Protein AF-0000000080838127 (afdb_homodimer)

Sequence (554 aa):
MKRKTLKNIVEYDGIGLHKGEMIKMKLIPAKSGGIVFRMLNMPEGKNEILLDYRNTFDLTRGTNLKNEYGAMVFTIEHFLSALYVSGITDLIVELNGNELPICDGSSIKFLDLFQESGIAELDGDVEEIIVKEPVFLSKGDKHIIALPYPDGYKLTYAIRFEHTFLKSQLAEFEITEENYRKEIAPARTFGFDYEVEYLKQNNLALGGTLENAIVIKKDGVLNPDGLRFDDEFVRHKMLDIIGDLKILNRPIRAHIIAIKAGHLIDIEFAKILDNIKMKRKTLKNIVEYDGIGLHKGEMIKMKLIPAKSGGIVFRMLNMPEGKNEILLDYRNTFDLTRGTNLKNEYGAMVFTIEHFLSALYVSGITDLIVELNGNELPICDGSSIKFLDLFQESGIAELDGDVEEIIVKEPVFLSKGDKHIIALPYPDGYKLTYAIRFEHTFLKSQLAEFEITEENYRKEIAPARTFGFDYEVEYLKQNNLALGGTLENAIVIKKDGVLNPDGLRFDDEFVRHKMLDIIGDLKILNRPIRAHIIAIKAGHLIDIEFAKILDNIK

Secondary structure (DSSP, 8-state):
-EEEEESS-EEEEEEBTTT--EEEEEEE----SSEEEEETTS-TTSSEEE--GGGEE-TTSS-EEE-TTS-EEB--HHHHHHHHHHT---EEEEESSSB-B-TTSSSHHHHHHHHHH-EEEEEEE---EE--S-EEEEETTEEEEEE--TTSEEEEEEEE-S-SS--EEEEEEE--HHHIIIIITTPPPEEEHHHHHHHHHTT-STT--TTTSEEE-SSSBS-TT--SSTTHHHHHHHHHHHHHHGGG-S-EEEEEEEES--HHHHHHHHHHHHT--/-EEEEESS-EEEEEEBTTT--EEEEEEE----SSEEEEETTS-TTSSEEE--GGGEE-TTSS-EEE-TTS-EEB--HHHHHHHHHHT---EEEEESSSB-B-TTSSSHHHHHHHHHH-EEEEEEE---EE--S-EEEEETTEEEEEE--TTSEEEEEEEE-S-SS--EEEEEEE--HHHHHHHTTTPPPEEEHHHHHHHHHTT-STT--TTTSEEE-SSSBS-TT--SSTTHHHHHHHHHHHHHHGGG-S-EEEEEEEES--HHHHHHHHHHHHT--

pLDDT: mean 97.08, std 2.68, range [72.25, 98.94]

Radius of gyration: 27.34 Å; Cα contacts (8 Å, |Δi|>4): 1375; chains: 2; bounding box: 50×79×64 Å

Structure (mmCIF, N/CA/C/O backbone):
data_AF-0000000080838127-model_v1
#
loop_
_entity.id
_entity.type
_entity.pdbx_description
1 polymer 'UDP-3-O-acyl-N-acetylglucosamine deacetylase'
#
loop_
_atom_site.group_PDB
_atom_site.id
_atom_site.type_symbol
_atom_site.label_atom_id
_atom_site.label_alt_id
_atom_site.label_comp_id
_atom_site.label_asym_id
_atom_site.label_entity_id
_atom_site.label_seq_id
_atom_site.pdbx_PDB_ins_code
_atom_site.Cartn_x
_atom_site.Cartn_y
_atom_site.Cartn_z
_atom_site.occupancy
_atom_site.B_iso_or_equiv
_atom_site.auth_seq_id
_atom_site.auth_comp_id
_atom_site.auth_asym_id
_atom_site.auth_atom_id
_atom_site.pdbx_PDB_model_num
ATOM 1 N N . MET A 1 1 ? 15.672 26.594 -1.703 1 90.81 1 MET A N 1
ATOM 2 C CA . MET A 1 1 ? 14.461 27.406 -1.688 1 90.81 1 MET A CA 1
ATOM 3 C C . MET A 1 1 ? 14.547 28.484 -0.622 1 90.81 1 MET A C 1
ATOM 5 O O . MET A 1 1 ? 15.195 28.297 0.408 1 90.81 1 MET A O 1
ATOM 9 N N . LYS A 1 2 ? 13.812 29.578 -0.768 1 96 2 LYS A N 1
ATOM 10 C CA . LYS A 1 2 ? 13.875 30.656 0.208 1 96 2 LYS A CA 1
ATOM 11 C C . LYS A 1 2 ? 13.039 30.328 1.444 1 96 2 LYS A C 1
ATOM 13 O O . LYS A 1 2 ? 11.992 29.688 1.343 1 96 2 LYS A O 1
ATOM 18 N N . ARG A 1 3 ? 13.562 30.766 2.541 1 98 3 ARG A N 1
ATOM 19 C CA . ARG A 1 3 ? 12.727 30.734 3.738 1 98 3 ARG A CA 1
ATOM 20 C C . ARG A 1 3 ? 11.508 31.641 3.568 1 98 3 ARG A C 1
ATOM 22 O O . ARG A 1 3 ? 11.555 32.625 2.826 1 98 3 ARG A O 1
ATOM 29 N N . LYS A 1 4 ? 10.422 31.25 4.215 1 98.56 4 LYS A N 1
ATOM 30 C CA . LYS A 1 4 ? 9.195 32.031 4.062 1 98.56 4 LYS A CA 1
ATOM 31 C C . LYS A 1 4 ? 8.492 32.219 5.402 1 98.56 4 LYS A C 1
ATOM 33 O O . LYS A 1 4 ? 8.664 31.406 6.316 1 98.56 4 LYS A O 1
ATOM 38 N N . THR A 1 5 ? 7.746 33.25 5.508 1 98.69 5 THR A N 1
ATOM 39 C CA . THR A 1 5 ? 6.871 33.562 6.629 1 98.69 5 THR A CA 1
ATOM 40 C C . THR A 1 5 ? 5.57 34.219 6.137 1 98.69 5 THR A C 1
ATOM 42 O O . THR A 1 5 ? 5.328 34.281 4.93 1 98.69 5 THR A O 1
ATOM 45 N N . LEU A 1 6 ? 4.668 34.469 7.074 1 98.75 6 LEU A N 1
ATOM 46 C CA . LEU A 1 6 ? 3.459 35.219 6.703 1 98.75 6 LEU A CA 1
ATOM 47 C C . LEU A 1 6 ? 3.764 36.688 6.453 1 98.75 6 LEU A C 1
ATOM 49 O O . LEU A 1 6 ? 4.75 37.219 6.969 1 98.75 6 LEU A O 1
ATOM 53 N N . LYS A 1 7 ? 2.959 37.281 5.648 1 98.5 7 LYS A N 1
ATOM 54 C CA . LYS A 1 7 ? 3.117 38.719 5.371 1 98.5 7 LYS A CA 1
ATOM 55 C C . LYS A 1 7 ? 2.512 39.562 6.488 1 98.5 7 LYS A C 1
ATOM 57 O O . LYS A 1 7 ? 3.074 40.594 6.867 1 98.5 7 LYS A O 1
ATOM 62 N N . ASN A 1 8 ? 1.35 39.156 6.938 1 98.5 8 ASN A N 1
ATOM 63 C CA . ASN A 1 8 ? 0.617 39.875 7.961 1 98.5 8 ASN A CA 1
ATOM 64 C C . ASN A 1 8 ? 0.294 39 9.164 1 98.5 8 ASN A C 1
ATOM 66 O O . ASN A 1 8 ? 0.254 37.781 9.055 1 98.5 8 ASN A O 1
ATOM 70 N N . ILE A 1 9 ? 0.057 39.688 10.312 1 98.56 9 ILE A N 1
ATOM 71 C CA . ILE A 1 9 ? -0.403 38.969 11.508 1 98.56 9 ILE A CA 1
ATOM 72 C C . ILE A 1 9 ? -1.802 38.406 11.266 1 98.56 9 ILE A C 1
ATOM 74 O O . ILE A 1 9 ? -2.65 39.062 10.664 1 98.56 9 ILE A O 1
ATOM 78 N N . VAL A 1 10 ? -2.016 37.188 11.703 1 98.44 10 VAL A N 1
ATOM 79 C CA . VAL A 1 10 ? -3.32 36.531 11.594 1 98.44 10 VAL A CA 1
ATOM 80 C C . VAL A 1 10 ? -3.826 36.156 12.984 1 98.44 10 VAL A C 1
ATOM 82 O O . VAL A 1 10 ? -3.082 35.594 13.789 1 98.44 10 VAL A O 1
ATOM 85 N N . GLU A 1 11 ? -5.035 36.5 13.273 1 98.25 11 GLU A N 1
ATOM 86 C CA . GLU A 1 11 ? -5.684 36.062 14.508 1 98.25 11 GLU A CA 1
ATOM 87 C C . GLU A 1 11 ? -6.895 35.188 14.227 1 98.25 11 GLU A C 1
ATOM 89 O O . GLU A 1 11 ? -7.637 35.406 13.273 1 98.25 11 GLU A O 1
ATOM 94 N N . TYR A 1 12 ? -7.043 34.125 15 1 98.25 12 TYR A N 1
ATOM 95 C CA . TYR A 1 12 ? -8.164 33.188 14.844 1 98.25 12 TYR A CA 1
ATOM 96 C C . TYR A 1 12 ? -8.531 32.562 16.172 1 98.25 12 TYR A C 1
ATOM 98 O O . TYR A 1 12 ? -7.668 32 16.875 1 98.25 12 TYR A O 1
ATOM 106 N N . ASP A 1 13 ? -9.742 32.656 16.531 1 98 13 ASP A N 1
ATOM 107 C CA . ASP A 1 13 ? -10.281 32 17.719 1 98 13 ASP A CA 1
ATOM 108 C C . ASP A 1 13 ? -11.086 30.766 17.344 1 98 13 ASP A C 1
ATOM 110 O O . ASP A 1 13 ? -11.945 30.812 16.469 1 98 13 ASP A O 1
ATOM 114 N N . GLY A 1 14 ? -10.789 29.688 17.953 1 97.31 14 GLY A N 1
ATOM 115 C CA . GLY A 1 14 ? -11.508 28.438 17.734 1 97.31 14 GLY A CA 1
ATOM 116 C C . GLY A 1 14 ? -11.422 27.484 18.891 1 97.31 14 GLY A C 1
ATOM 117 O O . GLY A 1 14 ? -10.766 27.766 19.906 1 97.31 14 GLY A O 1
ATOM 118 N N . ILE A 1 15 ? -12.055 26.375 18.797 1 97.12 15 ILE A N 1
ATOM 119 C CA . ILE A 1 15 ? -12.141 25.406 19.891 1 97.12 15 ILE A CA 1
ATOM 120 C C . ILE A 1 15 ? -11.047 24.359 19.719 1 97.12 15 ILE A C 1
ATOM 122 O O . ILE A 1 15 ? -10.766 23.906 18.594 1 97.12 15 ILE A O 1
ATOM 126 N N . GLY A 1 16 ? -10.43 23.953 20.828 1 96.19 16 GLY A N 1
ATOM 127 C CA . GLY A 1 16 ? -9.547 22.797 20.812 1 96.19 16 GLY A CA 1
ATOM 128 C C . GLY A 1 16 ? -10.289 21.484 20.781 1 96.19 16 GLY A C 1
ATOM 129 O O . GLY A 1 16 ? -11.32 21.328 21.453 1 96.19 16 GLY A O 1
ATOM 130 N N . LEU A 1 17 ? -9.805 20.469 20.172 1 95.31 17 LEU A N 1
ATOM 131 C CA . LEU A 1 17 ? -10.477 19.203 19.953 1 95.31 17 LEU A CA 1
ATOM 132 C C . LEU A 1 17 ? -10.656 18.438 21.266 1 95.31 17 LEU A C 1
ATOM 134 O O . LEU A 1 17 ? -11.742 17.922 21.547 1 95.31 17 LEU A O 1
ATOM 138 N N . HIS A 1 18 ? -9.594 18.359 22.078 1 93.88 18 HIS A N 1
ATOM 139 C CA . HIS A 1 18 ? -9.594 17.422 23.203 1 93.88 18 HIS A CA 1
ATOM 140 C C . HIS A 1 18 ? -10.188 18.062 24.453 1 93.88 18 HIS A C 1
ATOM 142 O O . HIS A 1 18 ? -11.117 17.516 25.047 1 93.88 18 HIS A O 1
ATOM 148 N N . LYS A 1 19 ? -9.781 19.312 24.703 1 92.62 19 LYS A N 1
ATOM 149 C CA . LYS A 1 19 ? -10.219 19.922 25.953 1 92.62 19 LYS A CA 1
ATOM 150 C C . LYS A 1 19 ? -11.477 20.766 25.719 1 92.62 19 LYS A C 1
ATOM 152 O O . LYS A 1 19 ? -12.156 21.156 26.688 1 92.62 19 LYS A O 1
ATOM 157 N N . GLY A 1 20 ? -11.727 21.078 24.5 1 94.38 20 GLY A N 1
ATOM 158 C CA . GLY A 1 20 ? -12.938 21.828 24.188 1 94.38 20 GLY A CA 1
ATOM 159 C C . GLY A 1 20 ? -12.875 23.281 24.609 1 94.38 20 GLY A C 1
ATOM 160 O O . GLY A 1 20 ? -13.906 23.953 24.688 1 94.38 20 GLY A O 1
ATOM 161 N N . GLU A 1 21 ? -11.734 23.719 24.859 1 94.56 21 GLU A N 1
ATOM 162 C CA . GLU A 1 21 ? -11.555 25.109 25.297 1 94.56 21 GLU A CA 1
ATOM 163 C C . GLU A 1 21 ? -11.383 26.047 24.109 1 94.56 21 GLU A C 1
ATOM 165 O O . GLU A 1 21 ? -10.906 25.625 23.047 1 94.56 21 GLU A O 1
ATOM 170 N N . MET A 1 22 ? -11.781 27.281 24.359 1 96.69 22 MET A N 1
ATOM 171 C CA . MET A 1 22 ? -11.539 28.297 23.344 1 96.69 22 MET A CA 1
ATOM 172 C C . MET A 1 22 ? -10.062 28.656 23.281 1 96.69 22 MET A C 1
ATOM 174 O O . MET A 1 22 ? -9.453 29 24.297 1 96.69 22 MET A O 1
ATOM 178 N N . ILE A 1 23 ? -9.547 28.562 22.141 1 97.5 23 ILE A N 1
ATOM 179 C CA . ILE A 1 23 ? -8.133 28.859 21.906 1 97.5 23 ILE A CA 1
ATOM 180 C C . ILE A 1 23 ? -8.016 30.141 21.078 1 97.5 23 ILE A C 1
ATOM 182 O O . ILE A 1 23 ? -8.617 30.25 20 1 97.5 23 ILE A O 1
ATOM 186 N N . LYS A 1 24 ? -7.297 31.047 21.547 1 97.94 24 LYS A N 1
ATOM 187 C CA . LYS A 1 24 ? -6.887 32.219 20.781 1 97.94 24 LYS A CA 1
ATOM 188 C C . LYS A 1 24 ? -5.52 31.984 20.141 1 97.94 24 LYS A C 1
ATOM 190 O O . LYS A 1 24 ? -4.523 31.781 20.844 1 97.94 24 LYS A O 1
ATOM 195 N N . MET A 1 25 ? -5.508 32.031 18.859 1 98.56 25 MET A N 1
ATOM 196 C CA . MET A 1 25 ? -4.273 31.797 18.109 1 98.56 25 MET A CA 1
ATOM 197 C C . MET A 1 25 ? -3.859 33.062 17.359 1 98.56 25 MET A C 1
ATOM 199 O O . MET A 1 25 ? -4.684 33.688 16.688 1 98.56 25 MET A O 1
ATOM 203 N N . LYS A 1 26 ? -2.697 33.469 17.562 1 98.69 26 LYS A N 1
ATOM 204 C CA . LYS A 1 26 ? -2.098 34.562 16.828 1 98.69 26 LYS A CA 1
ATOM 205 C C . LYS A 1 26 ? -0.846 34.094 16.078 1 98.69 26 LYS A C 1
ATOM 207 O O . LYS A 1 26 ? 0.083 33.562 16.688 1 98.69 26 LYS A O 1
ATOM 212 N N . LEU A 1 27 ? -0.868 34.25 14.766 1 98.81 27 LEU A N 1
ATOM 213 C CA . LEU A 1 27 ? 0.273 33.938 13.914 1 98.81 27 LEU A CA 1
ATOM 214 C C . LEU A 1 27 ? 1.078 35.188 13.594 1 98.81 27 LEU A C 1
ATOM 216 O O . LEU A 1 27 ? 0.558 36.125 12.984 1 98.81 27 LEU A O 1
ATOM 220 N N . ILE A 1 28 ? 2.326 35.188 13.977 1 98.75 28 ILE A N 1
ATOM 221 C CA . ILE A 1 28 ? 3.15 36.406 13.867 1 98.75 28 ILE A CA 1
ATOM 222 C C . ILE A 1 28 ? 4.309 36.156 12.906 1 98.75 28 ILE A C 1
ATOM 224 O O . ILE A 1 28 ? 5.172 35.312 13.172 1 98.75 28 ILE A O 1
ATOM 228 N N . PRO A 1 29 ? 4.254 36.906 11.805 1 98.56 29 PRO A N 1
ATOM 229 C CA . PRO A 1 29 ? 5.434 36.844 10.938 1 98.56 29 PRO A CA 1
ATOM 230 C C . PRO A 1 29 ? 6.738 37.031 11.695 1 98.56 29 PRO A C 1
ATOM 232 O O . PRO A 1 29 ? 6.82 37.906 12.57 1 98.56 29 PRO A O 1
ATOM 235 N N . ALA A 1 30 ? 7.77 36.188 11.32 1 96.62 30 ALA A N 1
ATOM 236 C CA . ALA A 1 30 ? 9.031 36.312 12.047 1 96.62 30 ALA A CA 1
ATOM 237 C C . ALA A 1 30 ? 10.188 35.75 11.227 1 96.62 30 ALA A C 1
ATOM 239 O O . ALA A 1 30 ? 9.969 34.969 10.289 1 96.62 30 ALA A O 1
ATOM 240 N N . LYS A 1 31 ? 11.359 36.281 11.539 1 96.06 31 LYS A N 1
ATOM 241 C CA . LYS A 1 31 ? 12.602 35.625 11.117 1 96.06 31 LYS A CA 1
ATOM 242 C C . LYS A 1 31 ? 13.211 34.812 12.242 1 96.06 31 LYS A C 1
ATOM 244 O O . LYS A 1 31 ? 14.328 35.094 12.695 1 96.06 31 LYS A O 1
ATOM 249 N N . SER A 1 32 ? 12.484 33.812 12.688 1 91.75 32 SER A N 1
ATOM 250 C CA . SER A 1 32 ? 12.789 33.062 13.898 1 91.75 32 SER A CA 1
ATOM 251 C C . SER A 1 32 ? 13.734 31.906 13.609 1 91.75 32 SER A C 1
ATOM 253 O O . SER A 1 32 ? 14.305 31.312 14.531 1 91.75 32 SER A O 1
ATOM 255 N N . GLY A 1 33 ? 13.922 31.547 12.289 1 94.5 33 GLY A N 1
ATOM 256 C CA . GLY A 1 33 ? 14.719 30.391 11.922 1 94.5 33 GLY A CA 1
ATOM 257 C C . GLY A 1 33 ? 13.953 29.094 12.039 1 94.5 33 GLY A C 1
ATOM 258 O O . GLY A 1 33 ? 14.516 28.016 11.805 1 94.5 33 GLY A O 1
ATOM 259 N N . GLY A 1 34 ? 12.68 29.156 12.344 1 98.12 34 GLY A N 1
ATOM 260 C CA . GLY A 1 34 ? 11.805 28.016 12.492 1 98.12 34 GLY A CA 1
ATOM 261 C C . GLY A 1 34 ? 10.414 28.375 12.969 1 98.12 34 GLY A C 1
ATOM 262 O O . GLY A 1 34 ? 10.062 29.562 13.016 1 98.12 34 GLY A O 1
ATOM 263 N N . ILE A 1 35 ? 9.625 27.359 13.234 1 98.81 35 ILE A N 1
ATOM 264 C CA . ILE A 1 35 ? 8.297 27.547 13.812 1 98.81 35 ILE A CA 1
ATOM 265 C C . ILE A 1 35 ? 8.383 27.484 15.336 1 98.81 35 ILE A C 1
ATOM 267 O O . ILE A 1 35 ? 8.938 26.547 15.898 1 98.81 35 ILE A O 1
ATOM 271 N N . VAL A 1 36 ? 7.895 28.5 15.977 1 98.75 36 VAL A N 1
ATOM 272 C CA . VAL A 1 36 ? 7.949 28.594 17.422 1 98.75 36 VAL A CA 1
ATOM 273 C C . VAL A 1 36 ? 6.539 28.734 17.984 1 98.75 36 VAL A C 1
ATOM 275 O O . VAL A 1 36 ? 5.801 29.641 17.594 1 98.75 36 VAL A O 1
ATOM 278 N N . PHE A 1 37 ? 6.168 27.812 18.859 1 98.88 37 PHE A N 1
ATOM 279 C CA . PHE A 1 37 ? 4.926 27.953 19.609 1 98.88 37 PHE A CA 1
ATOM 280 C C . PHE A 1 37 ? 5.16 28.672 20.922 1 98.88 37 PHE A C 1
ATOM 282 O O . PHE A 1 37 ? 6.027 28.281 21.719 1 98.88 37 PHE A O 1
ATOM 289 N N . ARG A 1 38 ? 4.469 29.703 21.109 1 98.5 38 ARG A N 1
ATOM 290 C CA . ARG A 1 38 ? 4.609 30.516 22.312 1 98.5 38 ARG A CA 1
ATOM 291 C C . ARG A 1 38 ? 3.35 30.453 23.172 1 98.5 38 ARG A C 1
ATOM 293 O O . ARG A 1 38 ? 2.295 30.953 22.766 1 98.5 38 ARG A O 1
ATOM 300 N N . MET A 1 39 ? 3.453 29.891 24.328 1 97.94 39 MET A N 1
ATOM 301 C CA . MET A 1 39 ? 2.334 29.703 25.25 1 97.94 39 MET A CA 1
ATOM 302 C C . MET A 1 39 ? 2.145 30.922 26.141 1 97.94 39 MET A C 1
ATOM 304 O O . MET A 1 39 ? 2.91 31.141 27.078 1 97.94 39 MET A O 1
ATOM 308 N N . LEU A 1 40 ? 1.066 31.578 25.984 1 96.88 40 LEU A N 1
ATOM 309 C CA . LEU A 1 40 ? 0.848 32.875 26.656 1 96.88 40 LEU A CA 1
ATOM 310 C C . LEU A 1 40 ? 0.6 32.656 28.156 1 96.88 40 LEU A C 1
ATOM 312 O O . LEU A 1 40 ? 0.76 33.594 28.953 1 96.88 40 LEU A O 1
ATOM 316 N N . ASN A 1 41 ? 0.241 31.484 28.547 1 94.38 41 ASN A N 1
ATOM 317 C CA . ASN A 1 41 ? -0.082 31.203 29.938 1 94.38 41 ASN A CA 1
ATOM 318 C C . ASN A 1 41 ? 1.16 30.828 30.734 1 94.38 41 ASN A C 1
ATOM 320 O O . ASN A 1 41 ? 1.055 30.359 31.875 1 94.38 41 ASN A O 1
ATOM 324 N N . MET A 1 42 ? 2.264 30.984 30.188 1 96.06 42 MET A N 1
ATOM 325 C CA . MET A 1 42 ? 3.52 30.641 30.859 1 96.06 42 MET A CA 1
ATOM 326 C C . MET A 1 42 ? 4.457 31.844 30.891 1 96.06 42 MET A C 1
ATOM 328 O O . MET A 1 42 ? 4.34 32.75 30.062 1 96.06 42 MET A O 1
ATOM 332 N N . PRO A 1 43 ? 5.406 31.828 31.812 1 96 43 PRO A N 1
ATOM 333 C CA . PRO A 1 43 ? 6.316 32.969 31.922 1 96 43 PRO A CA 1
ATOM 334 C C . PRO A 1 43 ? 7.246 33.094 30.719 1 96 43 PRO A C 1
ATOM 336 O O . PRO A 1 43 ? 7.672 32.094 30.156 1 96 43 PRO A O 1
ATOM 339 N N . GLU A 1 44 ? 7.504 34.375 30.469 1 94.62 44 GLU A N 1
ATOM 340 C CA . GLU A 1 44 ? 8.469 34.656 29.406 1 94.62 44 GLU A CA 1
ATOM 341 C C . GLU A 1 44 ? 9.781 33.938 29.641 1 94.62 44 GLU A C 1
ATOM 343 O O . GLU A 1 44 ? 10.266 33.875 30.781 1 94.62 44 GLU A O 1
ATOM 348 N N . GLY A 1 45 ? 10.336 33.438 28.562 1 95.25 45 GLY A N 1
ATOM 349 C CA . GLY A 1 45 ? 11.586 32.688 28.672 1 95.25 45 GLY A CA 1
ATOM 350 C C . GLY A 1 45 ? 11.383 31.203 28.859 1 95.25 45 GLY A C 1
ATOM 351 O O . GLY A 1 45 ? 12.312 30.422 28.656 1 95.25 45 GLY A O 1
ATOM 352 N N . LYS A 1 46 ? 10.195 30.844 29.219 1 97.56 46 LYS A N 1
ATOM 353 C CA . LYS A 1 46 ? 9.898 29.438 29.453 1 97.56 46 LYS A CA 1
ATOM 354 C C . LYS A 1 46 ? 8.711 28.984 28.609 1 97.56 46 LYS A C 1
ATOM 356 O O . LYS A 1 46 ? 8.289 27.828 28.688 1 97.56 46 LYS A O 1
ATOM 361 N N . ASN A 1 47 ? 8.164 29.859 27.828 1 98 47 ASN A N 1
ATOM 362 C CA . ASN A 1 47 ? 6.859 29.641 27.203 1 98 47 ASN A CA 1
ATOM 363 C C . ASN A 1 47 ? 6.992 29.281 25.719 1 98 47 ASN A C 1
ATOM 365 O O . ASN A 1 47 ? 5.996 29.25 25 1 98 47 ASN A O 1
ATOM 369 N N . GLU A 1 48 ? 8.172 29.078 25.234 1 98.38 48 GLU A N 1
ATOM 370 C CA . GLU A 1 48 ? 8.352 28.797 23.812 1 98.38 48 GLU A CA 1
ATOM 371 C C . GLU A 1 48 ? 8.734 27.344 23.562 1 98.38 48 GLU A C 1
ATOM 373 O O . GLU A 1 48 ? 9.523 26.781 24.328 1 98.38 48 GLU A O 1
ATOM 378 N N . ILE A 1 49 ? 8.148 26.734 22.578 1 98.69 49 ILE A N 1
ATOM 379 C CA . ILE A 1 49 ? 8.461 25.391 22.109 1 98.69 49 ILE A CA 1
ATOM 380 C C . ILE A 1 49 ? 8.898 25.438 20.656 1 98.69 49 ILE A C 1
ATOM 382 O O . ILE A 1 49 ? 8.148 25.891 19.781 1 98.69 49 ILE A O 1
ATOM 386 N N . LEU A 1 50 ? 10.039 24.969 20.375 1 98.38 50 LEU A N 1
ATOM 387 C CA . LEU A 1 50 ? 10.539 24.922 19 1 98.38 50 LEU A CA 1
ATOM 388 C C . LEU A 1 50 ? 10.008 23.688 18.281 1 98.38 50 LEU A C 1
ATOM 390 O O . LEU A 1 50 ? 9.969 22.594 18.844 1 98.38 50 LEU A O 1
ATOM 394 N N . LEU A 1 51 ? 9.586 23.891 17.016 1 98.75 51 LEU A N 1
ATOM 395 C CA . LEU A 1 51 ? 9.273 22.734 16.172 1 98.75 51 LEU A CA 1
ATOM 396 C C . LEU A 1 51 ? 10.516 21.891 15.914 1 98.75 51 LEU A C 1
ATOM 398 O O . LEU A 1 51 ? 11.359 22.25 15.094 1 98.75 51 LEU A O 1
ATOM 402 N N . ASP A 1 52 ? 10.602 20.828 16.609 1 98.38 52 ASP A N 1
ATOM 403 C CA . ASP A 1 52 ? 11.711 19.891 16.578 1 98.38 52 ASP A CA 1
ATOM 404 C C . ASP A 1 52 ? 11.273 18.5 17.016 1 98.38 52 ASP A C 1
ATOM 406 O O . ASP A 1 52 ? 10.516 18.359 17.969 1 98.38 52 ASP A O 1
ATOM 410 N N . TYR A 1 53 ? 11.656 17.516 16.203 1 98 53 TYR A N 1
ATOM 411 C CA . TYR A 1 53 ? 11.203 16.172 16.547 1 98 53 TYR A CA 1
ATOM 412 C C . TYR A 1 53 ? 11.719 15.766 17.922 1 98 53 TYR A C 1
ATOM 414 O O . TYR A 1 53 ? 11.117 14.93 18.594 1 98 53 TYR A O 1
ATOM 422 N N . ARG A 1 54 ? 12.891 16.359 18.516 1 97.88 54 ARG A N 1
ATOM 423 C CA . ARG A 1 54 ? 13.422 16.078 19.844 1 97.88 54 ARG A CA 1
ATOM 424 C C . ARG A 1 54 ? 12.477 16.578 20.922 1 97.88 54 ARG A C 1
ATOM 426 O O . ARG A 1 54 ? 12.578 16.172 22.078 1 97.88 54 ARG A O 1
ATOM 433 N N . ASN A 1 55 ? 11.523 17.344 20.562 1 98.69 55 ASN A N 1
ATOM 434 C CA . ASN A 1 55 ? 10.594 17.922 21.516 1 98.69 55 ASN A CA 1
ATOM 435 C C . ASN A 1 55 ? 9.234 17.219 21.469 1 98.69 55 ASN A C 1
ATOM 437 O O . ASN A 1 55 ? 8.289 17.656 22.125 1 98.69 55 ASN A O 1
ATOM 441 N N . THR A 1 56 ? 9.062 16.203 20.641 1 98.56 56 THR A N 1
ATOM 442 C CA . THR A 1 56 ? 7.797 15.492 20.516 1 98.56 56 THR A CA 1
ATOM 443 C C . THR A 1 56 ? 7.566 14.578 21.719 1 98.56 56 THR A C 1
ATOM 445 O O . THR A 1 56 ? 8.523 14.117 22.344 1 98.56 56 THR A O 1
ATOM 448 N N . PHE A 1 57 ? 6.367 14.406 22.094 1 97.62 57 PHE A N 1
ATOM 449 C CA . PHE A 1 57 ? 5.988 13.469 23.141 1 97.62 57 PHE A CA 1
ATOM 450 C C . PHE A 1 57 ? 4.574 12.945 22.906 1 97.62 57 PHE A C 1
ATOM 452 O O . PHE A 1 57 ? 3.781 13.57 22.203 1 97.62 57 PHE A O 1
ATOM 459 N N . ASP A 1 58 ? 4.246 11.773 23.5 1 94.81 58 ASP A N 1
ATOM 460 C CA . ASP A 1 58 ? 2.908 11.195 23.453 1 94.81 58 ASP A CA 1
ATOM 461 C C . ASP A 1 58 ? 2.312 11.273 22.047 1 94.81 58 ASP A C 1
ATOM 463 O O . ASP A 1 58 ? 1.325 11.977 21.828 1 94.81 58 ASP A O 1
ATOM 467 N N . LEU A 1 59 ? 2.756 10.469 21.141 1 94.62 59 LEU A N 1
ATOM 468 C CA . LEU A 1 59 ? 2.398 10.523 19.719 1 94.62 59 LEU A CA 1
ATOM 469 C C . LEU A 1 59 ? 1.279 9.539 19.406 1 94.62 59 LEU A C 1
ATOM 471 O O . LEU A 1 59 ? 1.114 9.125 18.266 1 94.62 59 LEU A O 1
ATOM 475 N N . THR A 1 60 ? 0.492 9.195 20.375 1 90.56 60 THR A N 1
ATOM 476 C CA . THR A 1 60 ? -0.527 8.164 20.234 1 90.56 60 THR A CA 1
ATOM 477 C C . THR A 1 60 ? -1.748 8.711 19.5 1 90.56 60 THR A C 1
ATOM 479 O O . THR A 1 60 ? -2.297 8.047 18.609 1 90.56 60 THR A O 1
ATOM 482 N N . ARG A 1 61 ? -2.146 9.875 19.844 1 88.81 61 ARG A N 1
ATOM 483 C CA . ARG A 1 61 ? -3.395 10.391 19.281 1 88.81 61 ARG A CA 1
ATOM 484 C C . ARG A 1 61 ? -3.152 11.656 18.469 1 88.81 61 ARG A C 1
ATOM 486 O O . ARG A 1 61 ? -4.102 12.312 18.031 1 88.81 61 ARG A O 1
ATOM 493 N N . GLY A 1 62 ? -1.942 11.984 18.328 1 95 62 GLY A N 1
ATOM 494 C CA . GLY A 1 62 ? -1.562 13.195 17.609 1 95 62 GLY A CA 1
ATOM 495 C C . GLY A 1 62 ? -0.096 13.547 17.781 1 95 62 GLY A C 1
ATOM 496 O O . GLY A 1 62 ? 0.641 12.859 18.484 1 95 62 GLY A O 1
ATOM 497 N N . THR A 1 63 ? 0.293 14.555 17.109 1 97.88 63 THR A N 1
ATOM 498 C CA . THR A 1 63 ? 1.647 15.078 17.234 1 97.88 63 THR A CA 1
ATOM 499 C C . THR A 1 63 ? 1.691 16.219 18.234 1 97.88 63 THR A C 1
ATOM 501 O O . THR A 1 63 ? 0.973 17.219 18.094 1 97.88 63 THR A O 1
ATOM 504 N N . ASN A 1 64 ? 2.494 16.016 19.219 1 98.38 64 ASN A N 1
ATOM 505 C CA . ASN A 1 64 ? 2.588 16.938 20.344 1 98.38 64 ASN A CA 1
ATOM 506 C C . ASN A 1 64 ? 4.031 17.359 20.594 1 98.38 64 ASN A C 1
ATOM 508 O O . ASN A 1 64 ? 4.961 16.609 20.328 1 98.38 64 ASN A O 1
ATOM 512 N N . LEU A 1 65 ? 4.184 18.578 21.109 1 98.75 65 LEU A N 1
ATOM 513 C CA . LEU A 1 65 ? 5.496 19.094 21.484 1 98.75 65 LEU A CA 1
ATOM 514 C C . LEU A 1 65 ? 5.516 19.562 22.938 1 98.75 65 LEU A C 1
ATOM 516 O O . LEU A 1 65 ? 4.484 19.984 23.469 1 98.75 65 LEU A O 1
ATOM 520 N N . LYS A 1 66 ? 6.656 19.531 23.5 1 98.62 66 LYS A N 1
ATOM 521 C CA . LYS A 1 66 ? 6.879 20.094 24.828 1 98.62 66 LYS A CA 1
ATOM 522 C C . LYS A 1 66 ? 8.273 20.703 24.938 1 98.62 66 LYS A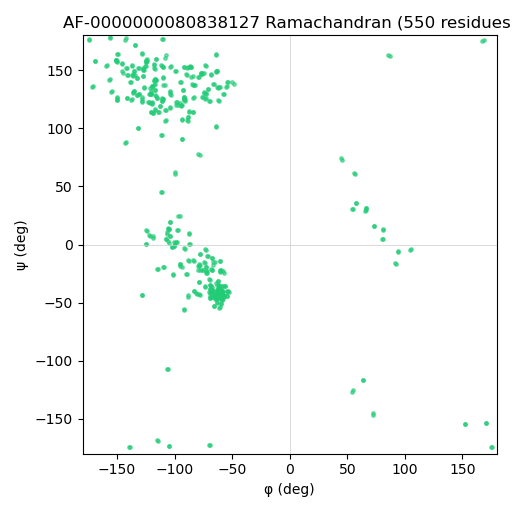 C 1
ATOM 524 O O . LYS A 1 66 ? 9.156 20.391 24.125 1 98.62 66 LYS A O 1
ATOM 529 N N . ASN A 1 67 ? 8.422 21.625 25.844 1 98.31 67 ASN A N 1
ATOM 530 C CA . ASN A 1 67 ? 9.758 22.094 26.188 1 98.31 67 ASN A CA 1
ATOM 531 C C . ASN A 1 67 ? 10.18 21.656 27.578 1 98.31 67 ASN A C 1
ATOM 533 O O . ASN A 1 67 ? 9.445 20.922 28.25 1 98.31 67 ASN A O 1
ATOM 537 N N . GLU A 1 68 ? 11.359 21.953 27.984 1 97.69 68 GLU A N 1
ATOM 538 C CA . GLU A 1 68 ? 11.938 21.484 29.25 1 97.69 68 GLU A CA 1
ATOM 539 C C . GLU A 1 68 ? 11.289 22.172 30.438 1 97.69 68 GLU A C 1
ATOM 541 O O . GLU A 1 68 ? 11.469 21.75 31.578 1 97.69 68 GLU A O 1
ATOM 546 N N . TYR A 1 69 ? 10.516 23.156 30.219 1 97.81 69 TYR A N 1
ATOM 547 C CA . TYR A 1 69 ? 9.938 23.953 31.297 1 97.81 69 TYR A CA 1
ATOM 548 C C . TYR A 1 69 ? 8.484 23.562 31.531 1 97.81 69 TYR A C 1
ATOM 550 O O . TYR A 1 69 ? 7.812 24.141 32.406 1 97.81 69 TYR A O 1
ATOM 558 N N . GLY A 1 70 ? 7.98 22.656 30.75 1 96.75 70 GLY A N 1
ATOM 559 C CA . GLY A 1 70 ? 6.641 22.141 30.984 1 96.75 70 GLY A CA 1
ATOM 560 C C . GLY A 1 70 ? 5.617 22.688 30 1 96.75 70 GLY A C 1
ATOM 561 O O . GLY A 1 70 ? 4.441 22.312 30.062 1 96.75 70 GLY A O 1
ATOM 562 N N . ALA A 1 71 ? 6.012 23.609 29.141 1 97.56 71 ALA A N 1
ATOM 563 C CA . ALA A 1 71 ? 5.121 24.031 28.062 1 97.56 71 ALA A CA 1
ATOM 564 C C . ALA A 1 71 ? 4.797 22.875 27.125 1 97.56 71 ALA A C 1
ATOM 566 O O . ALA A 1 71 ? 5.68 22.078 26.781 1 97.56 71 ALA A O 1
ATOM 567 N N . MET A 1 72 ? 3.5 22.75 26.781 1 97.75 72 MET A N 1
ATOM 568 C CA . MET A 1 72 ? 3.061 21.688 25.875 1 97.75 72 MET A CA 1
ATOM 569 C C . MET A 1 72 ? 2.072 22.219 24.844 1 97.75 72 MET A C 1
ATOM 571 O O . MET A 1 72 ? 1.289 23.125 25.141 1 97.75 72 MET A O 1
ATOM 575 N N . VAL A 1 73 ? 2.129 21.719 23.734 1 98.06 73 VAL A N 1
ATOM 576 C CA . VAL A 1 73 ? 1.13 21.984 22.703 1 98.06 73 VAL A CA 1
ATOM 577 C C . VAL A 1 73 ? 0.734 20.672 22.016 1 98.06 73 VAL A C 1
ATOM 579 O O . VAL A 1 73 ? 1.594 19.859 21.688 1 98.06 73 VAL A O 1
ATOM 582 N N . PHE A 1 74 ? -0.581 20.453 21.875 1 97 74 PHE A N 1
ATOM 583 C CA . PHE A 1 74 ? -1.115 19.188 21.406 1 97 74 PHE A CA 1
ATOM 584 C C . PHE A 1 74 ? -1.731 19.328 20.031 1 97 74 PHE A C 1
ATOM 586 O O . PHE A 1 74 ? -2.207 20.406 19.656 1 97 74 PHE A O 1
ATOM 593 N N . THR A 1 75 ? -1.777 18.266 19.266 1 96.56 75 THR A N 1
ATOM 594 C CA . THR A 1 75 ? -2.525 18.094 18.031 1 96.56 75 THR A CA 1
ATOM 595 C C . THR A 1 75 ? -2.148 19.172 17.016 1 96.56 75 THR A C 1
ATOM 597 O O . THR A 1 75 ? -3.018 19.875 16.5 1 96.56 75 THR A O 1
ATOM 600 N N . ILE A 1 76 ? -0.887 19.203 16.641 1 98.38 76 ILE A N 1
ATOM 601 C CA . ILE A 1 76 ? -0.41 20.312 15.812 1 98.38 76 ILE A CA 1
ATOM 602 C C . ILE A 1 76 ? -0.334 19.859 14.352 1 98.38 76 ILE A C 1
ATOM 604 O O . ILE A 1 76 ? -0.072 20.672 13.461 1 98.38 76 ILE A O 1
ATOM 608 N N . GLU A 1 77 ? -0.667 18.594 14.055 1 98.62 77 GLU A N 1
ATOM 609 C CA . GLU A 1 77 ? -0.354 18 12.758 1 98.62 77 GLU A CA 1
ATOM 610 C C . GLU A 1 77 ? -1.165 18.656 11.641 1 98.62 77 GLU A C 1
ATOM 612 O O . GLU A 1 77 ? -0.675 18.812 10.523 1 98.62 77 GLU A O 1
ATOM 617 N N . HIS A 1 78 ? -2.475 19 11.859 1 98.81 78 HIS A N 1
ATOM 618 C CA . HIS A 1 78 ? -3.262 19.625 10.805 1 98.81 78 HIS A CA 1
ATOM 619 C C . HIS A 1 78 ? -2.674 20.984 10.406 1 98.81 78 HIS A C 1
ATOM 621 O O . HIS A 1 78 ? -2.568 21.297 9.219 1 98.81 78 HIS A O 1
ATOM 627 N N . PHE A 1 79 ? -2.297 21.734 11.414 1 98.81 79 PHE A N 1
ATOM 628 C CA . PHE A 1 79 ? -1.677 23.031 11.227 1 98.81 79 PHE A CA 1
ATOM 629 C C . PHE A 1 79 ? -0.348 22.906 10.492 1 98.81 79 PHE A C 1
ATOM 631 O O . PHE A 1 79 ? -0.082 23.641 9.539 1 98.81 79 PHE A O 1
ATOM 638 N N . LEU A 1 80 ? 0.453 21.953 10.914 1 98.88 80 LEU A N 1
ATOM 639 C CA . LEU A 1 80 ? 1.751 21.703 10.297 1 98.88 80 LEU A CA 1
ATOM 640 C C . LEU A 1 80 ? 1.589 21.281 8.836 1 98.88 80 LEU A C 1
ATOM 642 O O . LEU A 1 80 ? 2.402 21.656 7.988 1 98.88 80 LEU A O 1
ATOM 646 N N . SER A 1 81 ? 0.587 20.484 8.578 1 98.94 81 SER A N 1
ATOM 647 C CA . SER A 1 81 ? 0.326 20.062 7.207 1 98.94 81 SER A CA 1
ATOM 648 C C . SER A 1 81 ? 0.098 21.266 6.289 1 98.94 81 SER A C 1
ATOM 650 O O . SER A 1 81 ? 0.661 21.328 5.191 1 98.94 81 SER A O 1
ATOM 652 N N . ALA A 1 82 ? -0.709 22.188 6.711 1 98.88 82 ALA A N 1
ATOM 653 C CA . ALA A 1 82 ? -0.965 23.406 5.949 1 98.88 82 ALA A CA 1
ATOM 654 C C . ALA A 1 82 ? 0.307 24.234 5.801 1 98.88 82 ALA A C 1
ATOM 656 O O . ALA A 1 82 ? 0.571 24.797 4.734 1 98.88 82 ALA A O 1
ATOM 657 N N . LEU A 1 83 ? 1.095 24.344 6.887 1 98.81 83 LEU A N 1
ATOM 658 C CA . LEU A 1 83 ? 2.355 25.078 6.824 1 98.81 83 LEU A CA 1
ATOM 659 C C . LEU A 1 83 ? 3.279 24.484 5.77 1 98.81 83 LEU A C 1
ATOM 661 O O . LEU A 1 83 ? 3.934 25.203 5.023 1 98.81 83 LEU A O 1
ATOM 665 N N . TYR A 1 84 ? 3.289 23.188 5.746 1 98.75 84 TYR A N 1
ATOM 666 C CA . TYR A 1 84 ? 4.184 22.5 4.812 1 98.75 84 TYR A CA 1
ATOM 667 C C . TYR A 1 84 ? 3.869 22.891 3.375 1 98.75 84 TYR A C 1
ATOM 669 O O . TYR A 1 84 ? 4.758 23.312 2.629 1 98.75 84 TYR A O 1
ATOM 677 N N . VAL A 1 85 ? 2.625 22.781 3.027 1 98.56 85 VAL A N 1
ATOM 678 C CA . VAL A 1 85 ? 2.244 22.953 1.628 1 98.56 85 VAL A CA 1
ATOM 679 C C . VAL A 1 85 ? 2.357 24.422 1.234 1 98.56 85 VAL A C 1
ATOM 681 O O . VAL A 1 85 ? 2.59 24.75 0.067 1 98.56 85 VAL A O 1
ATOM 684 N N . SER A 1 86 ? 2.273 25.297 2.189 1 98.19 86 SER A N 1
ATOM 685 C CA . SER A 1 86 ? 2.395 26.719 1.938 1 98.19 86 SER A CA 1
ATOM 686 C C . SER A 1 86 ? 3.857 27.156 1.892 1 98.19 86 SER A C 1
ATOM 688 O O . SER A 1 86 ? 4.164 28.297 1.523 1 98.19 86 SER A O 1
ATOM 690 N N . GLY A 1 87 ? 4.754 26.281 2.354 1 97.62 87 GLY A N 1
ATOM 691 C CA . GLY A 1 87 ? 6.184 26.547 2.299 1 97.62 87 GLY A CA 1
ATOM 692 C C . GLY A 1 87 ? 6.672 27.438 3.42 1 97.62 87 GLY A C 1
ATOM 693 O O . GLY A 1 87 ? 7.773 28 3.348 1 97.62 87 GLY A O 1
ATOM 694 N N . ILE A 1 88 ? 5.891 27.672 4.41 1 98.56 88 ILE A N 1
ATOM 695 C CA . ILE A 1 88 ? 6.254 28.562 5.5 1 98.56 88 ILE A CA 1
ATOM 696 C C . ILE A 1 88 ? 7.262 27.875 6.418 1 98.56 88 ILE A C 1
ATOM 698 O O . ILE A 1 88 ? 7.016 26.781 6.91 1 98.56 88 ILE A O 1
ATOM 702 N N . THR A 1 89 ? 8.391 28.562 6.664 1 98.62 89 THR A N 1
ATOM 703 C CA . THR A 1 89 ? 9.477 27.969 7.434 1 98.62 89 THR A CA 1
ATOM 704 C C . THR A 1 89 ? 9.688 28.719 8.742 1 98.62 89 THR A C 1
ATOM 706 O O . THR A 1 89 ? 10.328 28.203 9.664 1 98.62 89 THR A O 1
ATOM 709 N N . ASP A 1 90 ? 9.25 29.938 8.82 1 98.75 90 ASP A N 1
ATOM 710 C CA . ASP A 1 90 ? 9.438 30.828 9.977 1 98.75 90 ASP A CA 1
ATOM 711 C C . ASP A 1 90 ? 8.117 31.422 10.438 1 98.75 90 ASP A C 1
ATOM 713 O O . ASP A 1 90 ? 7.398 32.031 9.648 1 98.75 90 ASP A O 1
ATOM 717 N N . LEU A 1 91 ? 7.82 31.234 11.719 1 98.88 91 LEU A N 1
ATOM 718 C CA . LEU A 1 91 ? 6.547 31.719 12.234 1 98.88 91 LEU A CA 1
ATOM 719 C C . LEU A 1 91 ? 6.5 31.609 13.758 1 98.88 91 LEU A C 1
ATOM 721 O O . LEU A 1 91 ? 6.969 30.609 14.32 1 98.88 91 LEU A O 1
ATOM 725 N N . ILE A 1 92 ? 6.027 32.594 14.422 1 98.81 92 ILE A N 1
ATOM 726 C CA . ILE A 1 92 ? 5.691 32.5 15.836 1 98.81 92 ILE A CA 1
ATOM 727 C C . ILE A 1 92 ? 4.191 32.25 16 1 98.81 92 ILE A C 1
ATOM 729 O O . ILE A 1 92 ? 3.383 33.031 15.453 1 98.81 92 ILE A O 1
ATOM 733 N N . VAL A 1 93 ? 3.83 31.25 16.625 1 98.88 93 VAL A N 1
ATOM 734 C CA . VAL A 1 93 ? 2.443 30.875 16.875 1 98.88 93 VAL A CA 1
ATOM 735 C C . VAL A 1 93 ? 2.117 31.094 18.359 1 98.88 93 VAL A C 1
ATOM 737 O O . VAL A 1 93 ? 2.51 30.297 19.219 1 98.88 93 VAL A O 1
ATOM 740 N N . GLU A 1 94 ? 1.372 32.094 18.641 1 98.56 94 GLU A N 1
ATOM 741 C CA . GLU A 1 94 ? 0.978 32.375 20.016 1 98.56 94 GLU A CA 1
ATOM 742 C C . GLU A 1 94 ? -0.36 31.734 20.359 1 98.56 94 GLU A C 1
ATOM 744 O O . GLU A 1 94 ? -1.318 31.828 19.594 1 98.56 94 GLU A O 1
ATOM 749 N N . LEU A 1 95 ? -0.368 31.094 21.484 1 98.31 95 LEU A N 1
ATOM 750 C CA . LEU A 1 95 ? -1.566 30.391 21.922 1 98.31 95 LEU A CA 1
ATOM 751 C C . LEU A 1 95 ? -1.878 30.719 23.375 1 98.31 95 LEU A C 1
ATOM 753 O O . LEU A 1 95 ? -0.968 30.828 24.203 1 98.31 95 LEU A O 1
ATOM 757 N N . ASN A 1 96 ? -3.117 30.844 23.766 1 96.12 96 ASN A N 1
ATOM 758 C CA . ASN A 1 96 ? -3.537 31.016 25.156 1 96.12 96 ASN A CA 1
ATOM 759 C C . ASN A 1 96 ? -3.826 29.672 25.828 1 96.12 96 ASN A C 1
ATOM 761 O O . ASN A 1 96 ? -4.195 29.625 27 1 96.12 96 ASN A O 1
ATOM 765 N N . GLY A 1 97 ? -3.744 28.594 25.094 1 93.5 97 GLY A N 1
ATOM 766 C CA . GLY A 1 97 ? -3.973 27.219 25.547 1 93.5 97 GLY A CA 1
ATOM 767 C C . GLY A 1 97 ? -2.982 26.234 24.984 1 93.5 97 GLY A C 1
ATOM 768 O O . GLY A 1 97 ? -2.012 26.625 24.328 1 93.5 97 GLY A O 1
ATOM 769 N N . ASN A 1 98 ? -3.172 24.953 25.234 1 95.12 98 ASN A N 1
ATOM 770 C CA . ASN A 1 98 ? -2.148 23.969 24.891 1 95.12 98 ASN A CA 1
ATOM 771 C C . ASN A 1 98 ? -2.543 23.156 23.672 1 95.12 98 ASN A C 1
ATOM 773 O O . ASN A 1 98 ? -2.01 22.078 23.438 1 95.12 98 ASN A O 1
ATOM 777 N N . GLU A 1 99 ? -3.596 23.625 22.922 1 96.12 99 GLU A N 1
ATOM 778 C CA . GLU A 1 99 ? -3.99 23.031 21.641 1 96.12 99 GLU A CA 1
ATOM 779 C C . GLU A 1 99 ? -4.109 24.094 20.547 1 96.12 99 GLU A C 1
ATOM 781 O O . GLU A 1 99 ? -4.148 25.297 20.844 1 96.12 99 GLU A O 1
ATOM 786 N N . LEU A 1 100 ? -4.145 23.672 19.344 1 97.81 100 LEU A N 1
ATOM 787 C CA . LEU A 1 100 ? -4.574 24.531 18.25 1 97.81 100 LEU A CA 1
ATOM 788 C C . LEU A 1 100 ? -6.07 24.391 18 1 97.81 100 LEU A C 1
ATOM 790 O O . LEU A 1 100 ? -6.664 23.359 18.344 1 97.81 100 LEU A O 1
ATOM 794 N N . PRO A 1 101 ? -6.645 25.453 17.469 1 97.75 101 PRO A N 1
ATOM 795 C CA . PRO A 1 101 ? -8.031 25.25 17.047 1 97.75 101 PRO A CA 1
ATOM 796 C C . PRO A 1 101 ? -8.188 24.078 16.078 1 97.75 101 PRO A C 1
ATOM 798 O O . PRO A 1 101 ? -7.375 23.906 15.172 1 97.75 101 PRO A O 1
ATOM 801 N N . ILE A 1 102 ? -9.203 23.266 16.312 1 97.88 102 ILE A N 1
ATOM 802 C CA . ILE A 1 102 ? -9.445 22.094 15.469 1 97.88 102 ILE A CA 1
ATOM 803 C C . ILE A 1 102 ? -10.133 22.531 14.172 1 97.88 102 ILE A C 1
ATOM 805 O O . ILE A 1 102 ? -10.188 21.766 13.203 1 97.88 102 ILE A O 1
ATOM 809 N N . CYS A 1 103 ? -10.742 23.75 14.164 1 97.69 103 CYS A N 1
ATOM 810 C CA . CYS A 1 103 ? -11.492 24.266 13.016 1 97.69 103 CYS A CA 1
ATOM 811 C C . CYS A 1 103 ? -12.57 23.281 12.594 1 97.69 103 CYS A C 1
ATOM 813 O O . CYS A 1 103 ? -13.391 22.859 13.414 1 97.69 103 CYS A O 1
ATOM 815 N N . ASP A 1 104 ? -12.609 22.875 11.383 1 97.88 104 ASP A N 1
ATOM 816 C CA . ASP A 1 104 ? -13.625 21.922 10.945 1 97.88 104 ASP A CA 1
ATOM 817 C C . ASP A 1 104 ? -13.07 20.5 10.938 1 97.88 104 ASP A C 1
ATOM 819 O O . ASP A 1 104 ? -13.633 19.625 10.281 1 97.88 104 ASP A O 1
ATOM 823 N N . GLY A 1 105 ? -11.898 20.25 11.531 1 98.19 105 GLY A N 1
ATOM 824 C CA . GLY A 1 105 ? -11.305 18.922 11.609 1 98.19 105 GLY A CA 1
ATOM 825 C C . GLY A 1 105 ? -10.328 18.641 10.492 1 98.19 105 GLY A C 1
ATOM 826 O O . GLY A 1 105 ? -9.68 17.594 10.477 1 98.19 105 GLY A O 1
ATOM 827 N N . SER A 1 106 ? -10.219 19.547 9.516 1 98.69 106 SER A N 1
ATOM 828 C CA . SER A 1 106 ? -9.297 19.469 8.391 1 98.69 106 SER A CA 1
ATOM 829 C C . SER A 1 106 ? -8.258 20.578 8.438 1 98.69 106 SER A C 1
ATOM 831 O O . SER A 1 106 ? -8.039 21.188 9.492 1 98.69 106 SER A O 1
ATOM 833 N N . SER A 1 107 ? -7.492 20.781 7.379 1 98.75 107 SER A N 1
ATOM 834 C CA . SER A 1 107 ? -6.461 21.812 7.375 1 98.75 107 SER A CA 1
ATOM 835 C C . SER A 1 107 ? -6.859 22.984 6.492 1 98.75 107 SER A C 1
ATOM 837 O O . SER A 1 107 ? -6.105 23.953 6.355 1 98.75 107 SER A O 1
ATOM 839 N N . ILE A 1 108 ? -8.055 22.953 5.965 1 98.5 108 ILE A N 1
ATOM 840 C CA . ILE A 1 108 ? -8.445 23.922 4.941 1 98.5 108 ILE A CA 1
ATOM 841 C C . ILE A 1 108 ? -8.492 25.328 5.547 1 98.5 108 ILE A C 1
ATOM 843 O O . ILE A 1 108 ? -8.133 26.297 4.887 1 98.5 108 ILE A O 1
ATOM 847 N N . LYS A 1 109 ? -9.023 25.453 6.738 1 98.44 109 LYS A N 1
ATOM 848 C CA . LYS A 1 109 ? -9.117 26.766 7.375 1 98.44 109 LYS A CA 1
ATOM 849 C C . LYS A 1 109 ? -7.742 27.406 7.535 1 98.44 109 LYS A C 1
ATOM 851 O O . LYS A 1 109 ? -7.586 28.609 7.348 1 98.44 109 LYS A O 1
ATOM 856 N N . PHE A 1 110 ? -6.766 26.656 7.902 1 98.69 110 PHE A N 1
ATOM 857 C CA . PHE A 1 110 ? -5.41 27.172 8.039 1 98.69 110 PHE A CA 1
ATOM 858 C C . PHE A 1 110 ? -4.883 27.688 6.703 1 98.69 110 PHE A C 1
ATOM 860 O O . PHE A 1 110 ? -4.273 28.75 6.633 1 98.69 110 PHE A O 1
ATOM 867 N N . LEU A 1 111 ? -5.094 26.938 5.633 1 98.38 111 LEU A N 1
ATOM 868 C CA . LEU A 1 111 ? -4.68 27.391 4.305 1 98.38 111 LEU A CA 1
ATOM 869 C C . LEU A 1 111 ? -5.312 28.734 3.965 1 98.38 111 LEU A C 1
ATOM 871 O O . LEU A 1 111 ? -4.648 29.609 3.408 1 98.38 111 LEU A O 1
ATOM 875 N N . ASP A 1 112 ? -6.578 28.812 4.262 1 98.25 112 ASP A N 1
ATOM 876 C CA . ASP A 1 112 ? -7.289 30.062 4 1 98.25 112 ASP A CA 1
ATOM 877 C C . ASP A 1 112 ? -6.656 31.234 4.762 1 98.25 112 ASP A C 1
ATOM 879 O O . ASP A 1 112 ? -6.477 32.312 4.211 1 98.25 112 ASP A O 1
ATOM 883 N N . LEU A 1 113 ? -6.359 31 6.023 1 98.5 113 LEU A N 1
ATOM 884 C CA . LEU A 1 113 ? -5.746 32.031 6.855 1 98.5 113 LEU A CA 1
ATOM 885 C C . LEU A 1 113 ? -4.402 32.469 6.285 1 98.5 113 LEU A C 1
ATOM 887 O O . LEU A 1 113 ? -4.086 33.656 6.258 1 98.5 113 LEU A O 1
ATOM 891 N N . PHE A 1 114 ? -3.598 31.469 5.844 1 98.5 114 PHE A N 1
ATOM 892 C CA . PHE A 1 114 ? -2.295 31.781 5.266 1 98.5 114 PHE A CA 1
ATOM 893 C C . PHE A 1 114 ? -2.449 32.594 3.98 1 98.5 114 PHE A C 1
ATOM 895 O O . PHE A 1 114 ? -1.699 33.531 3.738 1 98.5 114 PHE A O 1
ATOM 902 N N . GLN A 1 115 ? -3.406 32.156 3.217 1 96.88 115 GLN A N 1
ATOM 903 C CA . GLN A 1 115 ? -3.66 32.844 1.958 1 96.88 115 GLN A CA 1
ATOM 904 C C . GLN A 1 115 ? -4.098 34.281 2.199 1 96.88 115 GLN A C 1
ATOM 906 O O . GLN A 1 115 ? -3.664 35.188 1.493 1 96.88 115 GLN A O 1
ATOM 911 N N . GLU A 1 116 ? -4.953 34.438 3.104 1 97.12 116 GLU A N 1
ATOM 912 C CA . GLU A 1 116 ? -5.434 35.781 3.445 1 97.12 116 GLU A CA 1
ATOM 913 C C . GLU A 1 116 ? -4.293 36.656 3.914 1 97.12 116 GLU A C 1
ATOM 915 O O . GLU A 1 116 ? -4.254 37.844 3.592 1 97.12 116 GLU A O 1
ATOM 920 N N . SER A 1 117 ? -3.463 36.188 4.707 1 97.75 117 SER A N 1
ATOM 921 C CA . SER A 1 117 ? -2.303 36.906 5.199 1 97.75 117 SER A CA 1
ATOM 922 C C . SER A 1 117 ? -1.358 37.281 4.062 1 97.75 117 SER A C 1
ATOM 924 O O . SER A 1 117 ? -0.791 38.375 4.051 1 97.75 117 SER A O 1
ATOM 926 N N . GLY A 1 118 ? -1.175 36.375 3.164 1 98.19 118 GLY A N 1
ATOM 927 C CA . GLY A 1 118 ? -0.073 36.438 2.217 1 98.19 118 GLY A CA 1
ATOM 928 C C . GLY A 1 118 ? 1.207 35.812 2.756 1 98.19 118 GLY A C 1
ATOM 929 O O . GLY A 1 118 ? 1.347 35.625 3.967 1 98.19 118 GLY A O 1
ATOM 930 N N . ILE A 1 119 ? 2.117 35.5 1.839 1 97.81 119 ILE A N 1
ATOM 931 C CA . ILE A 1 119 ? 3.381 34.844 2.191 1 97.81 119 ILE A CA 1
ATOM 932 C C . ILE A 1 119 ? 4.543 35.75 1.767 1 97.81 119 ILE A C 1
ATOM 934 O O . ILE A 1 119 ? 4.52 36.344 0.684 1 97.81 119 ILE A O 1
ATOM 938 N N . ALA A 1 120 ? 5.527 35.906 2.643 1 98.06 120 ALA A N 1
ATOM 939 C CA . ALA A 1 120 ? 6.719 36.688 2.367 1 98.06 120 ALA A CA 1
ATOM 940 C C . ALA A 1 120 ? 7.973 35.844 2.359 1 98.06 120 ALA A C 1
ATOM 942 O O . ALA A 1 120 ? 8.125 34.938 3.201 1 98.06 120 ALA A O 1
ATOM 943 N N . GLU A 1 121 ? 8.859 36.125 1.48 1 97.94 121 GLU A N 1
ATOM 944 C CA . GLU A 1 121 ? 10.156 35.469 1.449 1 97.94 121 GLU A CA 1
ATOM 945 C C . GLU A 1 121 ? 11.148 36.125 2.389 1 97.94 121 GLU A C 1
ATOM 947 O O . GLU A 1 121 ? 11.125 37.344 2.551 1 97.94 121 GLU A O 1
ATOM 952 N N . LEU A 1 122 ? 11.922 35.344 2.926 1 97.5 122 LEU A N 1
ATOM 953 C CA . LEU A 1 122 ? 13.008 35.812 3.777 1 97.5 122 LEU A CA 1
ATOM 954 C C . LEU A 1 122 ? 14.352 35.625 3.092 1 97.5 122 LEU A C 1
ATOM 956 O O . LEU A 1 122 ? 14.453 34.938 2.084 1 97.5 122 LEU A O 1
ATOM 960 N N . ASP A 1 123 ? 15.461 36.312 3.471 1 93.38 123 ASP A N 1
ATOM 961 C CA . ASP A 1 123 ? 16.781 36.281 2.848 1 93.38 123 ASP A CA 1
ATOM 962 C C . ASP A 1 123 ? 17.438 34.938 3.014 1 93.38 123 ASP A C 1
ATOM 964 O O . ASP A 1 123 ? 18.188 34.469 2.145 1 93.38 123 ASP A O 1
ATOM 968 N N . GLY A 1 124 ? 17.062 34.062 3.891 1 94.44 124 GLY A N 1
ATOM 969 C CA . GLY A 1 124 ? 17.672 32.781 4.125 1 94.44 124 GLY A CA 1
ATOM 970 C C . GLY A 1 124 ? 17.094 31.672 3.273 1 94.44 124 GLY A C 1
ATOM 971 O O . GLY A 1 124 ? 15.992 31.812 2.734 1 94.44 124 GLY A O 1
ATOM 972 N N . ASP A 1 125 ? 18 30.688 3.031 1 95.88 125 ASP A N 1
ATOM 973 C CA . ASP A 1 125 ? 17.547 29.547 2.234 1 95.88 125 ASP A CA 1
ATOM 974 C C . ASP A 1 125 ? 17.266 28.328 3.117 1 95.88 125 ASP A C 1
ATOM 976 O O . ASP A 1 125 ? 17.75 28.25 4.25 1 95.88 125 ASP A O 1
ATOM 980 N N . VAL A 1 126 ? 16.422 27.531 2.643 1 95.62 126 VAL A N 1
ATOM 981 C CA . VAL A 1 126 ? 16.172 26.234 3.258 1 95.62 126 VAL A CA 1
ATOM 982 C C . VAL A 1 126 ? 16.547 25.109 2.287 1 95.62 126 VAL A C 1
ATOM 984 O O . VAL A 1 126 ? 16.203 25.172 1.104 1 95.62 126 VAL A O 1
ATOM 987 N N . GLU A 1 127 ? 17.266 24.156 2.824 1 95 127 GLU A N 1
ATOM 988 C CA . GLU A 1 127 ? 17.734 23.047 1.986 1 95 127 GLU A CA 1
ATOM 989 C C . GLU A 1 127 ? 16.656 21.969 1.862 1 95 127 GLU A C 1
ATOM 991 O O . GLU A 1 127 ? 16.031 21.594 2.854 1 95 127 GLU A O 1
ATOM 996 N N . GLU A 1 128 ? 16.5 21.484 0.688 1 95.62 128 GLU A N 1
ATOM 997 C CA . GLU A 1 128 ? 15.562 20.391 0.44 1 95.62 128 GLU A CA 1
ATOM 998 C C . GLU A 1 128 ? 16.125 19.062 0.907 1 95.62 128 GLU A C 1
ATOM 1000 O O . GLU A 1 128 ? 17.344 18.844 0.871 1 95.62 128 GLU A O 1
ATOM 1005 N N . ILE A 1 129 ? 15.273 18.234 1.354 1 97.44 129 ILE A N 1
ATOM 1006 C CA . ILE A 1 129 ? 15.609 16.828 1.576 1 97.44 129 ILE A CA 1
ATOM 1007 C C . ILE A 1 129 ? 15.359 16.031 0.299 1 97.44 129 ILE A C 1
ATOM 1009 O O . ILE A 1 129 ? 14.211 15.852 -0.115 1 97.44 129 ILE A O 1
ATOM 1013 N N . ILE A 1 130 ? 16.391 15.57 -0.356 1 97.62 130 ILE A N 1
ATOM 1014 C CA . ILE A 1 130 ? 16.297 14.828 -1.611 1 97.62 130 ILE A CA 1
ATOM 1015 C C . ILE A 1 130 ? 16.609 13.359 -1.374 1 97.62 130 ILE A C 1
ATOM 1017 O O . ILE A 1 130 ? 17.734 13.016 -0.997 1 97.62 130 ILE A O 1
ATOM 1021 N N . VAL A 1 131 ? 15.656 12.484 -1.589 1 98.06 131 VAL A N 1
ATOM 1022 C CA . VAL A 1 131 ? 15.883 11.047 -1.461 1 98.06 131 VAL A CA 1
ATOM 1023 C C . VAL A 1 131 ? 16.469 10.5 -2.758 1 98.06 131 VAL A C 1
ATOM 1025 O O . VAL A 1 131 ? 15.789 10.453 -3.787 1 98.06 131 VAL A O 1
ATOM 1028 N N . LYS A 1 132 ? 17.688 10.047 -2.666 1 97.19 132 LYS A N 1
ATOM 1029 C CA . LYS A 1 132 ? 18.391 9.578 -3.852 1 97.19 132 LYS A CA 1
ATOM 1030 C C . LYS A 1 132 ? 18.375 8.047 -3.926 1 97.19 132 LYS A C 1
ATOM 1032 O O . LYS A 1 132 ? 18.594 7.477 -4.992 1 97.19 132 LYS A O 1
ATOM 1037 N N . GLU A 1 133 ? 18.25 7.371 -2.785 1 96.5 133 GLU A N 1
ATOM 1038 C CA . GLU A 1 133 ? 18.109 5.926 -2.646 1 96.5 133 GLU A CA 1
ATOM 1039 C C . GLU A 1 133 ? 16.953 5.574 -1.705 1 96.5 133 GLU A C 1
ATOM 1041 O O . GLU A 1 133 ? 16.641 6.344 -0.794 1 96.5 133 GLU A O 1
ATOM 1046 N N . PRO A 1 134 ? 16.391 4.41 -1.962 1 97.75 134 PRO A N 1
ATOM 1047 C CA . PRO A 1 134 ? 15.258 4.055 -1.093 1 97.75 134 PRO A CA 1
ATOM 1048 C C . PRO A 1 134 ? 15.664 3.947 0.377 1 97.75 134 PRO A C 1
ATOM 1050 O O . PRO A 1 134 ? 16.719 3.402 0.693 1 97.75 134 PRO A O 1
ATOM 1053 N N . VAL A 1 135 ? 14.844 4.531 1.279 1 97.81 135 VAL A N 1
ATOM 1054 C CA . VAL A 1 135 ? 14.953 4.348 2.723 1 97.81 135 VAL A CA 1
ATOM 1055 C C . VAL A 1 135 ? 13.602 3.922 3.295 1 97.81 135 VAL A C 1
ATOM 1057 O O . VAL A 1 135 ? 12.555 4.199 2.703 1 97.81 135 VAL A O 1
ATOM 1060 N N . PHE A 1 136 ? 13.688 3.17 4.406 1 98.5 136 PHE A N 1
ATOM 1061 C CA . PHE A 1 136 ? 12.422 2.652 4.906 1 98.5 136 PHE A CA 1
ATOM 1062 C C . PHE A 1 136 ? 12.469 2.467 6.418 1 98.5 136 PHE A C 1
ATOM 1064 O O . PHE A 1 136 ? 13.547 2.488 7.02 1 98.5 136 PHE A O 1
ATOM 1071 N N . LEU A 1 137 ? 11.336 2.439 7 1 98.62 137 LEU A N 1
ATOM 1072 C CA . LEU A 1 137 ? 11.125 2.07 8.391 1 98.62 137 LEU A CA 1
ATOM 1073 C C . LEU A 1 137 ? 9.906 1.161 8.531 1 98.62 137 LEU A C 1
ATOM 1075 O O . LEU A 1 137 ? 8.82 1.485 8.039 1 98.62 137 LEU A O 1
ATOM 1079 N N . SER A 1 138 ? 10.094 -0.022 9.148 1 97.81 138 SER A N 1
ATOM 1080 C CA . SER A 1 138 ? 9.016 -0.97 9.406 1 97.81 138 SER A CA 1
ATOM 1081 C C . SER A 1 138 ? 8.898 -1.275 10.898 1 97.81 138 SER A C 1
ATOM 1083 O O . SER A 1 138 ? 9.906 -1.525 11.57 1 97.81 138 SER A O 1
ATOM 1085 N N . LYS A 1 139 ? 7.723 -1.162 11.359 1 97 139 LYS A N 1
ATOM 1086 C CA . LYS A 1 139 ? 7.371 -1.557 12.719 1 97 139 LYS A CA 1
ATOM 1087 C C . LYS A 1 139 ? 6.113 -2.42 12.734 1 97 139 LYS A C 1
ATOM 1089 O O . LYS A 1 139 ? 4.996 -1.899 12.75 1 97 139 LYS A O 1
ATOM 1094 N N . GLY A 1 140 ? 6.316 -3.768 12.844 1 95.5 140 GLY A N 1
ATOM 1095 C CA . GLY A 1 140 ? 5.176 -4.66 12.727 1 95.5 140 GLY A CA 1
ATOM 1096 C C . GLY A 1 140 ? 4.52 -4.617 11.359 1 95.5 140 GLY A C 1
ATOM 1097 O O . GLY A 1 140 ? 5.164 -4.906 10.344 1 95.5 140 GLY A O 1
ATOM 1098 N N . ASP A 1 141 ? 3.273 -4.176 11.367 1 97.06 141 ASP A N 1
ATOM 1099 C CA . ASP A 1 141 ? 2.525 -4.121 10.109 1 97.06 141 ASP A CA 1
ATOM 1100 C C . ASP A 1 141 ? 2.408 -2.684 9.609 1 97.06 141 ASP A C 1
ATOM 1102 O O . ASP A 1 141 ? 1.559 -2.383 8.766 1 97.06 141 ASP A O 1
ATOM 1106 N N . LYS A 1 142 ? 3.203 -1.796 10.203 1 98.56 142 LYS A N 1
ATOM 1107 C CA . LYS A 1 142 ? 3.281 -0.406 9.766 1 98.56 142 LYS A CA 1
ATOM 1108 C C . LYS A 1 142 ? 4.562 -0.151 8.969 1 98.56 142 LYS A C 1
ATOM 1110 O O . LYS A 1 142 ? 5.648 -0.553 9.391 1 98.56 142 LYS A O 1
ATOM 1115 N N . HIS A 1 143 ? 4.438 0.481 7.828 1 98.75 143 HIS A N 1
ATOM 1116 C CA . HIS A 1 143 ? 5.598 0.691 6.973 1 98.75 143 HIS A CA 1
ATOM 1117 C C . HIS A 1 143 ? 5.598 2.096 6.379 1 98.75 143 HIS A C 1
ATOM 1119 O O . HIS A 1 143 ? 4.547 2.613 5.996 1 98.75 143 HIS A O 1
ATOM 1125 N N . ILE A 1 144 ? 6.723 2.674 6.316 1 98.88 144 ILE A N 1
ATOM 1126 C CA . ILE A 1 144 ? 6.949 3.891 5.543 1 98.88 144 ILE A CA 1
ATOM 1127 C C . ILE A 1 144 ? 8.188 3.725 4.672 1 98.88 144 ILE A C 1
ATOM 1129 O O . ILE A 1 144 ? 9.234 3.277 5.148 1 98.88 144 ILE A O 1
ATOM 1133 N N . ILE A 1 145 ? 8.086 4.008 3.422 1 98.88 145 ILE A N 1
ATOM 1134 C CA . ILE A 1 145 ? 9.18 3.938 2.453 1 98.88 145 ILE A CA 1
ATOM 1135 C C . ILE A 1 145 ? 9.305 5.27 1.717 1 98.88 145 ILE A C 1
ATOM 1137 O O . ILE A 1 145 ? 8.297 5.875 1.34 1 98.88 145 ILE A O 1
ATOM 1141 N N . ALA A 1 146 ? 10.438 5.727 1.563 1 98.75 146 ALA A N 1
ATOM 1142 C CA . ALA A 1 146 ? 10.727 6.855 0.684 1 98.75 146 ALA A CA 1
ATOM 1143 C C . ALA A 1 146 ? 11.531 6.414 -0.537 1 98.75 146 ALA A C 1
ATOM 1145 O O . ALA A 1 146 ? 12.578 5.785 -0.402 1 98.75 146 ALA A O 1
ATOM 1146 N N . LEU A 1 147 ? 11.047 6.668 -1.684 1 98.69 147 LEU A N 1
ATOM 1147 C CA . LEU A 1 147 ? 11.703 6.348 -2.949 1 98.69 147 LEU A CA 1
ATOM 1148 C C . LEU A 1 147 ? 12.18 7.613 -3.648 1 98.69 147 LEU A C 1
ATOM 1150 O O . LEU A 1 147 ? 11.602 8.688 -3.467 1 98.69 147 LEU A O 1
ATOM 1154 N N . PRO A 1 148 ? 13.234 7.484 -4.461 1 98.19 148 PRO A N 1
ATOM 1155 C CA . PRO A 1 148 ? 13.609 8.625 -5.297 1 98.19 148 PRO A CA 1
ATOM 1156 C C . PRO A 1 148 ? 12.477 9.094 -6.207 1 98.19 148 PRO A C 1
ATOM 1158 O O . PRO A 1 148 ? 11.812 8.273 -6.84 1 98.19 148 PRO A O 1
ATOM 1161 N N . TYR A 1 149 ? 12.227 10.273 -6.191 1 97.81 149 TYR A N 1
ATOM 1162 C CA . TYR A 1 149 ? 11.25 10.938 -7.039 1 97.81 149 TYR A CA 1
ATOM 1163 C C . TYR A 1 149 ? 11.734 12.32 -7.461 1 97.81 149 TYR A C 1
ATOM 1165 O O . TYR A 1 149 ? 11.422 13.32 -6.816 1 97.81 149 TYR A O 1
ATOM 1173 N N . PRO A 1 150 ? 12.469 12.43 -8.523 1 93.88 150 PRO A N 1
ATOM 1174 C CA . PRO A 1 150 ? 13.211 13.648 -8.852 1 93.88 150 PRO A CA 1
ATOM 1175 C C . PRO A 1 150 ? 12.305 14.836 -9.148 1 93.88 150 PRO A C 1
ATOM 1177 O O . PRO A 1 150 ? 12.727 15.992 -9.008 1 93.88 150 PRO A O 1
ATOM 1180 N N . ASP A 1 151 ? 11.07 14.625 -9.375 1 91.69 151 ASP A N 1
ATOM 1181 C CA . ASP A 1 151 ? 10.25 15.703 -9.922 1 91.69 151 ASP A CA 1
ATOM 1182 C C . ASP A 1 151 ? 9.32 16.281 -8.859 1 91.69 151 ASP A C 1
ATOM 1184 O O . ASP A 1 151 ? 8.414 17.047 -9.172 1 91.69 151 ASP A O 1
ATOM 1188 N N . GLY A 1 152 ? 9.516 15.883 -7.633 1 96.94 152 GLY A N 1
ATOM 1189 C CA . GLY A 1 152 ? 8.617 16.5 -6.664 1 96.94 152 GLY A CA 1
ATOM 1190 C C . GLY A 1 152 ? 8.359 15.617 -5.453 1 96.94 152 GLY A C 1
ATOM 1191 O O . GLY A 1 152 ? 9.258 14.898 -5.004 1 96.94 152 GLY A O 1
ATOM 1192 N N . TYR A 1 153 ? 7.211 15.82 -4.82 1 98.5 153 TYR A N 1
ATOM 1193 C CA . TYR A 1 153 ? 6.766 15.125 -3.623 1 98.5 153 TYR A CA 1
ATOM 1194 C C . TYR A 1 153 ? 5.469 14.367 -3.889 1 98.5 153 TYR A C 1
ATOM 1196 O O . TYR A 1 153 ? 4.449 14.969 -4.23 1 98.5 153 TYR A O 1
ATOM 1204 N N . LYS A 1 154 ? 5.555 13.086 -3.846 1 98.75 154 LYS A N 1
ATOM 1205 C CA . LYS A 1 154 ? 4.41 12.203 -4.059 1 98.75 154 LYS A CA 1
ATOM 1206 C C . LYS A 1 154 ? 4.117 11.375 -2.812 1 98.75 154 LYS A C 1
ATOM 1208 O O . LYS A 1 154 ? 5.035 10.977 -2.096 1 98.75 154 LYS A O 1
ATOM 1213 N N . LEU A 1 155 ? 2.875 11.18 -2.561 1 98.88 155 LEU A N 1
ATOM 1214 C CA . LEU A 1 155 ? 2.469 10.406 -1.396 1 98.88 155 LEU A CA 1
ATOM 1215 C C . LEU A 1 155 ? 1.486 9.305 -1.791 1 98.88 155 LEU A C 1
ATOM 1217 O O . LEU A 1 155 ? 0.503 9.57 -2.486 1 98.88 155 LEU A O 1
ATOM 1221 N N . THR A 1 156 ? 1.787 8.094 -1.503 1 98.94 156 THR A N 1
ATOM 1222 C CA . THR A 1 156 ? 0.884 6.949 -1.546 1 98.94 156 THR A CA 1
ATOM 1223 C C . THR A 1 156 ? 0.581 6.445 -0.138 1 98.94 156 THR A C 1
ATOM 1225 O O . THR A 1 156 ? 1.496 6.219 0.657 1 98.94 156 THR A O 1
ATOM 1228 N N . TYR A 1 157 ? -0.678 6.355 0.197 1 98.94 157 TYR A N 1
ATOM 1229 C CA . TYR A 1 157 ? -1.05 5.969 1.554 1 98.94 157 TYR A CA 1
ATOM 1230 C C . TYR A 1 157 ? -2.133 4.898 1.541 1 98.94 157 TYR A C 1
ATOM 1232 O O . TYR A 1 157 ? -3.123 5.016 0.816 1 98.94 157 TYR A O 1
ATOM 1240 N N . ALA A 1 158 ? -1.911 3.791 2.279 1 98.94 158 ALA A N 1
ATOM 1241 C CA . ALA A 1 158 ? -2.9 2.729 2.445 1 98.94 158 ALA A CA 1
ATOM 1242 C C . ALA A 1 158 ? -3.271 2.549 3.914 1 98.94 158 ALA A C 1
ATOM 1244 O O . ALA A 1 158 ? -2.4 2.568 4.785 1 98.94 158 ALA A O 1
ATOM 1245 N N . ILE A 1 159 ? -4.547 2.395 4.145 1 98.75 159 ILE A N 1
ATOM 1246 C CA . ILE A 1 159 ? -5.023 2.15 5.5 1 98.75 159 ILE A CA 1
ATOM 1247 C C . ILE A 1 159 ? -5.855 0.87 5.531 1 98.75 159 ILE A C 1
ATOM 1249 O O . ILE A 1 159 ? -6.371 0.431 4.5 1 98.75 159 ILE A O 1
ATOM 1253 N N . ARG A 1 160 ? -5.965 0.275 6.648 1 98.25 160 ARG A N 1
ATOM 1254 C CA . ARG A 1 160 ? -6.848 -0.854 6.922 1 98.25 160 ARG A CA 1
ATOM 1255 C C . ARG A 1 160 ? -7.297 -0.86 8.383 1 98.25 160 ARG A C 1
ATOM 1257 O O . ARG A 1 160 ? -6.469 -0.817 9.289 1 98.25 160 ARG A O 1
ATOM 1264 N N . PHE A 1 161 ? -8.539 -0.859 8.555 1 96.44 161 PHE A N 1
ATOM 1265 C CA . PHE A 1 161 ? -9.125 -0.996 9.883 1 96.44 161 PHE A CA 1
ATOM 1266 C C . PHE A 1 161 ? -9.977 -2.258 9.977 1 96.44 161 PHE A C 1
ATOM 1268 O O . PHE A 1 161 ? -10.602 -2.66 8.992 1 96.44 161 PHE A O 1
ATOM 1275 N N . GLU A 1 162 ? -9.914 -2.904 11.07 1 94.06 162 GLU A N 1
ATOM 1276 C CA . GLU A 1 162 ? -10.82 -4.02 11.328 1 94.06 162 GLU A CA 1
ATOM 1277 C C . GLU A 1 162 ? -12.195 -3.521 11.766 1 94.06 162 GLU A C 1
ATOM 1279 O O . GLU A 1 162 ? -12.531 -3.547 12.953 1 94.06 162 GLU A O 1
ATOM 1284 N N . HIS A 1 163 ? -12.961 -3.084 10.859 1 94.81 163 HIS A N 1
ATOM 1285 C CA . HIS A 1 163 ? -14.266 -2.455 11.078 1 94.81 163 HIS A CA 1
ATOM 1286 C C . HIS A 1 163 ? -15.234 -2.803 9.961 1 94.81 163 HIS A C 1
ATOM 1288 O O . HIS A 1 163 ? -14.82 -3.041 8.82 1 94.81 163 HIS A O 1
ATOM 1294 N N . THR A 1 164 ? -16.469 -2.877 10.242 1 94.06 164 THR A N 1
ATOM 1295 C CA . THR A 1 164 ? -17.484 -3.318 9.281 1 94.06 164 THR A CA 1
ATOM 1296 C C . THR A 1 164 ? -17.672 -2.283 8.18 1 94.06 164 THR A C 1
ATOM 1298 O O . THR A 1 164 ? -17.859 -2.639 7.012 1 94.06 164 THR A O 1
ATOM 1301 N N . PHE A 1 165 ? -17.625 -1 8.547 1 94.56 165 PHE A N 1
ATOM 1302 C CA . PHE A 1 165 ? -17.844 0.063 7.574 1 94.56 165 PHE A CA 1
ATOM 1303 C C . PHE A 1 165 ? -16.531 0.524 6.969 1 94.56 165 PHE A C 1
ATOM 1305 O O . PHE A 1 165 ? -16.359 0.518 5.746 1 94.56 165 PHE A O 1
ATOM 1312 N N . LEU A 1 166 ? -15.562 0.945 7.824 1 95.5 166 LEU A N 1
ATOM 1313 C CA . LEU A 1 166 ? -14.258 1.396 7.344 1 95.5 166 LEU A CA 1
ATOM 1314 C C . LEU A 1 166 ? -13.281 0.23 7.246 1 95.5 166 LEU A C 1
ATOM 1316 O O . LEU A 1 166 ? -12.766 -0.241 8.258 1 95.5 166 LEU A O 1
ATOM 1320 N N . LYS A 1 167 ? -13.008 -0.162 6.082 1 95.5 167 LYS A N 1
ATOM 1321 C CA . LYS A 1 167 ? -12.07 -1.252 5.84 1 95.5 167 LYS A CA 1
ATOM 1322 C C . LYS A 1 167 ? -10.75 -0.725 5.285 1 95.5 167 LYS A C 1
ATOM 1324 O O . LYS A 1 167 ? -10.047 0.03 5.957 1 95.5 167 LYS A O 1
ATOM 1329 N N . SER A 1 168 ? -10.531 -0.97 4.016 1 98.19 168 SER A N 1
ATOM 1330 C CA . SER A 1 168 ? -9.281 -0.509 3.43 1 98.19 168 SER A CA 1
ATOM 1331 C C . SER A 1 168 ? -9.508 0.644 2.459 1 98.19 168 SER A C 1
ATOM 1333 O O . SER A 1 168 ? -10.562 0.716 1.813 1 98.19 168 SER A O 1
ATOM 1335 N N . GLN A 1 169 ? -8.609 1.555 2.451 1 98.62 169 GLN A N 1
ATOM 1336 C CA . GLN A 1 169 ? -8.562 2.607 1.443 1 98.62 169 GLN A CA 1
ATOM 1337 C C . GLN A 1 169 ? -7.137 2.814 0.936 1 98.62 169 GLN A C 1
ATOM 1339 O O . GLN A 1 169 ? -6.172 2.539 1.651 1 98.62 169 GLN A O 1
ATOM 1344 N N . LEU A 1 170 ? -6.945 3.205 -0.251 1 98.81 170 LEU A N 1
ATOM 1345 C CA . LEU A 1 170 ? -5.684 3.525 -0.907 1 98.81 170 LEU A CA 1
ATOM 1346 C C . LEU A 1 170 ? -5.805 4.805 -1.726 1 98.81 170 LEU A C 1
ATOM 1348 O O . LEU A 1 170 ? -6.773 4.984 -2.469 1 98.81 170 LEU A O 1
ATOM 1352 N N . ALA A 1 171 ? -4.887 5.742 -1.559 1 98.69 171 ALA A N 1
ATOM 1353 C CA . ALA A 1 171 ? -4.863 6.965 -2.361 1 98.69 171 ALA A CA 1
ATOM 1354 C C . ALA A 1 171 ? -3.434 7.371 -2.703 1 98.69 171 ALA A C 1
ATOM 1356 O O . ALA A 1 171 ? -2.494 7.012 -1.989 1 98.69 171 ALA A O 1
ATOM 1357 N N . GLU A 1 172 ? -3.252 8.023 -3.77 1 98.75 172 GLU A N 1
ATOM 1358 C CA . GLU A 1 172 ? -1.969 8.531 -4.246 1 98.75 172 GLU A CA 1
ATOM 1359 C C . GLU A 1 172 ? -2.121 9.914 -4.879 1 98.75 172 GLU A C 1
ATOM 1361 O O . GLU A 1 172 ? -2.98 10.117 -5.742 1 98.75 172 GLU A O 1
ATOM 1366 N N . PHE A 1 173 ? -1.34 10.875 -4.41 1 98.69 173 PHE A N 1
ATOM 1367 C CA . PHE A 1 173 ? -1.393 12.227 -4.961 1 98.69 173 PHE A CA 1
ATOM 1368 C C . PHE A 1 173 ? 0.005 12.828 -5.055 1 98.69 173 PHE A C 1
ATOM 1370 O O . PHE A 1 173 ? 0.852 12.578 -4.191 1 98.69 173 PHE A O 1
ATOM 1377 N N . GLU A 1 174 ? 0.237 13.641 -6.09 1 98.38 174 GLU A N 1
ATOM 1378 C CA . GLU A 1 174 ? 1.335 14.602 -6.051 1 98.38 174 GLU A CA 1
ATOM 1379 C C . GLU A 1 174 ? 1.042 15.734 -5.074 1 98.38 174 GLU A C 1
ATOM 1381 O O . GLU A 1 174 ? -0.053 16.297 -5.082 1 98.38 174 GLU A O 1
ATOM 1386 N N . ILE A 1 175 ? 2.014 16.047 -4.27 1 98.56 175 ILE A N 1
ATOM 1387 C CA . ILE A 1 175 ? 1.771 17.047 -3.242 1 98.56 175 ILE A CA 1
ATOM 1388 C C . ILE A 1 175 ? 2.191 18.422 -3.762 1 98.56 175 ILE A C 1
ATOM 1390 O O . ILE A 1 175 ? 3.363 18.797 -3.674 1 98.56 175 ILE A O 1
ATOM 1394 N N . THR A 1 176 ? 1.303 19.094 -4.34 1 97.81 176 THR A N 1
ATOM 1395 C CA . THR A 1 176 ? 1.359 20.5 -4.707 1 97.81 176 THR A CA 1
ATOM 1396 C C . THR A 1 176 ? 0.297 21.297 -3.957 1 97.81 176 THR A C 1
ATOM 1398 O O . THR A 1 176 ? -0.642 20.734 -3.402 1 97.81 176 THR A O 1
ATOM 1401 N N . GLU A 1 177 ? 0.497 22.562 -3.867 1 96.62 177 GLU A N 1
ATOM 1402 C CA . GLU A 1 177 ? -0.501 23.375 -3.18 1 96.62 177 GLU A CA 1
ATOM 1403 C C . GLU A 1 177 ? -1.889 23.172 -3.781 1 96.62 177 GLU A C 1
ATOM 1405 O O . GLU A 1 177 ? -2.879 23.078 -3.053 1 96.62 177 GLU A O 1
ATOM 1410 N N . GLU A 1 178 ? -1.988 23.078 -5.082 1 97.56 178 GLU A N 1
ATOM 1411 C CA . GLU A 1 178 ? -3.262 22.922 -5.777 1 97.56 178 GLU A CA 1
ATOM 1412 C C . GLU A 1 178 ? -3.898 21.578 -5.445 1 97.56 178 GLU A C 1
ATOM 1414 O O . GLU A 1 178 ? -5.062 21.516 -5.039 1 97.56 178 GLU A O 1
ATOM 1419 N N . ASN A 1 179 ? -3.145 20.453 -5.621 1 98.5 179 ASN A N 1
ATOM 1420 C CA . ASN A 1 179 ? -3.66 19.125 -5.316 1 98.5 179 ASN A CA 1
ATOM 1421 C C . ASN A 1 179 ? -4.039 18.984 -3.846 1 98.5 179 ASN A C 1
ATOM 1423 O O . ASN A 1 179 ? -5.07 18.406 -3.516 1 98.5 179 ASN A O 1
ATOM 1427 N N . TYR A 1 180 ? -3.168 19.578 -3.076 1 98.81 180 TYR A N 1
ATOM 1428 C CA . TYR A 1 180 ? -3.408 19.484 -1.641 1 98.81 180 TYR A CA 1
ATOM 1429 C C . TYR A 1 180 ? -4.711 20.172 -1.261 1 98.81 180 TYR A C 1
ATOM 1431 O O . TYR A 1 180 ? -5.527 19.609 -0.526 1 98.81 180 TYR A O 1
ATOM 1439 N N . ARG A 1 181 ? -4.918 21.359 -1.688 1 98.62 181 ARG A N 1
ATOM 1440 C CA . ARG A 1 181 ? -6.109 22.141 -1.358 1 98.62 181 ARG A CA 1
ATOM 1441 C C . ARG A 1 181 ? -7.375 21.422 -1.826 1 98.62 181 ARG A C 1
ATOM 1443 O O . ARG A 1 181 ? -8.391 21.438 -1.128 1 98.62 181 ARG A O 1
ATOM 1450 N N . LYS A 1 182 ? -7.281 20.828 -2.961 1 98.62 182 LYS A N 1
ATOM 1451 C CA . LYS A 1 182 ? -8.453 20.219 -3.588 1 98.62 182 LYS A CA 1
ATOM 1452 C C . LYS A 1 182 ? -8.711 18.828 -3.039 1 98.62 182 LYS A C 1
ATOM 1454 O O . LYS A 1 182 ? -9.852 18.453 -2.775 1 98.62 182 LYS A O 1
ATOM 1459 N N . GLU A 1 183 ? -7.617 18.031 -2.805 1 98.81 183 GLU A N 1
ATOM 1460 C CA . GLU A 1 183 ? -7.781 16.578 -2.656 1 98.81 183 GLU A CA 1
ATOM 1461 C C . GLU A 1 183 ? -7.547 16.141 -1.212 1 98.81 183 GLU A C 1
ATOM 1463 O O . GLU A 1 183 ? -7.961 15.055 -0.811 1 98.81 183 GLU A O 1
ATOM 1468 N N . ILE A 1 184 ? -6.859 16.984 -0.401 1 98.88 184 ILE A N 1
ATOM 1469 C CA . ILE A 1 184 ? -6.387 16.484 0.883 1 98.88 184 ILE A CA 1
ATOM 1470 C C . ILE A 1 184 ? -6.832 17.422 2.002 1 98.88 184 ILE A C 1
ATOM 1472 O O . ILE A 1 184 ? -7.414 16.969 2.996 1 98.88 184 ILE A O 1
ATOM 1476 N N . ALA A 1 185 ? -6.734 18.672 1.847 1 98.88 185 ALA A N 1
ATOM 1477 C CA . ALA A 1 185 ? -6.93 19.672 2.885 1 98.88 185 ALA A CA 1
ATOM 1478 C C . ALA A 1 185 ? -8.328 19.562 3.496 1 98.88 185 ALA A C 1
ATOM 1480 O O . ALA A 1 185 ? -8.5 19.75 4.703 1 98.88 185 ALA A O 1
ATOM 1481 N N . PRO A 1 186 ? -9.359 19.234 2.715 1 98.81 186 PRO A N 1
ATOM 1482 C CA . PRO A 1 186 ? -10.711 19.219 3.275 1 98.81 186 PRO A CA 1
ATOM 1483 C C . PRO A 1 186 ? -11 17.969 4.102 1 98.81 186 PRO A C 1
ATOM 1485 O O . PRO A 1 186 ? -12.055 17.875 4.742 1 98.81 186 PRO A O 1
ATOM 1488 N N . ALA A 1 187 ? -10.133 17 4.105 1 98.88 187 ALA A N 1
ATOM 1489 C CA . ALA A 1 187 ? -10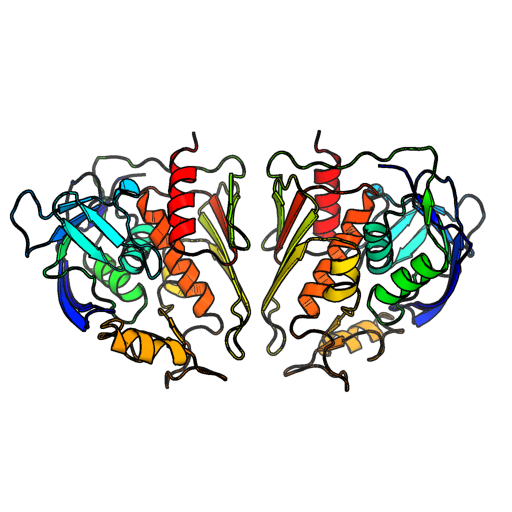.406 15.734 4.773 1 98.88 187 ALA A CA 1
ATOM 1490 C C . ALA A 1 187 ? -10.414 15.898 6.293 1 98.88 187 ALA A C 1
ATOM 1492 O O . ALA A 1 187 ? -9.414 16.312 6.883 1 98.88 187 ALA A O 1
ATOM 1493 N N . ARG A 1 188 ? -11.508 15.523 6.934 1 98.69 188 ARG A N 1
ATOM 1494 C CA . ARG A 1 188 ? -11.695 15.742 8.359 1 98.69 188 ARG A CA 1
ATOM 1495 C C . ARG A 1 188 ? -11.078 14.609 9.172 1 98.69 188 ARG A C 1
ATOM 1497 O O . ARG A 1 188 ? -10.938 13.492 8.68 1 98.69 188 ARG A O 1
ATOM 1504 N N . THR A 1 189 ? -10.688 14.969 10.422 1 98.38 189 THR A N 1
ATOM 1505 C CA . THR A 1 189 ? -10.312 13.93 11.375 1 98.38 189 THR A CA 1
ATOM 1506 C C . THR A 1 189 ? -11.5 13.039 11.695 1 98.38 189 THR A C 1
ATOM 1508 O O . THR A 1 189 ? -12.641 13.344 11.336 1 98.38 189 THR A O 1
ATOM 1511 N N . PHE A 1 190 ? -11.203 11.82 12.297 1 97.75 190 PHE A N 1
ATOM 1512 C CA . PHE A 1 190 ? -12.289 10.875 12.5 1 97.75 190 PHE A CA 1
ATOM 1513 C C . PHE A 1 190 ? -12.039 10.016 13.727 1 97.75 190 PHE A C 1
ATOM 1515 O O . PHE A 1 190 ? -10.914 9.953 14.234 1 97.75 190 PHE A O 1
ATOM 1522 N N . GLY A 1 191 ? -13.031 9.516 14.25 1 96 191 GLY A N 1
ATOM 1523 C CA . GLY A 1 191 ? -13.023 8.539 15.328 1 96 191 GLY A CA 1
ATOM 1524 C C . GLY A 1 191 ? -14.203 7.586 15.273 1 96 191 GLY A C 1
ATOM 1525 O O . GLY A 1 191 ? -15.164 7.82 14.547 1 96 191 GLY A O 1
ATOM 1526 N N . PHE A 1 192 ? -14.078 6.52 16 1 96.44 192 PHE A N 1
ATOM 1527 C CA . PHE A 1 192 ? -15.125 5.512 16.047 1 96.44 192 PHE A CA 1
ATOM 1528 C C . PHE A 1 192 ? -16.125 5.82 17.156 1 96.44 192 PHE A C 1
ATOM 1530 O O . PHE A 1 192 ? -15.75 6.266 18.234 1 96.44 192 PHE A O 1
ATOM 1537 N N . ASP A 1 193 ? -17.328 5.496 16.922 1 94.88 193 ASP A N 1
ATOM 1538 C CA . ASP A 1 193 ? -18.406 5.82 17.859 1 94.88 193 ASP A CA 1
ATOM 1539 C C . ASP A 1 193 ? -18.188 5.156 19.219 1 94.88 193 ASP A C 1
ATOM 1541 O O . ASP A 1 193 ? -18.375 5.781 20.266 1 94.88 193 ASP A O 1
ATOM 1545 N N . TYR A 1 194 ? -17.656 3.984 19.203 1 91.94 194 TYR A N 1
ATOM 1546 C CA . TYR A 1 194 ? -17.484 3.227 20.438 1 91.94 194 TYR A CA 1
ATOM 1547 C C . TYR A 1 194 ? -16.328 3.787 21.266 1 91.94 194 TYR A C 1
ATOM 1549 O O . TYR A 1 194 ? -16.188 3.457 22.453 1 91.94 194 TYR A O 1
ATOM 1557 N N . GLU A 1 195 ? -15.492 4.602 20.688 1 90.69 195 GLU A N 1
ATOM 1558 C CA . GLU A 1 195 ? -14.375 5.18 21.422 1 90.69 195 GLU A CA 1
ATOM 1559 C C . GLU A 1 195 ? -14.734 6.562 21.969 1 90.69 195 GLU A C 1
ATOM 1561 O O . GLU A 1 195 ? -14.086 7.059 22.891 1 90.69 195 GLU A O 1
ATOM 1566 N N . VAL A 1 196 ? -15.773 7.172 21.422 1 89.06 196 VAL A N 1
ATOM 1567 C CA . VAL A 1 196 ? -16.078 8.57 21.719 1 89.06 196 VAL A CA 1
ATOM 1568 C C . VAL A 1 196 ? -16.453 8.719 23.188 1 89.06 196 VAL A C 1
ATOM 1570 O O . VAL A 1 196 ? -15.969 9.625 23.875 1 89.06 196 VAL A O 1
ATOM 1573 N N . GLU A 1 197 ? -17.281 7.82 23.641 1 87.25 197 GLU A N 1
ATOM 1574 C CA . GLU A 1 197 ? -17.688 7.887 25.031 1 87.25 197 GLU A CA 1
ATOM 1575 C C . GLU A 1 197 ? -16.484 7.699 25.969 1 87.25 197 GLU A C 1
ATOM 1577 O O . GLU A 1 197 ? -16.344 8.43 26.953 1 87.25 197 GLU A O 1
ATOM 1582 N N . TYR A 1 198 ? -15.75 6.742 25.625 1 90.62 198 TYR A N 1
ATOM 1583 C CA . TYR A 1 198 ? -14.555 6.484 26.422 1 90.62 198 TYR A CA 1
ATOM 1584 C C . TYR A 1 198 ? -13.648 7.711 26.453 1 90.62 198 TYR A C 1
ATOM 1586 O O . TYR A 1 198 ? -13.141 8.078 27.516 1 90.62 198 TYR A O 1
ATOM 1594 N N . LEU A 1 199 ? -13.461 8.344 25.344 1 90.88 199 LEU A N 1
ATOM 1595 C CA . LEU A 1 199 ? -12.625 9.531 25.266 1 90.88 199 LEU A CA 1
ATOM 1596 C C . LEU A 1 199 ? -13.195 10.664 26.125 1 90.88 199 LEU A C 1
ATOM 1598 O O . LEU A 1 199 ? -12.477 11.289 26.906 1 90.88 199 LEU A O 1
ATOM 1602 N N . LYS A 1 200 ? -14.406 10.805 26.062 1 90.5 200 LYS A N 1
ATOM 1603 C CA . LYS A 1 200 ? -15.062 11.867 26.828 1 90.5 200 LYS A CA 1
ATOM 1604 C C . LYS A 1 200 ? -14.977 11.602 28.328 1 90.5 200 LYS A C 1
ATOM 1606 O O . LYS A 1 200 ? -14.719 12.523 29.109 1 90.5 200 LYS A O 1
ATOM 1611 N N . GLN A 1 201 ? -15.078 10.367 28.703 1 92.12 201 GLN A N 1
ATOM 1612 C CA . GLN A 1 201 ? -14.977 9.992 30.109 1 92.12 201 GLN A CA 1
ATOM 1613 C C . GLN A 1 201 ? -13.57 10.234 30.641 1 92.12 201 GLN A C 1
ATOM 1615 O O . GLN A 1 201 ? -13.383 10.406 31.844 1 92.12 201 GLN A O 1
ATOM 1620 N N . ASN A 1 202 ? -12.68 10.273 29.75 1 92.19 202 ASN A N 1
ATOM 1621 C CA . ASN A 1 202 ? -11.297 10.516 30.141 1 92.19 202 ASN A CA 1
ATOM 1622 C C . ASN A 1 202 ? -10.867 11.953 29.828 1 92.19 202 ASN A C 1
ATOM 1624 O O . ASN A 1 202 ? -9.68 12.227 29.672 1 92.19 202 ASN A O 1
ATOM 1628 N N . ASN A 1 203 ? -11.844 12.805 29.656 1 91.44 203 ASN A N 1
ATOM 1629 C CA . ASN A 1 203 ? -11.656 14.234 29.469 1 91.44 203 ASN A CA 1
ATOM 1630 C C . ASN A 1 203 ? -10.938 14.547 28.156 1 91.44 203 ASN A C 1
ATOM 1632 O O . ASN A 1 203 ? -10.086 15.445 28.109 1 91.44 203 ASN A O 1
ATOM 1636 N N . LEU A 1 204 ? -11.195 13.68 27.203 1 91.19 204 LEU A N 1
ATOM 1637 C CA . LEU A 1 204 ? -10.703 13.883 25.844 1 91.19 204 LEU A CA 1
ATOM 1638 C C . LEU A 1 204 ? -11.859 14.016 24.859 1 91.19 204 LEU A C 1
ATOM 1640 O O . LEU A 1 204 ? -12.977 13.594 25.156 1 91.19 204 LEU A O 1
ATOM 1644 N N . ALA A 1 205 ? -11.594 14.703 23.75 1 93.31 205 ALA A N 1
ATOM 1645 C CA . ALA A 1 205 ? -12.555 14.891 22.672 1 93.31 205 ALA A CA 1
ATOM 1646 C C . ALA A 1 205 ? -13.734 15.742 23.125 1 93.31 205 ALA A C 1
ATOM 1648 O O . ALA A 1 205 ? -14.859 15.562 22.656 1 93.31 205 ALA A O 1
ATOM 1649 N N . LEU A 1 206 ? -13.492 16.625 24.062 1 93.88 206 LEU A N 1
ATOM 1650 C CA . LEU A 1 206 ? -14.547 17.469 24.609 1 93.88 206 LEU A CA 1
ATOM 1651 C C . LEU A 1 206 ? -14.969 18.531 23.609 1 93.88 206 LEU A C 1
ATOM 1653 O O . LEU A 1 206 ? -16.078 19.047 23.672 1 93.88 206 LEU A O 1
ATOM 1657 N N . GLY A 1 207 ? -14.109 18.812 22.734 1 95.12 207 GLY A N 1
ATOM 1658 C CA . GLY A 1 207 ? -14.406 19.812 21.719 1 95.12 207 GLY A CA 1
ATOM 1659 C C . GLY A 1 207 ? -14.852 19.188 20.406 1 95.12 207 GLY A C 1
ATOM 1660 O O . GLY A 1 207 ? -15.125 19.891 19.438 1 95.12 207 GLY A O 1
ATOM 1661 N N . GLY A 1 208 ? -14.961 17.875 20.359 1 95.25 208 GLY A N 1
ATOM 1662 C CA . GLY A 1 208 ? -15.375 17.172 19.156 1 95.25 208 GLY A CA 1
ATOM 1663 C C . GLY A 1 208 ? -16.859 17.297 18.875 1 95.25 208 GLY A C 1
ATOM 1664 O O . GLY A 1 208 ? -17.688 17.203 19.781 1 95.25 208 GLY A O 1
ATOM 1665 N N . THR A 1 209 ? -17.188 17.641 17.688 1 95 209 THR A N 1
ATOM 1666 C CA . THR A 1 209 ? -18.547 17.672 17.188 1 95 209 THR A CA 1
ATOM 1667 C C . THR A 1 209 ? -18.656 17.031 15.812 1 95 209 THR A C 1
ATOM 1669 O O . THR A 1 209 ? -17.625 16.719 15.188 1 95 209 THR A O 1
ATOM 1672 N N . LEU A 1 210 ? -19.844 16.828 15.297 1 96 210 LEU A N 1
ATOM 1673 C CA . LEU A 1 210 ? -20.062 16.234 13.984 1 96 210 LEU A CA 1
ATOM 1674 C C . LEU A 1 210 ? -19.688 17.234 12.883 1 96 210 LEU A C 1
ATOM 1676 O O . LEU A 1 210 ? -19.594 16.859 11.711 1 96 210 LEU A O 1
ATOM 1680 N N . GLU A 1 211 ? -19.344 18.453 13.258 1 95.25 211 GLU A N 1
ATOM 1681 C CA . GLU A 1 211 ? -18.891 19.453 12.297 1 95.25 211 GLU A CA 1
ATOM 1682 C C . GLU A 1 211 ? -17.391 19.406 12.094 1 95.25 211 GLU A C 1
ATOM 1684 O O . GLU A 1 211 ? -16.875 19.797 11.047 1 95.25 211 GLU A O 1
ATOM 1689 N N . ASN A 1 212 ? -16.734 18.906 13.156 1 97.44 212 ASN A N 1
ATOM 1690 C CA . ASN A 1 212 ? -15.281 18.984 13.062 1 97.44 212 ASN A CA 1
ATOM 1691 C C . ASN A 1 212 ? -14.625 17.609 13.156 1 97.44 212 ASN A C 1
ATOM 1693 O O . ASN A 1 212 ? -13.398 17.5 13.258 1 97.44 212 ASN A O 1
ATOM 1697 N N . ALA A 1 213 ? -15.414 16.562 13.148 1 97.88 213 ALA A N 1
ATOM 1698 C CA . ALA A 1 213 ? -14.906 15.195 13.141 1 97.88 213 ALA A CA 1
ATOM 1699 C C . ALA A 1 213 ? -15.938 14.234 12.562 1 97.88 213 ALA A C 1
ATOM 1701 O O . ALA A 1 213 ? -17.141 14.406 12.773 1 97.88 213 ALA A O 1
ATOM 1702 N N . ILE A 1 214 ? -15.477 13.273 11.82 1 98.25 214 ILE A N 1
ATOM 1703 C CA . ILE A 1 214 ? -16.344 12.195 11.359 1 98.25 214 ILE A CA 1
ATOM 1704 C C . ILE A 1 214 ? -16.453 11.125 12.445 1 98.25 214 ILE A C 1
ATOM 1706 O O . ILE A 1 214 ? -15.438 10.664 12.977 1 98.25 214 ILE A O 1
ATOM 1710 N N . VAL A 1 215 ? -17.625 10.805 12.797 1 98.06 215 VAL A N 1
ATOM 1711 C CA . VAL A 1 215 ? -17.844 9.719 13.75 1 98.06 215 VAL A CA 1
ATOM 1712 C C . VAL A 1 215 ? -18.328 8.477 13.008 1 98.06 215 VAL A C 1
ATOM 1714 O O . VAL A 1 215 ? -19.406 8.484 12.406 1 98.06 215 VAL A O 1
ATOM 1717 N N . ILE A 1 216 ? -17.562 7.43 13.078 1 98 216 ILE A N 1
ATOM 1718 C CA . ILE A 1 216 ? -17.812 6.211 12.312 1 98 216 ILE A CA 1
ATOM 1719 C C . ILE A 1 216 ? -18.656 5.246 13.148 1 98 216 ILE A C 1
ATOM 1721 O O . ILE A 1 216 ? -18.281 4.891 14.266 1 98 216 ILE A O 1
ATOM 1725 N N . LYS A 1 217 ? -19.688 4.828 12.609 1 97 217 LYS A N 1
ATOM 1726 C CA . LYS A 1 217 ? -20.547 3.811 13.211 1 97 217 LYS A CA 1
ATOM 1727 C C . LYS A 1 217 ? -20.359 2.461 12.523 1 97 217 LYS A C 1
ATOM 1729 O O . LYS A 1 217 ? -19.484 2.307 11.672 1 97 217 LYS A O 1
ATOM 1734 N N . LYS A 1 218 ? -21.156 1.532 12.875 1 95.19 218 LYS A N 1
ATOM 1735 C CA . LYS A 1 218 ? -21.031 0.16 12.391 1 95.19 218 LYS A CA 1
ATOM 1736 C C . LYS A 1 218 ? -21.219 0.086 10.883 1 95.19 218 LYS A C 1
ATOM 1738 O O . LYS A 1 218 ? -20.516 -0.653 10.195 1 95.19 218 LYS A O 1
ATOM 1743 N N . ASP A 1 219 ? -22.203 0.875 10.359 1 95.31 219 ASP A N 1
ATOM 1744 C CA . ASP A 1 219 ? -22.578 0.693 8.961 1 95.31 219 ASP A CA 1
ATOM 1745 C C . ASP A 1 219 ? -22.453 2.002 8.188 1 95.31 219 ASP A C 1
ATOM 1747 O O . ASP A 1 219 ? -23.016 2.135 7.094 1 95.31 219 ASP A O 1
ATOM 1751 N N . GLY A 1 220 ? -21.828 2.971 8.797 1 96.75 220 GLY A N 1
ATOM 1752 C CA . GLY A 1 220 ? -21.688 4.27 8.164 1 96.75 220 GLY A CA 1
ATOM 1753 C C . GLY A 1 220 ? -21.141 5.336 9.094 1 96.75 220 GLY A C 1
ATOM 1754 O O . GLY A 1 220 ? -20.375 5.031 10 1 96.75 220 GLY A O 1
ATOM 1755 N N . VAL A 1 221 ? -21.484 6.574 8.797 1 97.94 221 VAL A N 1
ATOM 1756 C CA . VAL A 1 221 ? -21.016 7.676 9.633 1 97.94 221 VAL A CA 1
ATOM 1757 C C . VAL A 1 221 ? -22.219 8.383 10.266 1 97.94 221 VAL A C 1
ATOM 1759 O O . VAL A 1 221 ? -23.312 8.398 9.695 1 97.94 221 VAL A O 1
ATOM 1762 N N . LEU A 1 222 ? -21.984 8.953 11.414 1 97.44 222 LEU A N 1
ATOM 1763 C CA . LEU A 1 222 ? -23.031 9.68 12.133 1 97.44 222 LEU A CA 1
ATOM 1764 C C . LEU A 1 222 ? -23.281 11.039 11.5 1 97.44 222 LEU A C 1
ATOM 1766 O O . LEU A 1 222 ? -24.312 11.672 11.75 1 97.44 222 LEU A O 1
ATOM 1770 N N . ASN A 1 223 ? -22.344 11.539 10.789 1 97.94 223 ASN A N 1
ATOM 1771 C CA . ASN A 1 223 ? -22.406 12.867 10.188 1 97.94 223 ASN A CA 1
ATOM 1772 C C . ASN A 1 223 ? -23.562 12.984 9.203 1 97.94 223 ASN A C 1
ATOM 1774 O O . ASN A 1 223 ? -23.625 12.242 8.219 1 97.94 223 ASN A O 1
ATOM 1778 N N . PRO A 1 224 ? -24.453 13.945 9.398 1 96.75 224 PRO A N 1
ATOM 1779 C CA . PRO A 1 224 ? -25.641 14.031 8.539 1 96.75 224 PRO A CA 1
ATOM 1780 C C . PRO A 1 224 ? -25.297 14.312 7.082 1 96.75 224 PRO A C 1
ATOM 1782 O O . PRO A 1 224 ? -26 13.836 6.18 1 96.75 224 PRO A O 1
ATOM 1785 N N . ASP A 1 225 ? -24.234 15.078 6.848 1 95.88 225 ASP A N 1
ATOM 1786 C CA . ASP A 1 225 ? -23.859 15.43 5.484 1 95.88 225 ASP A CA 1
ATOM 1787 C C . ASP A 1 225 ? -22.953 14.367 4.867 1 95.88 225 ASP A C 1
ATOM 1789 O O . ASP A 1 225 ? -22.516 14.508 3.725 1 95.88 225 ASP A O 1
ATOM 1793 N N . GLY A 1 226 ? -22.656 13.344 5.594 1 97.5 226 GLY A N 1
ATOM 1794 C CA . GLY A 1 226 ? -21.812 12.266 5.09 1 97.5 226 GLY A CA 1
ATOM 1795 C C . GLY A 1 226 ? -20.359 12.656 4.969 1 97.5 226 GLY A C 1
ATOM 1796 O O . GLY A 1 226 ? -19.812 13.367 5.824 1 97.5 226 GLY A O 1
ATOM 1797 N N . LEU A 1 227 ? -19.719 12.102 3.98 1 98.25 227 LEU A N 1
ATOM 1798 C CA . LEU A 1 227 ? -18.297 12.305 3.756 1 98.25 227 LEU A CA 1
ATOM 1799 C C . LEU A 1 227 ? -18.062 13.367 2.682 1 98.25 227 LEU A C 1
ATOM 1801 O O . LEU A 1 227 ? -18.906 13.555 1.796 1 98.25 227 LEU A O 1
ATOM 1805 N N . ARG A 1 228 ? -16.984 14.039 2.844 1 98.31 228 ARG A N 1
ATOM 1806 C CA . ARG A 1 228 ? -16.594 15 1.817 1 98.31 228 ARG A CA 1
ATOM 1807 C C . ARG A 1 228 ? -15.953 14.297 0.624 1 98.31 228 ARG A C 1
ATOM 1809 O O . ARG A 1 228 ? -15.992 14.812 -0.497 1 98.31 228 ARG A O 1
ATOM 1816 N N . PHE A 1 229 ? -15.234 13.18 0.82 1 98.19 229 PHE A N 1
ATOM 1817 C CA . PHE A 1 229 ? -14.656 12.258 -0.153 1 98.19 229 PHE A CA 1
ATOM 1818 C C . PHE A 1 229 ? -15.078 10.82 0.149 1 98.19 229 PHE A C 1
ATOM 1820 O O . PHE A 1 229 ? -15.195 10.438 1.313 1 98.19 229 PHE A O 1
ATOM 1827 N N . ASP A 1 230 ? -15.281 10.023 -0.869 1 96.19 230 ASP A N 1
ATOM 1828 C CA . ASP A 1 230 ? -15.578 8.609 -0.633 1 96.19 230 ASP A CA 1
ATOM 1829 C C . ASP A 1 230 ? -14.477 7.953 0.193 1 96.19 230 ASP A C 1
ATOM 1831 O O . ASP A 1 230 ? -14.75 7.078 1.016 1 96.19 230 ASP A O 1
ATOM 1835 N N . ASP A 1 231 ? -13.25 8.391 -0.06 1 98.12 231 ASP A N 1
ATOM 1836 C CA . ASP A 1 231 ? -12.102 7.855 0.663 1 98.12 231 ASP A CA 1
ATOM 1837 C C . ASP A 1 231 ? -11.5 8.906 1.591 1 98.12 231 ASP A C 1
ATOM 1839 O O . ASP A 1 231 ? -10.281 9.062 1.647 1 98.12 231 ASP A O 1
ATOM 1843 N N . GLU A 1 232 ? -12.266 9.617 2.311 1 98.69 232 GLU A N 1
ATOM 1844 C CA . GLU A 1 232 ? -11.867 10.758 3.129 1 98.69 232 GLU A CA 1
ATOM 1845 C C . GLU A 1 232 ? -10.891 10.344 4.223 1 98.69 232 GLU A C 1
ATOM 1847 O O . GLU A 1 232 ? -10.016 11.117 4.613 1 98.69 232 GLU A O 1
ATOM 1852 N N . PHE A 1 233 ? -11 9.109 4.723 1 98.75 233 PHE A N 1
ATOM 1853 C CA . PHE A 1 233 ? -10.219 8.664 5.871 1 98.75 233 PHE A CA 1
ATOM 1854 C C . PHE A 1 233 ? -8.742 8.547 5.508 1 98.75 233 PHE A C 1
ATOM 1856 O O . PHE A 1 233 ? -7.875 8.992 6.258 1 98.75 233 PHE A O 1
ATOM 1863 N N . VAL A 1 234 ? -8.453 7.953 4.348 1 98.88 234 VAL A N 1
ATOM 1864 C CA . VAL A 1 234 ? -7.062 7.832 3.928 1 98.88 234 VAL A CA 1
ATOM 1865 C C . VAL A 1 234 ? -6.508 9.211 3.572 1 98.88 234 VAL A C 1
ATOM 1867 O O . VAL A 1 234 ? -5.328 9.492 3.805 1 98.88 234 VAL A O 1
ATOM 1870 N N . ARG A 1 235 ? -7.328 10.086 3.006 1 98.94 235 ARG A N 1
ATOM 1871 C CA . ARG A 1 235 ? -6.895 11.453 2.701 1 98.94 235 ARG A CA 1
ATOM 1872 C C . ARG A 1 235 ? -6.512 12.203 3.973 1 98.94 235 ARG A C 1
ATOM 1874 O O . ARG A 1 235 ? -5.555 12.977 3.979 1 98.94 235 ARG A O 1
ATOM 1881 N N . HIS A 1 236 ? -7.246 11.945 5.016 1 98.88 236 HIS A N 1
ATOM 1882 C CA . HIS A 1 236 ? -6.891 12.586 6.273 1 98.88 236 HIS A CA 1
ATOM 1883 C C . HIS A 1 236 ? -5.57 12.047 6.816 1 98.88 236 HIS A C 1
ATOM 1885 O O . HIS A 1 236 ? -4.785 12.797 7.402 1 98.88 236 HIS A O 1
ATOM 1891 N N . LYS A 1 237 ? -5.375 10.75 6.707 1 98.88 237 LYS A N 1
ATOM 1892 C CA . LYS A 1 237 ? -4.094 10.195 7.133 1 98.88 237 LYS A CA 1
ATOM 1893 C C . LYS A 1 237 ? -2.945 10.773 6.309 1 98.88 237 LYS A C 1
ATOM 1895 O O . LYS A 1 237 ? -1.839 10.961 6.816 1 98.88 237 LYS A O 1
ATOM 1900 N N . MET A 1 238 ? -3.201 11.039 5.027 1 98.94 238 MET A N 1
ATOM 1901 C CA . MET A 1 238 ? -2.217 11.734 4.207 1 98.94 238 MET A CA 1
ATOM 1902 C C . MET A 1 238 ? -1.949 13.133 4.754 1 98.94 238 MET A C 1
ATOM 1904 O O . MET A 1 238 ? -0.797 13.562 4.832 1 98.94 238 MET A O 1
ATOM 1908 N N . LEU A 1 239 ? -3.051 13.773 5.094 1 98.94 239 LEU A N 1
ATOM 1909 C CA . LEU A 1 239 ? -2.936 15.086 5.727 1 98.94 239 LEU A CA 1
ATOM 1910 C C . LEU A 1 239 ? -2.047 15.008 6.965 1 98.94 239 LEU A C 1
ATOM 1912 O O . LEU A 1 239 ? -1.142 15.828 7.133 1 98.94 239 LEU A O 1
ATOM 1916 N N . ASP A 1 240 ? -2.23 14.016 7.785 1 98.88 240 ASP A N 1
ATOM 1917 C CA . ASP A 1 240 ? -1.488 13.82 9.023 1 98.88 240 ASP A CA 1
ATOM 1918 C C . ASP A 1 240 ? 0.001 13.625 8.75 1 98.88 240 ASP A C 1
ATOM 1920 O O . ASP A 1 240 ? 0.845 14.25 9.398 1 98.88 240 ASP A O 1
ATOM 1924 N N . ILE A 1 241 ? 0.346 12.805 7.801 1 98.94 241 ILE A N 1
ATOM 1925 C CA . ILE A 1 241 ? 1.757 12.484 7.617 1 98.94 241 ILE A CA 1
ATOM 1926 C C . ILE A 1 241 ? 2.48 13.68 6.992 1 98.94 241 ILE A C 1
ATOM 1928 O O . ILE A 1 241 ? 3.646 13.938 7.305 1 98.94 241 ILE A O 1
ATOM 1932 N N . ILE A 1 242 ? 1.812 14.383 6.117 1 98.94 242 ILE A N 1
ATOM 1933 C CA . ILE A 1 242 ? 2.408 15.609 5.602 1 98.94 242 ILE A CA 1
ATOM 1934 C C . ILE A 1 242 ? 2.738 16.547 6.758 1 98.94 242 ILE A C 1
ATOM 1936 O O . ILE A 1 242 ? 3.826 17.125 6.809 1 98.94 242 ILE A O 1
ATOM 1940 N N . GLY A 1 243 ? 1.812 16.656 7.664 1 98.88 243 GLY A N 1
ATOM 1941 C CA . GLY A 1 243 ? 2.029 17.469 8.852 1 98.88 243 GLY A CA 1
ATOM 1942 C C . GLY A 1 243 ? 3.133 16.922 9.75 1 98.88 243 GLY A C 1
ATOM 1943 O O . GLY A 1 243 ? 3.969 17.688 10.234 1 98.88 243 GLY A O 1
ATOM 1944 N N . ASP A 1 244 ? 3.098 15.633 10.008 1 98.88 244 ASP A N 1
ATOM 1945 C CA . ASP A 1 244 ? 4.105 15.023 10.867 1 98.88 244 ASP A CA 1
ATOM 1946 C C . ASP A 1 244 ? 5.512 15.242 10.305 1 98.88 244 ASP A C 1
ATOM 1948 O O . ASP A 1 244 ? 6.434 15.57 11.047 1 98.88 244 ASP A O 1
ATOM 1952 N N . LEU A 1 245 ? 5.691 15.141 9.023 1 98.81 245 LEU A N 1
ATOM 1953 C CA . LEU A 1 245 ? 7.012 15.266 8.422 1 98.81 245 LEU A CA 1
ATOM 1954 C C . LEU A 1 245 ? 7.426 16.734 8.328 1 98.81 245 LEU A C 1
ATOM 1956 O O . LEU A 1 245 ? 8.609 17.031 8.172 1 98.81 245 LEU A O 1
ATOM 1960 N N . LYS A 1 246 ? 6.465 17.641 8.438 1 98.81 246 LYS A N 1
ATOM 1961 C CA . LYS A 1 246 ? 6.777 19.062 8.523 1 98.81 246 LYS A CA 1
ATOM 1962 C C . LYS A 1 246 ? 7.637 19.359 9.742 1 98.81 246 LYS A C 1
ATOM 1964 O O . LYS A 1 246 ? 8.281 20.406 9.812 1 98.81 246 LYS A O 1
ATOM 1969 N N . ILE A 1 247 ? 7.719 18.406 10.641 1 98.62 247 ILE A N 1
ATOM 1970 C CA . ILE A 1 247 ? 8.539 18.562 11.836 1 98.62 247 ILE A CA 1
ATOM 1971 C C . ILE A 1 247 ? 9.984 18.844 11.438 1 98.62 247 ILE A C 1
ATOM 1973 O O . ILE A 1 247 ? 10.742 19.438 12.211 1 98.62 247 ILE A O 1
ATOM 1977 N N . LEU A 1 248 ? 10.406 18.469 10.25 1 98.19 248 LEU A N 1
ATOM 1978 C CA . LEU A 1 248 ? 11.758 18.703 9.742 1 98.19 248 LEU A CA 1
ATOM 1979 C C . LEU A 1 248 ? 11.906 20.125 9.242 1 98.19 248 LEU A C 1
ATOM 1981 O O . LEU A 1 248 ? 13.023 20.625 9.07 1 98.19 248 LEU A O 1
ATOM 1985 N N . ASN A 1 249 ? 10.773 20.766 8.906 1 98.25 249 ASN A N 1
ATOM 1986 C CA . ASN A 1 249 ? 10.703 22.141 8.438 1 98.25 249 ASN A CA 1
ATOM 1987 C C . ASN A 1 249 ? 11.547 22.359 7.188 1 98.25 249 ASN A C 1
ATOM 1989 O O . ASN A 1 249 ? 12.211 23.391 7.055 1 98.25 249 ASN A O 1
ATOM 1993 N N . ARG A 1 250 ? 11.625 21.422 6.332 1 97.5 250 ARG A N 1
ATOM 1994 C CA . ARG A 1 250 ? 12.312 21.438 5.047 1 97.5 250 ARG A CA 1
ATOM 1995 C C . ARG A 1 250 ? 11.445 20.812 3.955 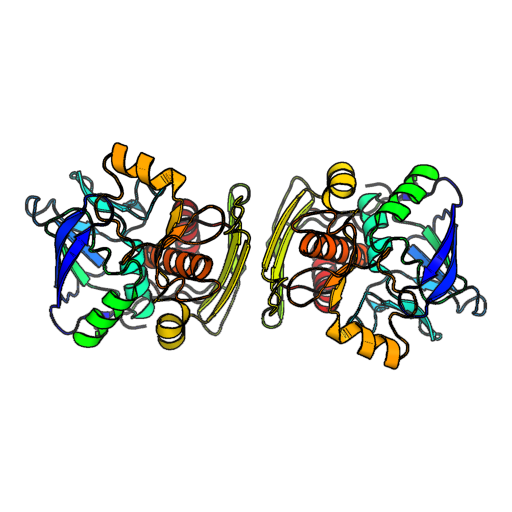1 97.5 250 ARG A C 1
ATOM 1997 O O . ARG A 1 250 ? 10.68 19.875 4.219 1 97.5 250 ARG A O 1
ATOM 2004 N N . PRO A 1 251 ? 11.57 21.328 2.717 1 97.25 251 PRO A N 1
ATOM 2005 C CA . PRO A 1 251 ? 10.867 20.656 1.624 1 97.25 251 PRO A CA 1
ATOM 2006 C C . PRO A 1 251 ? 11.383 19.234 1.378 1 97.25 251 PRO A C 1
ATOM 2008 O O . PRO A 1 251 ? 12.57 18.969 1.591 1 97.25 251 PRO A O 1
ATOM 2011 N N . ILE A 1 252 ? 10.516 18.375 0.936 1 98.12 252 ILE A N 1
ATOM 2012 C CA . ILE A 1 252 ? 10.859 16.984 0.681 1 98.12 252 ILE A CA 1
ATOM 2013 C C . ILE A 1 252 ? 10.695 16.672 -0.806 1 98.12 252 ILE A C 1
ATOM 2015 O O . ILE A 1 252 ? 9.68 17.016 -1.409 1 98.12 252 ILE A O 1
ATOM 2019 N N . ARG A 1 253 ? 11.664 16.125 -1.419 1 98.12 253 ARG A N 1
ATOM 2020 C CA . ARG A 1 253 ? 11.617 15.578 -2.773 1 98.12 253 ARG A CA 1
ATOM 2021 C C . ARG A 1 253 ? 11.75 14.062 -2.758 1 98.12 253 ARG A C 1
ATOM 2023 O O . ARG A 1 253 ? 12.867 13.531 -2.74 1 98.12 253 ARG A O 1
ATOM 2030 N N . ALA A 1 254 ? 10.656 13.359 -2.758 1 98.69 254 ALA A N 1
ATOM 2031 C CA . ALA A 1 254 ? 10.578 11.914 -2.611 1 98.69 254 ALA A CA 1
ATOM 2032 C C . ALA A 1 254 ? 9.172 11.406 -2.918 1 98.69 254 ALA A C 1
ATOM 2034 O O . ALA A 1 254 ? 8.219 12.188 -2.98 1 98.69 254 ALA A O 1
ATOM 2035 N N . HIS A 1 255 ? 9.031 10.195 -3.256 1 98.81 255 HIS A N 1
ATOM 2036 C CA . HIS A 1 255 ? 7.773 9.461 -3.168 1 98.81 255 HIS A CA 1
ATOM 2037 C C . HIS A 1 255 ? 7.672 8.703 -1.848 1 98.81 255 HIS A C 1
ATOM 2039 O O . HIS A 1 255 ? 8.383 7.719 -1.635 1 98.81 255 HIS A O 1
ATOM 2045 N N . ILE A 1 256 ? 6.828 9.195 -0.983 1 98.88 256 ILE A N 1
ATOM 2046 C CA . ILE A 1 256 ? 6.605 8.547 0.303 1 98.88 256 ILE A CA 1
ATOM 2047 C C . ILE A 1 256 ? 5.449 7.555 0.19 1 98.88 256 ILE A C 1
ATOM 2049 O O . ILE A 1 256 ? 4.367 7.91 -0.285 1 98.88 256 ILE A O 1
ATOM 2053 N N . ILE A 1 257 ? 5.672 6.348 0.545 1 98.94 257 ILE A N 1
ATOM 2054 C CA . ILE A 1 257 ? 4.66 5.301 0.62 1 98.94 257 ILE A CA 1
ATOM 2055 C C . ILE A 1 257 ? 4.438 4.902 2.076 1 98.94 257 ILE A C 1
ATOM 2057 O O . ILE A 1 257 ? 5.371 4.48 2.762 1 98.94 257 ILE A O 1
ATOM 2061 N N . ALA A 1 258 ? 3.244 5.086 2.535 1 98.94 258 ALA A N 1
ATOM 2062 C CA . ALA A 1 258 ? 2.914 4.766 3.92 1 98.94 258 ALA A CA 1
ATOM 2063 C C . ALA A 1 258 ? 1.801 3.723 3.994 1 98.94 258 ALA A C 1
ATOM 2065 O O . ALA A 1 258 ? 0.784 3.844 3.307 1 98.94 258 ALA A O 1
ATOM 2066 N N . ILE A 1 259 ? 2.021 2.701 4.754 1 98.88 259 ILE A N 1
ATOM 2067 C CA . ILE A 1 259 ? 1.049 1.638 4.98 1 98.88 259 ILE A CA 1
ATOM 2068 C C . ILE A 1 259 ? 0.724 1.544 6.473 1 98.88 259 ILE A C 1
ATOM 2070 O O . ILE A 1 259 ? 1.586 1.193 7.281 1 98.88 259 ILE A O 1
ATOM 2074 N N . LYS A 1 260 ? -0.512 1.845 6.832 1 98.62 260 LYS A N 1
ATOM 2075 C CA . LYS A 1 260 ? -1.029 1.778 8.195 1 98.62 260 LYS A CA 1
ATOM 2076 C C . LYS A 1 260 ? -0.167 2.598 9.148 1 98.62 260 LYS A C 1
ATOM 2078 O O . LYS A 1 260 ? 0.055 2.195 10.297 1 98.62 260 LYS A O 1
ATOM 2083 N N . ALA A 1 261 ? 0.431 3.654 8.625 1 98.06 261 ALA A N 1
ATOM 2084 C CA . ALA A 1 261 ? 1.329 4.461 9.453 1 98.06 261 ALA A CA 1
ATOM 2085 C C . ALA A 1 261 ? 0.554 5.223 10.523 1 98.06 261 ALA A C 1
ATOM 2087 O O . ALA A 1 261 ? -0.605 4.906 10.805 1 98.06 261 ALA A O 1
ATOM 2088 N N . GLY A 1 262 ? 1.201 6.105 11.258 1 98.06 262 GLY A N 1
ATOM 2089 C CA . GLY A 1 262 ? 0.715 6.922 12.359 1 98.06 262 GLY A CA 1
ATOM 2090 C C . GLY A 1 262 ? 1.745 7.914 12.867 1 98.06 262 GLY A C 1
ATOM 2091 O O . GLY A 1 262 ? 2.891 7.914 12.414 1 98.06 262 GLY A O 1
ATOM 2092 N N . HIS A 1 263 ? 1.331 8.664 13.75 1 98.62 263 HIS A N 1
ATOM 2093 C CA . HIS A 1 263 ? 2.168 9.773 14.18 1 98.62 263 HIS A CA 1
ATOM 2094 C C . HIS A 1 263 ? 3.512 9.281 14.703 1 98.62 263 HIS A C 1
ATOM 2096 O O . HIS A 1 263 ? 4.555 9.867 14.406 1 98.62 263 HIS A O 1
ATOM 2102 N N . LEU A 1 264 ? 3.473 8.219 15.484 1 98.25 264 LEU A N 1
ATOM 2103 C CA . LEU A 1 264 ? 4.707 7.719 16.078 1 98.25 264 LEU A CA 1
ATOM 2104 C C . LEU A 1 264 ? 5.703 7.305 15 1 98.25 264 LEU A C 1
ATOM 2106 O O . LEU A 1 264 ? 6.836 7.789 14.984 1 98.25 264 LEU A O 1
ATOM 2110 N N . ILE A 1 265 ? 5.336 6.457 14.078 1 98.56 265 ILE A N 1
ATOM 2111 C CA . ILE A 1 265 ? 6.262 5.977 13.062 1 98.56 265 ILE A CA 1
ATOM 2112 C C . ILE A 1 265 ? 6.602 7.109 12.094 1 98.56 265 ILE A C 1
ATOM 2114 O O . ILE A 1 265 ? 7.723 7.18 11.578 1 98.56 265 ILE A O 1
ATOM 2118 N N . ASP A 1 266 ? 5.676 8.023 11.898 1 98.75 266 ASP A N 1
ATOM 2119 C CA . ASP A 1 266 ? 5.957 9.18 11.047 1 98.75 266 ASP A CA 1
ATOM 2120 C C . ASP A 1 266 ? 7.137 9.984 11.586 1 98.75 266 ASP A C 1
ATOM 2122 O O . ASP A 1 266 ? 8.062 10.312 10.836 1 98.75 266 ASP A O 1
ATOM 2126 N N . ILE A 1 267 ? 7.105 10.25 12.891 1 98.75 267 ILE A N 1
ATOM 2127 C CA . ILE A 1 267 ? 8.148 11.07 13.508 1 98.75 267 ILE A CA 1
ATOM 2128 C C . ILE A 1 267 ? 9.461 10.297 13.531 1 98.75 267 ILE A C 1
ATOM 2130 O O . ILE A 1 267 ? 10.531 10.875 13.297 1 98.75 267 ILE A O 1
ATOM 2134 N N . GLU A 1 268 ? 9.414 9.039 13.82 1 98.44 268 GLU A N 1
ATOM 2135 C CA . GLU A 1 268 ? 10.617 8.227 13.766 1 98.44 268 GLU A CA 1
ATOM 2136 C C . GLU A 1 268 ? 11.211 8.211 12.359 1 98.44 268 GLU A C 1
ATOM 2138 O O . GLU A 1 268 ? 12.438 8.234 12.195 1 98.44 268 GLU A O 1
ATOM 2143 N N . PHE A 1 269 ? 10.344 8.156 11.422 1 98.81 269 PHE A N 1
ATOM 2144 C CA . PHE A 1 269 ? 10.805 8.18 10.039 1 98.81 269 PHE A CA 1
ATOM 2145 C C . PHE A 1 269 ? 11.406 9.531 9.688 1 98.81 269 PHE A C 1
ATOM 2147 O O . PHE A 1 269 ? 12.375 9.609 8.922 1 98.81 269 PHE A O 1
ATOM 2154 N N . ALA A 1 270 ? 10.797 10.617 10.195 1 98.62 270 ALA A N 1
ATOM 2155 C CA . ALA A 1 270 ? 11.359 11.945 10 1 98.62 270 ALA A CA 1
ATOM 2156 C C . ALA A 1 270 ? 12.82 12 10.453 1 98.62 270 ALA A C 1
ATOM 2158 O O . ALA A 1 270 ? 13.664 12.602 9.789 1 98.62 270 ALA A O 1
ATOM 2159 N N . LYS A 1 271 ? 13.109 11.367 11.523 1 97.62 271 LYS A N 1
ATOM 2160 C CA . LYS A 1 271 ? 14.477 11.32 12.039 1 97.62 271 LYS A CA 1
ATOM 2161 C C . LYS A 1 271 ? 15.414 10.656 11.031 1 97.62 271 LYS A C 1
ATOM 2163 O O . LYS A 1 271 ? 16.547 11.109 10.836 1 97.62 271 LYS A O 1
ATOM 2168 N N . ILE A 1 272 ? 14.938 9.625 10.391 1 97.5 272 ILE A N 1
ATOM 2169 C CA . ILE A 1 272 ? 15.711 8.914 9.375 1 97.5 272 ILE A CA 1
ATOM 2170 C C . ILE A 1 272 ? 15.938 9.828 8.172 1 97.5 272 ILE A C 1
ATOM 2172 O O . ILE A 1 272 ? 17.062 9.938 7.668 1 97.5 272 ILE A O 1
ATOM 2176 N N . LEU A 1 273 ? 14.891 10.516 7.742 1 97.62 273 LEU A N 1
ATOM 2177 C CA . LEU A 1 273 ? 14.984 11.422 6.602 1 97.62 273 LEU A CA 1
ATOM 2178 C C . LEU A 1 273 ? 15.977 12.547 6.883 1 97.62 273 LEU A C 1
ATOM 2180 O O . LEU A 1 273 ? 16.719 12.961 5.992 1 97.62 273 LEU A O 1
ATOM 2184 N N . ASP A 1 274 ? 15.922 13.016 8.094 1 96.06 274 ASP A N 1
ATOM 2185 C CA . ASP A 1 274 ? 16.781 14.125 8.484 1 96.06 274 ASP A CA 1
ATOM 2186 C C . ASP A 1 274 ? 18.266 13.758 8.336 1 96.06 274 ASP A C 1
ATOM 2188 O O . ASP A 1 274 ? 19.109 14.633 8.172 1 96.06 274 ASP A O 1
ATOM 2192 N N . ASN A 1 275 ? 18.578 12.484 8.336 1 93.06 275 ASN A N 1
ATOM 2193 C CA . ASN A 1 275 ? 19.953 12.023 8.336 1 93.06 275 ASN A CA 1
ATOM 2194 C C . ASN A 1 275 ? 20.422 11.609 6.945 1 93.06 275 ASN A C 1
ATOM 2196 O O . ASN A 1 275 ? 21.531 11.117 6.773 1 93.06 275 ASN A O 1
ATOM 2200 N N . ILE A 1 276 ? 19.5 11.781 6.004 1 88.75 276 ILE A N 1
ATOM 2201 C CA . ILE A 1 276 ? 19.922 11.43 4.652 1 88.75 276 ILE A CA 1
ATOM 2202 C C . ILE A 1 276 ? 20.891 12.492 4.125 1 88.75 276 ILE A C 1
ATOM 2204 O O . ILE A 1 276 ? 20.719 13.68 4.379 1 88.75 276 ILE A O 1
ATOM 2208 N N . LYS A 1 277 ? 22.125 12.148 3.541 1 72.25 277 LYS A N 1
ATOM 2209 C CA . LYS A 1 277 ? 23.172 13.008 3.004 1 72.25 277 LYS A CA 1
ATOM 2210 C C . LYS A 1 277 ? 22.891 13.391 1.554 1 72.25 277 LYS A C 1
ATOM 2212 O O . LYS A 1 277 ? 22.297 12.609 0.809 1 72.25 277 LYS A O 1
ATOM 2217 N N . MET B 1 1 ? 19.391 -24.031 -0.415 1 90.88 1 MET B N 1
ATOM 2218 C CA . MET B 1 1 ? 18.328 -25.016 -0.276 1 90.88 1 MET B CA 1
ATOM 2219 C C . MET B 1 1 ? 18.422 -26.094 -1.355 1 90.88 1 MET B C 1
ATOM 2221 O O . MET B 1 1 ? 18.891 -25.812 -2.461 1 90.88 1 MET B O 1
ATOM 2225 N N . LYS B 1 2 ? 17.891 -27.266 -1.126 1 96.06 2 LYS B N 1
ATOM 2226 C CA . LYS B 1 2 ? 17.969 -28.328 -2.113 1 96.06 2 LYS B CA 1
ATOM 2227 C C . LYS B 1 2 ? 16.938 -28.141 -3.223 1 96.06 2 LYS B C 1
ATOM 2229 O O . LYS B 1 2 ? 15.836 -27.656 -2.975 1 96.06 2 LYS B O 1
ATOM 2234 N N . ARG B 1 3 ? 17.359 -28.516 -4.383 1 98.06 3 ARG B N 1
ATOM 2235 C CA . ARG B 1 3 ? 16.375 -28.625 -5.457 1 98.06 3 ARG B CA 1
ATOM 2236 C C . ARG B 1 3 ? 15.336 -29.688 -5.137 1 98.06 3 ARG B C 1
ATOM 2238 O O . ARG B 1 3 ? 15.625 -30.656 -4.418 1 98.06 3 ARG B O 1
ATOM 2245 N N . LYS B 1 4 ? 14.133 -29.469 -5.637 1 98.62 4 LYS B N 1
ATOM 2246 C CA . LYS B 1 4 ? 13.062 -30.406 -5.336 1 98.62 4 LYS B CA 1
ATOM 2247 C C . LYS B 1 4 ? 12.227 -30.703 -6.574 1 98.62 4 LYS B C 1
ATOM 2249 O O . LYS B 1 4 ? 12.156 -29.891 -7.496 1 98.62 4 LYS B O 1
ATOM 2254 N N . THR B 1 5 ? 11.625 -31.844 -6.594 1 98.69 5 THR B N 1
ATOM 2255 C CA . THR B 1 5 ? 10.672 -32.281 -7.598 1 98.69 5 THR B CA 1
ATOM 2256 C C . THR B 1 5 ? 9.547 -33.094 -6.949 1 98.69 5 THR B C 1
ATOM 2258 O O . THR B 1 5 ? 9.477 -33.188 -5.723 1 98.69 5 THR B O 1
ATOM 2261 N N . LEU B 1 6 ? 8.586 -33.5 -7.762 1 98.75 6 LEU B N 1
ATOM 2262 C CA . LEU B 1 6 ? 7.547 -34.406 -7.242 1 98.75 6 LEU B CA 1
ATOM 2263 C C . LEU B 1 6 ? 8.094 -35.812 -7.043 1 98.75 6 LEU B C 1
ATOM 2265 O O . LEU B 1 6 ? 9.07 -36.188 -7.684 1 98.75 6 LEU B O 1
ATOM 2269 N N . LYS B 1 7 ? 7.48 -36.531 -6.148 1 98.5 7 LYS B N 1
ATOM 2270 C CA . LYS B 1 7 ? 7.875 -37.906 -5.906 1 98.5 7 LYS B CA 1
ATOM 2271 C C . LYS B 1 7 ? 7.258 -38.844 -6.941 1 98.5 7 LYS B C 1
ATOM 2273 O O . LYS B 1 7 ? 7.906 -39.781 -7.398 1 98.5 7 LYS B O 1
ATOM 2278 N N . ASN B 1 8 ? 6.008 -38.594 -7.238 1 98.5 8 ASN B N 1
ATOM 2279 C CA . ASN B 1 8 ? 5.262 -39.438 -8.164 1 98.5 8 ASN B CA 1
ATOM 2280 C C . ASN B 1 8 ? 4.656 -38.625 -9.305 1 98.5 8 ASN B C 1
ATOM 2282 O O . ASN B 1 8 ? 4.457 -37.438 -9.172 1 98.5 8 ASN B O 1
ATOM 2286 N N . ILE B 1 9 ? 4.371 -39.344 -10.414 1 98.56 9 ILE B N 1
ATOM 2287 C CA . ILE B 1 9 ? 3.666 -38.719 -11.531 1 98.56 9 ILE B CA 1
ATOM 2288 C C . ILE B 1 9 ? 2.244 -38.344 -11.109 1 98.56 9 ILE B C 1
ATOM 2290 O O . ILE B 1 9 ? 1.583 -39.125 -10.406 1 98.56 9 ILE B O 1
ATOM 2294 N N . VAL B 1 10 ? 1.802 -37.188 -11.5 1 98.44 10 VAL B N 1
ATOM 2295 C CA . VAL B 1 10 ? 0.444 -36.719 -11.219 1 98.44 10 VAL B CA 1
ATOM 2296 C C . VAL B 1 10 ? -0.286 -36.438 -12.531 1 98.44 10 VAL B C 1
ATOM 2298 O O . VAL B 1 10 ? 0.262 -35.781 -13.422 1 98.44 10 VAL B O 1
ATOM 2301 N N . GLU B 1 11 ? -1.479 -36.938 -12.648 1 98.25 11 GLU B N 1
ATOM 2302 C CA . GLU B 1 11 ? -2.338 -36.625 -13.789 1 98.25 11 GLU B CA 1
ATOM 2303 C C . GLU B 1 11 ? -3.611 -35.906 -13.344 1 98.25 11 GLU B C 1
ATOM 2305 O O . GLU B 1 11 ? -4.18 -36.25 -12.297 1 98.25 11 GLU B O 1
ATOM 2310 N N . TYR B 1 12 ? -4.008 -34.875 -14.078 1 98.25 12 TYR B N 1
ATOM 2311 C CA . TYR B 1 12 ? -5.215 -34.125 -13.766 1 98.25 12 TYR B CA 1
ATOM 2312 C C . TYR B 1 12 ? -5.84 -33.562 -15.031 1 98.25 12 TYR B C 1
ATOM 2314 O O . TYR B 1 12 ? -5.16 -32.906 -15.828 1 98.25 12 TYR B O 1
ATOM 2322 N N . ASP B 1 13 ? -7.062 -33.812 -15.234 1 98 13 ASP B N 1
ATOM 2323 C CA . ASP B 1 13 ? -7.836 -33.25 -16.344 1 98 13 ASP B CA 1
ATOM 2324 C C . ASP B 1 13 ? -8.75 -32.125 -15.852 1 98 13 ASP B C 1
ATOM 2326 O O . ASP B 1 13 ? -9.469 -32.312 -14.867 1 98 13 ASP B O 1
ATOM 2330 N N . GLY B 1 14 ? -8.688 -31.047 -16.484 1 97.38 14 GLY B N 1
ATOM 2331 C CA . GLY B 1 14 ? -9.539 -29.922 -16.156 1 97.38 14 GLY B CA 1
ATOM 2332 C C . GLY B 1 14 ? -9.742 -28.953 -17.312 1 97.38 14 GLY B C 1
ATOM 2333 O O . GLY B 1 14 ? -9.195 -29.172 -18.391 1 97.38 14 GLY B O 1
ATOM 2334 N N . ILE B 1 15 ? -10.508 -27.969 -17.109 1 97.19 15 ILE B N 1
ATOM 2335 C CA . ILE B 1 15 ? -10.875 -27.031 -18.172 1 97.19 15 ILE B CA 1
ATOM 2336 C C . ILE B 1 15 ? -9.93 -25.828 -18.141 1 97.19 15 ILE B C 1
ATOM 2338 O O . ILE B 1 15 ? -9.57 -25.328 -17.078 1 97.19 15 ILE B O 1
ATOM 2342 N N . GLY B 1 16 ? -9.531 -25.359 -19.328 1 96.25 16 GLY B N 1
ATOM 2343 C CA . GLY B 1 16 ? -8.82 -24.094 -19.422 1 96.25 16 GLY B CA 1
ATOM 2344 C C . GLY B 1 16 ? -9.734 -22.891 -19.281 1 96.25 16 GLY B C 1
ATOM 2345 O O . GLY B 1 16 ? -10.859 -22.891 -19.797 1 96.25 16 GLY B O 1
ATOM 2346 N N . LEU B 1 17 ? -9.32 -21.812 -18.734 1 95.38 17 LEU B N 1
ATOM 2347 C CA . LEU B 1 17 ? -10.125 -20.641 -18.406 1 95.38 17 LEU B CA 1
ATOM 2348 C C . LEU B 1 17 ? -10.586 -19.922 -19.672 1 95.38 17 LEU B C 1
ATOM 2350 O O . LEU B 1 17 ? -11.758 -19.562 -19.797 1 95.38 17 LEU B O 1
ATOM 2354 N N . HIS B 1 18 ? -9.656 -19.719 -20.625 1 94 18 HIS B N 1
ATOM 2355 C CA . HIS B 1 18 ? -9.93 -18.812 -21.734 1 94 18 HIS B CA 1
ATOM 2356 C C . HIS B 1 18 ? -10.594 -19.531 -22.891 1 94 18 HIS B C 1
ATOM 2358 O O . HIS B 1 18 ? -11.672 -19.141 -23.344 1 94 18 HIS B O 1
ATOM 2364 N N . LYS B 1 19 ? -10.062 -20.703 -23.219 1 92.81 19 LYS B N 1
ATOM 2365 C CA . LYS B 1 19 ? -10.578 -21.391 -24.406 1 92.81 19 LYS B CA 1
ATOM 2366 C C . LYS B 1 19 ? -11.656 -22.406 -24.016 1 92.81 19 LYS B C 1
ATOM 2368 O O . LYS B 1 19 ? -12.391 -22.891 -24.875 1 92.81 19 LYS B O 1
ATOM 2373 N N . GLY B 1 20 ? -11.688 -22.734 -22.766 1 94.5 20 GLY B N 1
ATOM 2374 C CA . GLY B 1 20 ? -12.727 -23.641 -22.297 1 94.5 20 GLY B CA 1
ATOM 2375 C C . GLY B 1 20 ? -12.508 -25.078 -22.734 1 94.5 20 GLY B C 1
ATOM 2376 O O . GLY B 1 20 ? -13.43 -25.891 -22.688 1 94.5 20 GLY B O 1
ATOM 2377 N N . GLU B 1 21 ? -11.359 -25.359 -23.156 1 94.69 21 GLU B N 1
ATOM 2378 C CA . GLU B 1 21 ? -11.039 -26.703 -23.625 1 94.69 21 GLU B CA 1
ATOM 2379 C C . GLU B 1 21 ? -10.594 -27.594 -22.469 1 94.69 21 GLU B C 1
ATOM 2381 O O . GLU B 1 21 ? -10.055 -27.094 -21.469 1 94.69 21 GLU B O 1
ATOM 2386 N N . MET B 1 22 ? -10.836 -28.859 -22.688 1 96.69 22 MET B N 1
ATOM 2387 C CA . MET B 1 22 ? -10.328 -29.828 -21.719 1 96.69 22 MET B CA 1
ATOM 2388 C C . MET B 1 22 ? -8.812 -29.984 -21.844 1 96.69 22 MET B C 1
ATOM 2390 O O . MET B 1 22 ? -8.297 -30.234 -22.922 1 96.69 22 MET B O 1
ATOM 2394 N N . ILE B 1 23 ? -8.164 -29.797 -20.781 1 97.56 23 ILE B N 1
ATOM 2395 C CA . ILE B 1 23 ? -6.715 -29.891 -20.734 1 97.56 23 ILE B CA 1
ATOM 2396 C C . ILE B 1 23 ? -6.309 -31.141 -19.938 1 97.56 23 ILE B C 1
ATOM 2398 O O . ILE B 1 23 ? -6.738 -31.312 -18.797 1 97.56 23 ILE B O 1
ATOM 2402 N N . LYS B 1 24 ? -5.543 -31.938 -20.516 1 98 24 LYS B N 1
ATOM 2403 C CA . LYS B 1 24 ? -4.871 -33.031 -19.797 1 98 24 LYS B CA 1
ATOM 2404 C C . LYS B 1 24 ? -3.477 -32.594 -19.344 1 98 24 LYS B C 1
ATOM 2406 O O . LYS B 1 24 ? -2.623 -32.281 -20.172 1 98 24 LYS B O 1
ATOM 2411 N N . MET B 1 25 ? -3.293 -32.625 -18.078 1 98.56 25 MET B N 1
ATOM 2412 C CA . MET B 1 25 ? -2.016 -32.219 -17.5 1 98.56 25 MET B CA 1
ATOM 2413 C C . MET B 1 25 ? -1.333 -33.406 -16.812 1 98.56 25 MET B C 1
ATOM 2415 O O . MET B 1 25 ? -1.965 -34.125 -16.047 1 98.56 25 MET B O 1
ATOM 2419 N N . LYS B 1 26 ? -0.168 -33.625 -17.188 1 98.69 26 LYS B N 1
ATOM 2420 C CA . LYS B 1 26 ? 0.675 -34.625 -16.531 1 98.69 26 LYS B CA 1
ATOM 2421 C C . LYS B 1 26 ? 1.935 -34 -15.953 1 98.69 26 LYS B C 1
ATOM 2423 O O . LYS B 1 26 ? 2.691 -33.344 -16.672 1 98.69 26 LYS B O 1
ATOM 2428 N N . LEU B 1 27 ? 2.113 -34.156 -14.664 1 98.81 27 LEU B N 1
ATOM 2429 C CA . LEU B 1 27 ? 3.297 -33.656 -13.961 1 98.81 27 LEU B CA 1
ATOM 2430 C C . LEU B 1 27 ? 4.305 -34.781 -13.758 1 98.81 27 LEU B C 1
ATOM 2432 O O . LEU B 1 27 ? 4.008 -35.781 -13.094 1 98.81 27 LEU B O 1
ATOM 2436 N N . ILE B 1 28 ? 5.48 -34.625 -14.297 1 98.75 28 ILE B N 1
ATOM 2437 C CA . ILE B 1 28 ? 6.473 -35.688 -14.312 1 98.75 28 ILE B CA 1
ATOM 2438 C C . ILE B 1 28 ? 7.699 -35.25 -13.5 1 98.75 28 ILE B C 1
ATOM 2440 O O . ILE B 1 28 ? 8.391 -34.312 -13.859 1 98.75 28 ILE B O 1
ATOM 2444 N N . PRO B 1 29 ? 7.898 -36.031 -12.414 1 98.56 29 PRO B N 1
ATOM 2445 C CA . PRO B 1 29 ? 9.156 -35.781 -11.703 1 98.56 29 PRO B CA 1
ATOM 2446 C C . PRO B 1 29 ? 10.367 -35.781 -12.633 1 98.56 29 PRO B C 1
ATOM 2448 O O . PRO B 1 29 ? 10.461 -36.625 -13.523 1 98.56 29 PRO B O 1
ATOM 2451 N N . ALA B 1 30 ? 11.32 -34.812 -12.375 1 96.69 30 ALA B N 1
ATOM 2452 C CA . ALA B 1 30 ? 12.477 -34.719 -13.266 1 96.69 30 ALA B CA 1
ATOM 2453 C C . ALA B 1 30 ? 13.633 -34 -12.602 1 96.69 30 ALA B C 1
ATOM 2455 O O . ALA B 1 30 ? 13.438 -33.281 -11.617 1 96.69 30 ALA B O 1
ATOM 2456 N N . LYS B 1 31 ? 14.812 -34.344 -13.07 1 96.12 31 LYS B N 1
ATOM 2457 C CA . LYS B 1 31 ? 16 -33.562 -12.805 1 96.12 31 LYS B CA 1
ATOM 2458 C C . LYS B 1 31 ? 16.328 -32.656 -14 1 96.12 31 LYS B C 1
ATOM 2460 O O . LYS B 1 31 ? 17.406 -32.781 -14.594 1 96.12 31 LYS B O 1
ATOM 2465 N N . SER B 1 32 ? 15.422 -31.766 -14.336 1 91.75 32 SER B N 1
ATOM 2466 C CA . SER B 1 32 ? 15.445 -31 -15.57 1 91.75 32 SER B CA 1
ATOM 2467 C C . SER B 1 32 ? 16.25 -29.703 -15.391 1 91.75 32 SER B C 1
ATOM 2469 O O . SER B 1 32 ? 16.594 -29.047 -16.375 1 91.75 32 SER B O 1
ATOM 2471 N N . GLY B 1 33 ? 16.562 -29.328 -14.102 1 94.44 33 GLY B N 1
ATOM 2472 C CA . GLY B 1 33 ? 17.219 -28.062 -13.836 1 94.44 33 GLY B CA 1
ATOM 2473 C C . GLY B 1 33 ? 16.266 -26.875 -13.836 1 94.44 33 GLY B C 1
ATOM 2474 O O . GLY B 1 33 ? 16.703 -25.734 -13.664 1 94.44 33 GLY B O 1
ATOM 2475 N N . GLY B 1 34 ? 15 -27.141 -13.977 1 98.12 34 GLY B N 1
ATOM 2476 C CA . GLY B 1 34 ? 13.953 -26.125 -14 1 98.12 34 GLY B CA 1
ATOM 2477 C C . GLY B 1 34 ? 12.578 -26.703 -14.289 1 98.12 34 GLY B C 1
ATOM 2478 O O . GLY B 1 34 ? 12.391 -27.922 -14.305 1 98.12 34 GLY B O 1
ATOM 2479 N N . ILE B 1 35 ? 11.617 -25.812 -14.438 1 98.81 35 ILE B N 1
ATOM 2480 C CA . ILE B 1 35 ? 10.266 -26.188 -14.836 1 98.81 35 ILE B CA 1
ATOM 2481 C C . ILE B 1 35 ? 10.148 -26.125 -16.359 1 98.81 35 ILE B C 1
ATOM 2483 O O . ILE B 1 35 ? 10.477 -25.125 -16.969 1 98.81 35 ILE B O 1
ATOM 2487 N N . VAL B 1 36 ? 9.727 -27.203 -16.938 1 98.75 36 VAL B N 1
ATOM 2488 C CA . VAL B 1 36 ? 9.609 -27.297 -18.391 1 98.75 36 VAL B CA 1
ATOM 2489 C C . VAL B 1 36 ? 8.172 -27.656 -18.766 1 98.75 36 VAL B C 1
ATOM 2491 O O . VAL B 1 36 ? 7.625 -28.656 -18.281 1 98.75 36 VAL B O 1
ATOM 2494 N N . PHE B 1 37 ? 7.57 -26.797 -19.578 1 98.88 37 PHE B N 1
ATOM 2495 C CA . PHE B 1 37 ? 6.27 -27.125 -20.156 1 98.88 37 PHE B CA 1
ATOM 2496 C C . PHE B 1 37 ? 6.434 -27.812 -21.5 1 98.88 37 PHE B C 1
ATOM 2498 O O . PHE B 1 37 ? 7.129 -27.312 -22.375 1 98.88 37 PHE B O 1
ATOM 2505 N N . ARG B 1 38 ? 5.867 -28.938 -21.609 1 98.56 38 ARG B N 1
ATOM 2506 C CA . ARG B 1 38 ? 5.965 -29.734 -22.828 1 98.56 38 ARG B CA 1
ATOM 2507 C C . ARG B 1 38 ? 4.605 -29.859 -23.5 1 98.56 38 ARG B C 1
ATOM 2509 O O . ARG B 1 38 ? 3.695 -30.5 -22.969 1 98.56 38 ARG B O 1
ATOM 2516 N N . MET B 1 39 ? 4.48 -29.281 -24.672 1 97.94 39 MET B N 1
ATOM 2517 C CA . MET B 1 39 ? 3.234 -29.266 -25.422 1 97.94 39 MET B CA 1
ATOM 2518 C C . MET B 1 39 ? 3.109 -30.516 -26.297 1 97.94 39 MET B C 1
ATOM 2520 O O . MET B 1 39 ? 3.77 -30.625 -27.328 1 97.94 39 MET B O 1
ATOM 2524 N N . LEU B 1 40 ? 2.168 -31.328 -26.016 1 96.88 40 LEU B N 1
ATOM 2525 C CA . LEU B 1 40 ? 2.049 -32.625 -26.672 1 96.88 40 LEU B CA 1
ATOM 2526 C C . LEU B 1 40 ? 1.588 -32.469 -28.109 1 96.88 40 LEU B C 1
ATOM 2528 O O . LEU B 1 40 ? 1.78 -33.375 -28.938 1 96.88 40 LEU B O 1
ATOM 2532 N N . ASN B 1 41 ? 1.018 -31.375 -28.438 1 94.44 41 ASN B N 1
ATOM 2533 C CA . ASN B 1 41 ? 0.481 -31.156 -29.781 1 94.44 41 ASN B CA 1
ATOM 2534 C C . ASN B 1 41 ? 1.542 -30.609 -30.734 1 94.44 41 ASN B C 1
ATOM 2536 O O . ASN B 1 41 ? 1.226 -30.188 -31.844 1 94.44 41 ASN B O 1
ATOM 2540 N N . MET B 1 42 ? 2.719 -30.594 -30.328 1 96.06 42 MET B N 1
ATOM 2541 C CA . MET B 1 42 ? 3.816 -30.094 -31.156 1 96.06 42 MET B CA 1
ATOM 2542 C C . MET B 1 42 ? 4.906 -31.141 -31.312 1 96.06 42 MET B C 1
ATOM 2544 O O . MET B 1 42 ? 5.027 -32.062 -30.484 1 96.06 42 MET B O 1
ATOM 2548 N N . PRO B 1 43 ? 5.715 -30.984 -32.344 1 96.06 43 PRO B N 1
ATOM 2549 C CA . PRO B 1 43 ? 6.754 -31.984 -32.594 1 96.06 43 PRO B CA 1
ATOM 2550 C C . PRO B 1 43 ? 7.848 -31.984 -31.531 1 96.06 43 PRO B C 1
ATOM 2552 O O . PRO B 1 43 ? 8.195 -30.922 -31 1 96.06 43 PRO B O 1
ATOM 2555 N N . GLU B 1 44 ? 8.32 -33.219 -31.312 1 94.69 44 GLU B N 1
ATOM 2556 C CA . GLU B 1 44 ? 9.438 -33.344 -30.391 1 94.69 44 GLU B CA 1
ATOM 2557 C C . GLU B 1 44 ? 10.602 -32.438 -30.797 1 94.69 44 GLU B C 1
ATOM 2559 O O . GLU B 1 44 ? 10.914 -32.312 -31.984 1 94.69 44 GLU B O 1
ATOM 2564 N N . GLY B 1 45 ? 11.219 -31.844 -29.797 1 95.25 45 GLY B N 1
ATOM 2565 C CA . GLY B 1 45 ? 12.32 -30.938 -30.062 1 95.25 45 GLY B CA 1
ATOM 2566 C C . GLY B 1 45 ? 11.883 -29.484 -30.203 1 95.25 45 GLY B C 1
ATOM 2567 O O . GLY B 1 45 ? 12.703 -28.578 -30.109 1 95.25 45 GLY B O 1
ATOM 2568 N N . LYS B 1 46 ? 10.617 -29.312 -30.406 1 97.56 46 LYS B N 1
ATOM 2569 C CA . LYS B 1 46 ? 10.086 -27.969 -30.578 1 97.56 46 LYS B CA 1
ATOM 2570 C C . LYS B 1 46 ? 8.969 -27.688 -29.578 1 97.56 46 LYS B C 1
ATOM 2572 O O . LYS B 1 46 ? 8.383 -26.594 -29.594 1 97.56 46 LYS B O 1
ATOM 2577 N N . ASN B 1 47 ? 8.656 -28.625 -28.734 1 98 47 ASN B N 1
ATOM 2578 C CA . ASN B 1 47 ? 7.426 -28.594 -27.953 1 98 47 ASN B CA 1
ATOM 2579 C C . ASN B 1 47 ? 7.695 -28.203 -26.5 1 98 47 ASN B C 1
ATOM 2581 O O . ASN B 1 47 ? 6.809 -28.312 -25.641 1 98 47 ASN B O 1
ATOM 2585 N N . GLU B 1 48 ? 8.883 -27.812 -26.156 1 98.38 48 GLU B N 1
ATOM 2586 C CA . GLU B 1 48 ? 9.203 -27.516 -24.766 1 98.38 48 GLU B CA 1
ATOM 2587 C C . GLU B 1 48 ? 9.414 -26.016 -24.562 1 98.38 48 GLU B C 1
ATOM 2589 O O . GLU B 1 48 ? 10.008 -25.344 -25.406 1 98.38 48 GLU B O 1
ATOM 2594 N N . ILE B 1 49 ? 8.883 -25.484 -23.484 1 98.69 49 ILE B N 1
ATOM 2595 C CA . ILE B 1 49 ? 9.062 -24.094 -23.062 1 98.69 49 ILE B CA 1
ATOM 2596 C C . ILE B 1 49 ? 9.688 -24.062 -21.672 1 98.69 49 ILE B C 1
ATOM 2598 O O . ILE B 1 49 ? 9.125 -24.625 -20.719 1 98.69 49 ILE B O 1
ATOM 2602 N N . LEU B 1 50 ? 10.781 -23.453 -21.531 1 98.38 50 LEU B N 1
ATOM 2603 C CA . LEU B 1 50 ? 11.438 -23.328 -20.234 1 98.38 50 LEU B CA 1
ATOM 2604 C C . LEU B 1 50 ? 10.836 -22.172 -19.438 1 98.38 50 LEU B C 1
ATOM 2606 O O . LEU B 1 50 ? 10.57 -21.094 -20 1 98.38 50 LEU B O 1
ATOM 2610 N N . LEU B 1 51 ? 10.609 -22.406 -18.141 1 98.75 51 LEU B N 1
ATOM 2611 C CA . LEU B 1 51 ? 10.234 -21.312 -17.25 1 98.75 51 LEU B CA 1
ATOM 2612 C C . LEU B 1 51 ? 11.367 -20.297 -17.141 1 98.75 51 LEU B C 1
ATOM 2614 O O . LEU B 1 51 ? 12.352 -20.531 -16.438 1 98.75 51 LEU B O 1
ATOM 2618 N N . ASP B 1 52 ? 11.211 -19.25 -17.844 1 98.38 52 ASP B N 1
ATOM 2619 C CA . ASP B 1 52 ? 12.18 -18.156 -17.922 1 98.38 52 ASP B CA 1
ATOM 2620 C C . ASP B 1 52 ? 11.492 -16.844 -18.297 1 98.38 52 ASP B C 1
ATOM 2622 O O . ASP B 1 52 ? 10.609 -16.812 -19.156 1 98.38 52 ASP B O 1
ATOM 2626 N N . TYR B 1 53 ? 11.828 -15.805 -17.531 1 97.94 53 TYR B N 1
ATOM 2627 C CA . TYR B 1 53 ? 11.148 -14.547 -17.812 1 97.94 53 TYR B CA 1
ATOM 2628 C C . TYR B 1 53 ? 11.422 -14.086 -19.234 1 97.94 53 TYR B C 1
ATOM 2630 O O . TYR B 1 53 ? 10.617 -13.352 -19.812 1 97.94 53 TYR B O 1
ATOM 2638 N N . ARG B 1 54 ? 12.578 -14.516 -19.969 1 97.88 54 ARG B N 1
ATOM 2639 C CA . ARG B 1 54 ? 12.891 -14.172 -21.344 1 97.88 54 ARG B CA 1
ATOM 2640 C C . ARG B 1 54 ? 11.891 -14.812 -22.312 1 97.88 54 ARG B C 1
ATOM 2642 O O . ARG B 1 54 ? 11.789 -14.406 -23.469 1 97.88 54 ARG B O 1
ATOM 2649 N N . ASN B 1 55 ? 11.117 -15.695 -21.828 1 98.69 55 ASN B N 1
ATOM 2650 C CA . ASN B 1 55 ? 10.164 -16.406 -22.672 1 98.69 55 ASN B CA 1
ATOM 2651 C C . ASN B 1 55 ? 8.734 -15.914 -22.438 1 98.69 55 ASN B C 1
ATOM 2653 O O . ASN B 1 55 ? 7.785 -16.469 -22.984 1 98.69 55 ASN B O 1
ATOM 2657 N N . THR B 1 56 ? 8.539 -14.906 -21.578 1 98.56 56 THR B N 1
ATOM 2658 C CA . THR B 1 56 ? 7.207 -14.391 -21.281 1 98.56 56 THR B CA 1
ATOM 2659 C C . THR B 1 56 ? 6.703 -13.523 -22.438 1 98.56 56 THR B C 1
ATOM 2661 O O . THR B 1 56 ? 7.496 -12.938 -23.172 1 98.56 56 THR B O 1
ATOM 2664 N N . PHE B 1 57 ? 5.445 -13.531 -22.656 1 97.62 57 PHE B N 1
ATOM 2665 C CA . PHE B 1 57 ? 4.809 -12.672 -23.641 1 97.62 57 PHE B CA 1
ATOM 2666 C C . PHE B 1 57 ? 3.375 -12.352 -23.219 1 97.62 57 PHE B C 1
ATOM 2668 O O . PHE B 1 57 ? 2.773 -13.07 -22.438 1 97.62 57 PHE B O 1
ATOM 2675 N N . ASP B 1 58 ? 2.812 -11.242 -23.75 1 94.81 58 ASP B N 1
ATOM 2676 C CA . ASP B 1 58 ? 1.417 -10.859 -23.547 1 94.81 58 ASP B CA 1
ATOM 2677 C C . ASP B 1 58 ? 1.014 -11 -22.078 1 94.81 58 ASP B C 1
ATOM 2679 O O . ASP B 1 58 ? 0.157 -11.82 -21.75 1 94.81 58 ASP B O 1
ATOM 2683 N N . LEU B 1 59 ? 1.472 -10.148 -21.219 1 94.62 59 LEU B N 1
ATOM 2684 C CA . LEU B 1 59 ? 1.31 -10.242 -19.766 1 94.62 59 LEU B CA 1
ATOM 2685 C C . LEU B 1 59 ? 0.112 -9.422 -19.297 1 94.62 59 LEU B C 1
ATOM 2687 O O . LEU B 1 59 ? 0.034 -9.039 -18.125 1 94.62 59 LEU B O 1
ATOM 2691 N N . THR B 1 60 ? -0.836 -9.195 -20.156 1 90.5 60 THR B N 1
ATOM 2692 C CA . THR B 1 60 ? -1.962 -8.312 -19.859 1 90.5 60 THR B CA 1
ATOM 2693 C C . THR B 1 60 ? -2.986 -9.023 -18.984 1 90.5 60 THR B C 1
ATOM 2695 O O . THR B 1 60 ? -3.502 -8.445 -18.031 1 90.5 60 THR B O 1
ATOM 2698 N N . ARG B 1 61 ? -3.256 -10.234 -19.297 1 88.69 61 ARG B N 1
ATOM 2699 C CA . ARG B 1 61 ? -4.34 -10.914 -18.594 1 88.69 61 ARG B CA 1
ATOM 2700 C C . ARG B 1 61 ? -3.818 -12.133 -17.844 1 88.69 61 ARG B C 1
ATOM 2702 O O . ARG B 1 61 ? -4.602 -12.922 -17.312 1 88.69 61 ARG B O 1
ATOM 2709 N N . GLY B 1 62 ? -2.559 -12.281 -17.828 1 95 62 GLY B N 1
ATOM 2710 C CA . GLY B 1 62 ? -1.925 -13.422 -17.188 1 95 62 GLY B CA 1
ATOM 2711 C C . GLY B 1 62 ? -0.456 -13.57 -17.547 1 95 62 GLY B C 1
ATOM 2712 O O . GLY B 1 62 ? 0.079 -12.781 -18.328 1 95 62 GLY B O 1
ATOM 2713 N N . THR B 1 63 ? 0.156 -14.5 -16.938 1 97.94 63 THR B N 1
ATOM 2714 C CA . THR B 1 63 ? 1.543 -14.828 -17.234 1 97.94 63 THR B CA 1
ATOM 2715 C C . THR B 1 63 ? 1.618 -15.969 -18.25 1 97.94 63 THR B C 1
ATOM 2717 O O . THR B 1 63 ? 1.072 -17.047 -18.031 1 97.94 63 THR B O 1
ATOM 2720 N N . ASN B 1 64 ? 2.248 -15.641 -19.344 1 98.38 64 ASN B N 1
ATOM 2721 C CA . ASN B 1 64 ? 2.326 -16.562 -20.469 1 98.38 64 ASN B CA 1
ATOM 2722 C C . ASN B 1 64 ? 3.768 -16.781 -20.922 1 98.38 64 ASN B C 1
ATOM 2724 O O . ASN B 1 64 ? 4.609 -15.883 -20.766 1 98.38 64 ASN B O 1
ATOM 2728 N N . LEU B 1 65 ? 4.023 -17.969 -21.453 1 98.75 65 LEU B N 1
ATOM 2729 C CA . LEU B 1 65 ? 5.34 -18.297 -21.984 1 98.75 65 LEU B CA 1
ATOM 2730 C C . LEU B 1 65 ? 5.234 -18.766 -23.438 1 98.75 65 LEU B C 1
ATOM 2732 O O . LEU B 1 65 ? 4.215 -19.328 -23.844 1 98.75 65 LEU B O 1
ATOM 2736 N N . LYS B 1 66 ? 6.277 -18.578 -24.141 1 98.62 66 LYS B N 1
ATOM 2737 C CA . LYS B 1 66 ? 6.402 -19.109 -25.5 1 98.62 66 LYS B CA 1
ATOM 2738 C C . LYS B 1 66 ? 7.844 -19.5 -25.797 1 98.62 66 LYS B C 1
ATOM 2740 O O . LYS B 1 66 ? 8.773 -19.078 -25.109 1 98.62 66 LYS B O 1
ATOM 2745 N N . ASN B 1 67 ? 8 -20.422 -26.734 1 98.31 67 ASN B N 1
ATOM 2746 C CA . ASN B 1 67 ? 9.344 -20.688 -27.234 1 98.31 67 ASN B CA 1
ATOM 2747 C C . ASN B 1 67 ? 9.508 -20.219 -28.672 1 98.31 67 ASN B C 1
ATOM 2749 O O . ASN B 1 67 ? 8.602 -19.594 -29.234 1 98.31 67 ASN B O 1
ATOM 2753 N N . GLU B 1 68 ? 10.648 -20.328 -29.234 1 97.75 68 GLU B N 1
ATOM 2754 C CA . GLU B 1 68 ? 10.984 -19.797 -30.547 1 97.75 68 GLU B CA 1
ATOM 2755 C C . GLU B 1 68 ? 10.289 -20.594 -31.656 1 97.75 68 GLU B C 1
ATOM 2757 O O . GLU B 1 68 ? 10.25 -20.156 -32.812 1 97.75 68 GLU B O 1
ATOM 2762 N N . TYR B 1 69 ? 9.695 -21.688 -31.328 1 97.81 69 TYR B N 1
ATOM 2763 C CA . TYR B 1 69 ? 9.102 -22.547 -32.344 1 97.81 69 TYR B CA 1
ATOM 2764 C C . TYR B 1 69 ? 7.586 -22.375 -32.406 1 97.81 69 TYR B C 1
ATOM 2766 O O . TYR B 1 69 ? 6.898 -23.047 -33.156 1 97.81 69 TYR B O 1
ATOM 2774 N N . GLY B 1 70 ? 7.07 -21.547 -31.547 1 96.75 70 GLY B N 1
ATOM 2775 C CA . GLY B 1 70 ? 5.652 -21.219 -31.594 1 96.75 70 GLY B CA 1
ATOM 2776 C C . GLY B 1 70 ? 4.855 -21.906 -30.484 1 96.75 70 GLY B C 1
ATOM 2777 O O . GLY B 1 70 ? 3.641 -21.703 -30.391 1 96.75 70 GLY B O 1
ATOM 2778 N N . ALA B 1 71 ? 5.484 -22.75 -29.688 1 97.56 71 ALA B N 1
ATOM 2779 C CA . ALA B 1 71 ? 4.809 -23.297 -28.516 1 97.56 71 ALA B CA 1
ATOM 2780 C C . ALA B 1 71 ? 4.449 -22.188 -27.531 1 97.56 71 ALA B C 1
ATOM 2782 O O . ALA B 1 71 ? 5.246 -21.266 -27.297 1 97.56 71 ALA B O 1
ATOM 2783 N N . MET B 1 72 ? 3.211 -22.25 -27.016 1 97.81 72 MET B N 1
ATOM 2784 C CA . MET B 1 72 ? 2.746 -21.25 -26.062 1 97.81 72 MET B CA 1
ATOM 2785 C C . MET B 1 72 ? 1.987 -21.906 -24.906 1 97.81 72 MET B C 1
ATOM 2787 O O . MET B 1 72 ? 1.32 -22.922 -25.109 1 97.81 72 MET B O 1
ATOM 2791 N N . VAL B 1 73 ? 2.104 -21.391 -23.812 1 98.12 73 VAL B N 1
ATOM 2792 C CA . VAL B 1 73 ? 1.295 -21.781 -22.656 1 98.12 73 VAL B CA 1
ATOM 2793 C C . VAL B 1 73 ? 0.809 -20.547 -21.922 1 98.12 73 VAL B C 1
ATOM 2795 O O . VAL B 1 73 ? 1.575 -19.594 -21.703 1 98.12 73 VAL B O 1
ATOM 2798 N N . PHE B 1 74 ? -0.49 -20.516 -21.609 1 97 74 PHE B N 1
ATOM 2799 C CA . PHE B 1 74 ? -1.134 -19.312 -21.062 1 97 74 PHE B CA 1
ATOM 2800 C C . PHE B 1 74 ? -1.541 -19.547 -19.609 1 97 74 PHE B C 1
ATOM 2802 O O . PHE B 1 74 ? -1.812 -20.672 -19.203 1 97 74 PHE B O 1
ATOM 2809 N N . THR B 1 75 ? -1.635 -18.469 -18.844 1 96.62 75 THR B N 1
ATOM 2810 C CA . THR B 1 75 ? -2.234 -18.406 -17.516 1 96.62 75 THR B CA 1
ATOM 2811 C C . THR B 1 75 ? -1.582 -19.422 -16.578 1 96.62 75 THR B C 1
ATOM 2813 O O . THR B 1 75 ? -2.271 -20.219 -15.953 1 96.62 75 THR B O 1
ATOM 2816 N N . ILE B 1 76 ? -0.293 -19.266 -16.359 1 98.38 76 ILE B N 1
ATOM 2817 C CA . ILE B 1 76 ? 0.434 -20.281 -15.609 1 98.38 76 ILE B CA 1
ATOM 2818 C C . ILE B 1 76 ? 0.636 -19.812 -14.164 1 98.38 76 ILE B C 1
ATOM 2820 O O . ILE B 1 76 ? 1.122 -20.578 -13.328 1 98.38 76 ILE B O 1
ATOM 2824 N N . GLU B 1 77 ? 0.175 -18.609 -13.82 1 98.69 77 GLU B N 1
ATOM 2825 C CA . GLU B 1 77 ? 0.566 -17.969 -12.57 1 98.69 77 GLU B CA 1
ATOM 2826 C C . GLU B 1 77 ? 0.009 -18.719 -11.367 1 98.69 77 GLU B C 1
ATOM 2828 O O . GLU B 1 77 ? 0.658 -18.797 -10.32 1 98.69 77 GLU B O 1
ATOM 2833 N N . HIS B 1 78 ? -1.257 -19.25 -11.406 1 98.81 78 HIS B N 1
ATOM 2834 C CA . HIS B 1 78 ? -1.801 -19.969 -10.266 1 98.81 78 HIS B CA 1
ATOM 2835 C C . HIS B 1 78 ? -0.979 -21.219 -9.969 1 98.81 78 HIS B C 1
ATOM 2837 O O . HIS B 1 78 ? -0.677 -21.5 -8.805 1 98.81 78 HIS B O 1
ATOM 2843 N N . PHE B 1 79 ? -0.634 -21.922 -11.023 1 98.88 79 PHE B N 1
ATOM 2844 C CA . PHE B 1 79 ? 0.186 -23.125 -10.93 1 98.88 79 PHE B CA 1
ATOM 2845 C C . PHE B 1 79 ? 1.566 -22.797 -10.375 1 98.88 79 PHE B C 1
ATOM 2847 O O . PHE B 1 79 ? 2.057 -23.484 -9.469 1 98.88 79 PHE B O 1
ATOM 2854 N N . LEU B 1 80 ? 2.158 -21.734 -10.883 1 98.88 80 LEU B N 1
ATOM 2855 C CA . LEU B 1 80 ? 3.477 -21.297 -10.438 1 98.88 80 LEU B CA 1
ATOM 2856 C C . LEU B 1 80 ? 3.449 -20.906 -8.961 1 98.88 80 LEU B C 1
ATOM 2858 O O . LEU B 1 80 ? 4.41 -21.156 -8.227 1 98.88 80 LEU B O 1
ATOM 2862 N N . SER B 1 81 ? 2.387 -20.266 -8.57 1 98.94 81 SER B N 1
ATOM 2863 C CA . SER B 1 81 ? 2.248 -19.859 -7.172 1 98.94 81 SER B CA 1
ATOM 2864 C C . SER B 1 81 ? 2.312 -21.078 -6.246 1 98.94 81 SER B C 1
ATOM 2866 O O . SER B 1 81 ? 3.018 -21.047 -5.234 1 98.94 81 SER B O 1
ATOM 2868 N N . ALA B 1 82 ? 1.599 -22.109 -6.57 1 98.88 82 ALA B N 1
ATOM 2869 C CA . ALA B 1 82 ? 1.619 -23.344 -5.797 1 98.88 82 ALA B CA 1
ATOM 2870 C C . ALA B 1 82 ? 3.004 -23.984 -5.82 1 98.88 82 ALA B C 1
ATOM 2872 O O . ALA B 1 82 ? 3.48 -24.484 -4.801 1 98.88 82 ALA B O 1
ATOM 2873 N N . LEU B 1 83 ? 3.65 -23.984 -7 1 98.81 83 LEU B N 1
ATOM 2874 C CA . LEU B 1 83 ? 5 -24.531 -7.109 1 98.81 83 LEU B CA 1
ATOM 2875 C C . LEU B 1 83 ? 5.961 -23.797 -6.176 1 98.81 83 LEU B C 1
ATOM 2877 O O . LEU B 1 83 ? 6.801 -24.422 -5.527 1 98.81 83 LEU B O 1
ATOM 2881 N N . TYR B 1 84 ? 5.793 -22.516 -6.141 1 98.75 84 TYR B N 1
ATOM 2882 C CA . TYR B 1 84 ? 6.699 -21.703 -5.328 1 98.75 84 TYR B CA 1
ATOM 2883 C C . TYR B 1 84 ? 6.633 -22.125 -3.863 1 98.75 84 TYR B C 1
ATOM 2885 O O . TYR B 1 84 ? 7.66 -22.406 -3.244 1 98.75 84 TYR B O 1
ATOM 2893 N N . VAL B 1 85 ? 5.438 -22.203 -3.359 1 98.56 85 VAL B N 1
ATOM 2894 C CA . VAL B 1 85 ? 5.27 -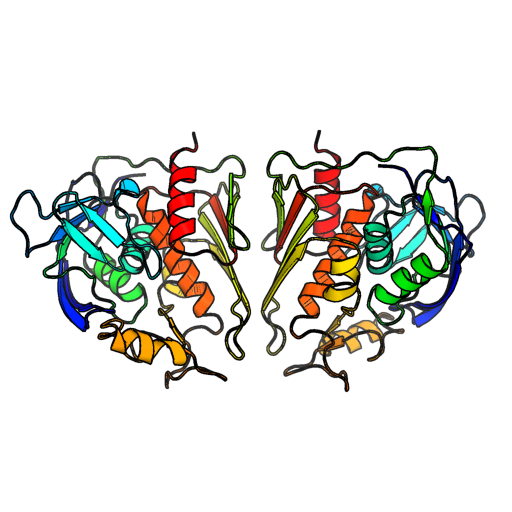22.406 -1.925 1 98.56 85 VAL B CA 1
ATOM 2895 C C . VAL B 1 85 ? 5.641 -23.844 -1.565 1 98.56 85 VAL B C 1
ATOM 2897 O O . VAL B 1 85 ? 6.055 -24.125 -0.438 1 98.56 85 VAL B O 1
ATOM 2900 N N . SER B 1 86 ? 5.551 -24.719 -2.514 1 98.19 86 SER B N 1
ATOM 2901 C CA . SER B 1 86 ? 5.906 -26.109 -2.295 1 98.19 86 SER B CA 1
ATOM 2902 C C . SER B 1 86 ? 7.41 -26.328 -2.443 1 98.19 86 SER B C 1
ATOM 2904 O O . SER B 1 86 ? 7.918 -27.406 -2.127 1 98.19 86 SER B O 1
ATOM 2906 N N . GLY B 1 87 ? 8.109 -25.359 -3.002 1 97.62 87 GLY B N 1
ATOM 2907 C CA . GLY B 1 87 ? 9.555 -25.406 -3.135 1 97.62 87 GLY B CA 1
ATOM 2908 C C . GLY B 1 87 ? 10.023 -26.234 -4.32 1 97.62 87 GLY B C 1
ATOM 2909 O O . GLY B 1 87 ? 11.188 -26.609 -4.398 1 97.62 87 GLY B O 1
ATOM 2910 N N . ILE B 1 88 ? 9.148 -26.562 -5.207 1 98.56 88 ILE B N 1
ATOM 2911 C CA . ILE B 1 88 ? 9.492 -27.422 -6.344 1 98.56 88 ILE B CA 1
ATOM 2912 C C . ILE B 1 88 ? 10.266 -26.609 -7.383 1 98.56 88 ILE B C 1
ATOM 2914 O O . ILE B 1 88 ? 9.805 -25.547 -7.824 1 98.56 88 ILE B O 1
ATOM 2918 N N . THR B 1 89 ? 11.438 -27.109 -7.777 1 98.62 89 THR B N 1
ATOM 2919 C CA . THR B 1 89 ? 12.312 -26.375 -8.68 1 98.62 89 THR B CA 1
ATOM 2920 C C . THR B 1 89 ? 12.461 -27.094 -10.008 1 98.62 89 THR B C 1
ATOM 2922 O O . THR B 1 89 ? 12.883 -26.5 -11.008 1 98.62 89 THR B O 1
ATOM 2925 N N . ASP B 1 90 ? 12.188 -28.391 -10.039 1 98.75 90 ASP B N 1
ATOM 2926 C CA . ASP B 1 90 ? 12.352 -29.234 -11.211 1 98.75 90 ASP B CA 1
ATOM 2927 C C . ASP B 1 90 ? 11.07 -30.016 -11.5 1 98.75 90 ASP B C 1
ATOM 2929 O O . ASP B 1 90 ? 10.562 -30.719 -10.633 1 98.75 90 ASP B O 1
ATOM 2933 N N . LEU B 1 91 ? 10.602 -29.891 -12.734 1 98.88 91 LEU B N 1
ATOM 2934 C CA . LEU B 1 91 ? 9.352 -30.547 -13.086 1 98.88 91 LEU B CA 1
ATOM 2935 C C . LEU B 1 91 ? 9.086 -30.453 -14.586 1 98.88 91 LEU B C 1
ATOM 2937 O O . LEU B 1 91 ? 9.336 -29.422 -15.203 1 98.88 91 LEU B O 1
ATOM 2941 N N . ILE B 1 92 ? 8.68 -31.5 -15.195 1 98.81 92 ILE B N 1
ATOM 2942 C CA . ILE B 1 92 ? 8.156 -31.469 -16.547 1 98.81 92 ILE B CA 1
ATOM 2943 C C . ILE B 1 92 ? 6.625 -31.469 -16.516 1 98.81 92 ILE B C 1
ATOM 2945 O O . ILE B 1 92 ? 6.012 -32.312 -15.875 1 98.81 92 ILE B O 1
ATOM 2949 N N . VAL B 1 93 ? 6.051 -30.516 -17.078 1 98.88 93 VAL B N 1
ATOM 2950 C CA . VAL B 1 93 ? 4.602 -30.344 -17.156 1 98.88 93 VAL B CA 1
ATOM 2951 C C . VAL B 1 93 ? 4.121 -30.625 -18.578 1 98.88 93 VAL B C 1
ATOM 2953 O O . VAL B 1 93 ? 4.289 -29.797 -19.469 1 98.88 93 VAL B O 1
ATOM 2956 N N . GLU B 1 94 ? 3.488 -31.719 -18.781 1 98.62 94 GLU B N 1
ATOM 2957 C CA . GLU B 1 94 ? 2.965 -32.062 -20.094 1 98.62 94 GLU B CA 1
ATOM 2958 C C . GLU B 1 94 ? 1.515 -31.609 -20.25 1 98.62 94 GLU B C 1
ATOM 2960 O O . GLU B 1 94 ? 0.689 -31.844 -19.359 1 98.62 94 GLU B O 1
ATOM 2965 N N . LEU B 1 95 ? 1.273 -31 -21.344 1 98.38 95 LEU B N 1
ATOM 2966 C CA . LEU B 1 95 ? -0.06 -30.484 -21.625 1 98.38 95 LEU B CA 1
ATOM 2967 C C . LEU B 1 95 ? -0.51 -30.859 -23.031 1 98.38 95 LEU B C 1
ATOM 2969 O O . LEU B 1 95 ? 0.29 -30.844 -23.969 1 98.38 95 LEU B O 1
ATOM 2973 N N . ASN B 1 96 ? -1.764 -31.156 -23.25 1 96.25 96 ASN B N 1
ATOM 2974 C CA . ASN B 1 96 ? -2.328 -31.406 -24.562 1 96.25 96 ASN B CA 1
ATOM 2975 C C . ASN B 1 96 ? -2.891 -30.125 -25.188 1 96.25 96 ASN B C 1
ATOM 2977 O O . ASN B 1 96 ? -3.43 -30.156 -26.297 1 96.25 96 ASN B O 1
ATOM 2981 N N . GLY B 1 97 ? -2.859 -29.031 -24.469 1 93.75 97 GLY B N 1
ATOM 2982 C CA . GLY B 1 97 ? -3.334 -27.719 -24.875 1 93.75 97 GLY B CA 1
ATOM 2983 C C . GLY B 1 97 ? -2.428 -26.594 -24.422 1 93.75 97 GLY B C 1
ATOM 2984 O O . GLY B 1 97 ? -1.341 -26.828 -23.906 1 93.75 97 GLY B O 1
ATOM 2985 N N . ASN B 1 98 ? -2.826 -25.344 -24.641 1 95.31 98 ASN B N 1
ATOM 2986 C CA . ASN B 1 98 ? -1.915 -24.234 -24.422 1 95.31 98 ASN B CA 1
ATOM 2987 C C . ASN B 1 98 ? -2.262 -23.469 -23.156 1 95.31 98 ASN B C 1
ATOM 2989 O O . ASN B 1 98 ? -1.862 -22.312 -22.984 1 95.31 98 ASN B O 1
ATOM 2993 N N . GLU B 1 99 ? -3.131 -24.078 -22.281 1 96.25 99 GLU B N 1
ATOM 2994 C CA . GLU B 1 99 ? -3.439 -23.531 -20.969 1 96.25 99 GLU B CA 1
ATOM 2995 C C . GLU B 1 99 ? -3.26 -24.578 -19.875 1 96.25 99 GLU B C 1
ATOM 2997 O O . GLU B 1 99 ? -3.16 -25.781 -20.172 1 96.25 99 GLU B O 1
ATOM 3002 N N . LEU B 1 100 ? -3.197 -24.156 -18.672 1 97.81 100 LEU B N 1
ATOM 3003 C CA . LEU B 1 100 ? -3.354 -25.062 -17.531 1 97.81 100 LEU B CA 1
ATOM 3004 C C . LEU B 1 100 ? -4.812 -25.125 -17.094 1 97.81 100 LEU B C 1
ATOM 3006 O O . LEU B 1 100 ? -5.586 -24.203 -17.344 1 97.81 100 LEU B O 1
ATOM 3010 N N . PRO B 1 101 ? -5.156 -26.266 -16.5 1 97.75 101 PRO B N 1
ATOM 3011 C CA . PRO B 1 101 ? -6.492 -26.25 -15.898 1 97.75 101 PRO B CA 1
ATOM 3012 C C . PRO B 1 101 ? -6.688 -25.094 -14.914 1 97.75 101 PRO B C 1
ATOM 3014 O O . PRO B 1 101 ? -5.793 -24.812 -14.117 1 97.75 101 PRO B O 1
ATOM 3017 N N . ILE B 1 102 ? -7.828 -24.453 -15 1 97.88 102 ILE B N 1
ATOM 3018 C CA . ILE B 1 102 ? -8.125 -23.328 -14.125 1 97.88 102 ILE B CA 1
ATOM 3019 C C . ILE B 1 102 ? -8.57 -23.828 -12.758 1 97.88 102 ILE B C 1
ATOM 3021 O O . ILE B 1 102 ? -8.602 -23.078 -11.781 1 97.88 102 ILE B O 1
ATOM 3025 N N . CYS B 1 103 ? -8.992 -25.141 -12.68 1 97.69 103 CYS B N 1
ATOM 3026 C CA . CYS B 1 103 ? -9.508 -25.734 -11.453 1 97.69 103 CYS B CA 1
ATOM 3027 C C . CYS B 1 103 ? -10.656 -24.906 -10.891 1 97.69 103 CYS B C 1
ATOM 3029 O O . CYS B 1 103 ? -11.625 -24.625 -11.594 1 97.69 103 CYS B O 1
ATOM 3031 N N . ASP B 1 104 ? -10.586 -24.516 -9.664 1 97.88 104 ASP B N 1
ATOM 3032 C CA . ASP B 1 104 ? -11.664 -23.719 -9.094 1 97.88 104 ASP B CA 1
ATOM 3033 C C . ASP B 1 104 ? -11.32 -22.219 -9.141 1 97.88 104 ASP B C 1
ATOM 3035 O O . ASP B 1 104 ? -11.906 -21.422 -8.398 1 97.88 104 ASP B O 1
ATOM 3039 N N . GLY B 1 105 ? -10.289 -21.828 -9.883 1 98.19 105 GLY B N 1
ATOM 3040 C CA . GLY B 1 105 ? -9.906 -20.422 -10.023 1 98.19 105 GLY B CA 1
ATOM 3041 C C . GLY B 1 105 ? -8.844 -20 -9.031 1 98.19 105 GLY B C 1
ATOM 3042 O O . GLY B 1 105 ? -8.344 -18.875 -9.094 1 98.19 105 GLY B O 1
ATOM 3043 N N . SER B 1 106 ? -8.477 -20.891 -8.094 1 98.69 106 SER B N 1
ATOM 3044 C CA . SER B 1 106 ? -7.441 -20.656 -7.094 1 98.69 106 SER B CA 1
ATOM 3045 C C . SER B 1 106 ? -6.27 -21.609 -7.289 1 98.69 106 SER B C 1
ATOM 3047 O O . SER B 1 106 ? -6.109 -22.203 -8.367 1 98.69 106 SER B O 1
ATOM 3049 N N . SER B 1 107 ? -5.355 -21.688 -6.34 1 98.75 107 SER B N 1
ATOM 3050 C CA . SER B 1 107 ? -4.195 -22.562 -6.484 1 98.75 107 SER B CA 1
ATOM 3051 C C . SER B 1 107 ? -4.301 -23.781 -5.566 1 98.75 107 SER B C 1
ATOM 3053 O O . SER B 1 107 ? -3.406 -24.625 -5.539 1 98.75 107 SER B O 1
ATOM 3055 N N . ILE B 1 108 ? -5.41 -23.922 -4.887 1 98.44 108 ILE B N 1
ATOM 3056 C CA . ILE B 1 108 ? -5.527 -24.922 -3.834 1 98.44 108 ILE B CA 1
ATOM 3057 C C . ILE B 1 108 ? -5.441 -26.328 -4.445 1 98.44 108 ILE B C 1
ATOM 3059 O O . ILE B 1 108 ? -4.855 -27.234 -3.852 1 98.44 108 ILE B O 1
ATOM 3063 N N . LYS B 1 109 ? -6.105 -26.531 -5.559 1 98.38 109 LYS B N 1
ATOM 3064 C CA . LYS B 1 109 ? -6.094 -27.859 -6.191 1 98.38 109 LYS B CA 1
ATOM 3065 C C . LYS B 1 109 ? -4.672 -28.281 -6.531 1 98.38 109 LYS B C 1
ATOM 3067 O O . LYS B 1 109 ? -4.324 -29.453 -6.379 1 98.38 109 LYS B O 1
ATOM 3072 N N . PHE B 1 110 ? -3.861 -27.406 -7.016 1 98.75 110 PHE B N 1
ATOM 3073 C CA . PHE B 1 110 ? -2.475 -27.734 -7.332 1 98.75 110 PHE B CA 1
ATOM 3074 C C . PHE B 1 110 ? -1.714 -28.141 -6.078 1 98.75 110 PHE B C 1
ATOM 3076 O O . PHE B 1 110 ? -0.954 -29.109 -6.102 1 98.75 110 PHE B O 1
ATOM 3083 N N . LEU B 1 111 ? -1.888 -27.438 -4.98 1 98.38 111 LEU B N 1
ATOM 3084 C CA . LEU B 1 111 ? -1.247 -27.812 -3.723 1 98.38 111 LEU B CA 1
ATOM 3085 C C . LEU B 1 111 ? -1.629 -29.219 -3.318 1 98.38 111 LEU B C 1
ATOM 3087 O O . LEU B 1 111 ? -0.78 -30 -2.865 1 98.38 111 LEU B O 1
ATOM 3091 N N . ASP B 1 112 ? -2.9 -29.484 -3.451 1 98.25 112 ASP B N 1
ATOM 3092 C CA . ASP B 1 112 ? -3.383 -30.828 -3.111 1 98.25 112 ASP B CA 1
ATOM 3093 C C . ASP B 1 112 ? -2.693 -31.891 -3.961 1 98.25 112 ASP B C 1
ATOM 3095 O O . ASP B 1 112 ? -2.287 -32.938 -3.447 1 98.25 112 ASP B O 1
ATOM 3099 N N . LEU B 1 113 ? -2.605 -31.625 -5.254 1 98.5 113 LEU B N 1
ATOM 3100 C CA . LEU B 1 113 ? -1.965 -32.562 -6.172 1 98.5 113 LEU B CA 1
ATOM 3101 C C . LEU B 1 113 ? -0.508 -32.781 -5.781 1 98.5 113 LEU B C 1
ATOM 3103 O O . LEU B 1 113 ? -0.026 -33.938 -5.809 1 98.5 113 LEU B O 1
ATOM 3107 N N . PHE B 1 114 ? 0.2 -31.703 -5.438 1 98.5 114 PHE B N 1
ATOM 3108 C CA . PHE B 1 114 ? 1.598 -31.812 -5.039 1 98.5 114 PHE B CA 1
ATOM 3109 C C . PHE B 1 114 ? 1.728 -32.625 -3.748 1 98.5 114 PHE B C 1
ATOM 3111 O O . PHE B 1 114 ? 2.629 -33.438 -3.617 1 98.5 114 PHE B O 1
ATOM 3118 N N . GLN B 1 115 ? 0.818 -32.312 -2.857 1 96.88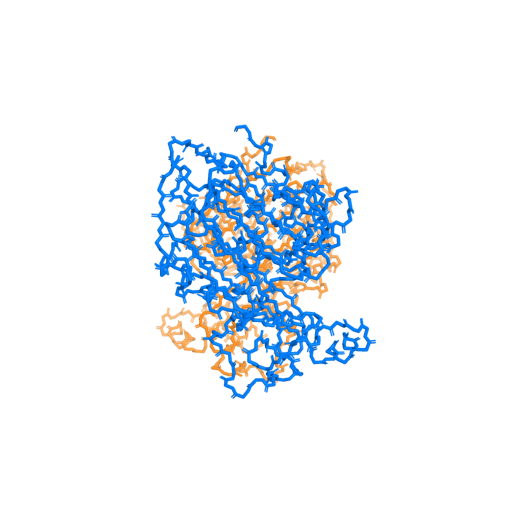 115 GLN B N 1
ATOM 3119 C CA . GLN B 1 115 ? 0.833 -33.031 -1.582 1 96.88 115 GLN B CA 1
ATOM 3120 C C . GLN B 1 115 ? 0.575 -34.5 -1.776 1 96.88 115 GLN B C 1
ATOM 3122 O O . GLN B 1 115 ? 1.223 -35.344 -1.142 1 96.88 115 GLN B O 1
ATOM 3127 N N . GLU B 1 116 ? -0.352 -34.812 -2.578 1 97.12 116 GLU B N 1
ATOM 3128 C CA . GLU B 1 116 ? -0.678 -36.188 -2.869 1 97.12 116 GLU B CA 1
ATOM 3129 C C . GLU B 1 116 ? 0.511 -36.938 -3.488 1 97.12 116 GLU B C 1
ATOM 3131 O O . GLU B 1 116 ? 0.758 -38.094 -3.182 1 97.12 116 GLU B O 1
ATOM 3136 N N . SER B 1 117 ? 1.152 -36.344 -4.371 1 97.75 117 SER B N 1
ATOM 3137 C CA . SER B 1 117 ? 2.33 -36.906 -5.012 1 97.75 117 SER B CA 1
ATOM 3138 C C . SER B 1 117 ? 3.457 -37.125 -4.008 1 97.75 117 SER B C 1
ATOM 3140 O O . SER B 1 117 ? 4.172 -38.125 -4.078 1 97.75 117 SER B O 1
ATOM 3142 N N . GLY B 1 118 ? 3.615 -36.188 -3.139 1 98.12 118 GLY B N 1
ATOM 3143 C CA . GLY B 1 118 ? 4.828 -36.062 -2.342 1 98.12 118 GLY B CA 1
ATOM 3144 C C . GLY B 1 118 ? 5.926 -35.281 -3.039 1 98.12 118 GLY B C 1
ATOM 3145 O O . GLY B 1 118 ? 5.879 -35.062 -4.254 1 98.12 118 GLY B O 1
ATOM 3146 N N . ILE B 1 119 ? 6.898 -34.844 -2.252 1 97.81 119 ILE B N 1
ATOM 3147 C CA . ILE B 1 119 ? 8 -34.031 -2.76 1 97.81 119 ILE B CA 1
ATOM 3148 C C . ILE B 1 119 ? 9.328 -34.719 -2.496 1 97.81 119 ILE B C 1
ATOM 3150 O O . ILE B 1 119 ? 9.531 -35.312 -1.424 1 97.81 119 ILE B O 1
ATOM 3154 N N . ALA B 1 120 ? 10.203 -34.75 -3.484 1 98.06 120 ALA B N 1
ATOM 3155 C CA . ALA B 1 120 ? 11.523 -35.375 -3.373 1 98.06 120 ALA B CA 1
ATOM 3156 C C . ALA B 1 120 ? 12.633 -34.312 -3.521 1 98.06 120 ALA B C 1
ATOM 3158 O O . ALA B 1 120 ? 12.547 -33.438 -4.371 1 98.06 120 ALA B O 1
ATOM 3159 N N . GLU B 1 121 ? 13.648 -34.469 -2.762 1 97.94 121 GLU B N 1
ATOM 3160 C CA . GLU B 1 121 ? 14.82 -33.625 -2.891 1 97.94 121 GLU B CA 1
ATOM 3161 C C . GLU B 1 121 ? 15.781 -34.156 -3.955 1 97.94 121 GLU B C 1
ATOM 3163 O O . GLU B 1 121 ? 15.914 -35.375 -4.121 1 97.94 121 GLU B O 1
ATOM 3168 N N . LEU B 1 122 ? 16.344 -33.25 -4.594 1 97.5 122 LEU B N 1
ATOM 3169 C CA . LEU B 1 122 ? 17.375 -33.594 -5.578 1 97.5 122 LEU B CA 1
ATOM 3170 C C . LEU B 1 122 ? 18.766 -33.219 -5.066 1 97.5 122 LEU B C 1
ATOM 3172 O O . LEU B 1 122 ? 18.891 -32.5 -4.062 1 97.5 122 LEU B O 1
ATOM 3176 N N . ASP B 1 123 ? 19.875 -33.719 -5.621 1 93.62 123 ASP B N 1
ATOM 3177 C CA . ASP B 1 123 ? 21.25 -33.5 -5.168 1 93.62 123 ASP B CA 1
ATOM 3178 C C . ASP B 1 123 ? 21.672 -32.062 -5.395 1 93.62 123 ASP B C 1
ATOM 3180 O O . ASP B 1 123 ? 22.453 -31.516 -4.613 1 93.62 123 ASP B O 1
ATOM 3184 N N . GLY B 1 124 ? 21.109 -31.312 -6.23 1 94.62 124 GLY B N 1
ATOM 3185 C CA . GLY B 1 124 ? 21.516 -29.938 -6.52 1 94.62 124 GLY B CA 1
ATOM 3186 C C . GLY B 1 124 ? 20.891 -28.922 -5.582 1 94.62 124 GLY B C 1
ATOM 3187 O O . GLY B 1 124 ? 19.906 -29.219 -4.898 1 94.62 124 GLY B O 1
ATOM 3188 N N . ASP B 1 125 ? 21.641 -27.812 -5.453 1 95.94 125 ASP B N 1
ATOM 3189 C CA . ASP B 1 125 ? 21.156 -26.734 -4.594 1 95.94 125 ASP B CA 1
ATOM 3190 C C . ASP B 1 125 ? 20.594 -25.578 -5.418 1 95.94 125 ASP B C 1
ATOM 3192 O O . ASP B 1 125 ? 20.906 -25.453 -6.605 1 95.94 125 ASP B O 1
ATOM 3196 N N . VAL B 1 126 ? 19.703 -24.891 -4.828 1 95.62 126 VAL B N 1
ATOM 3197 C CA . VAL B 1 126 ? 19.188 -23.656 -5.391 1 95.62 126 VAL B CA 1
ATOM 3198 C C . VAL B 1 126 ? 19.531 -22.484 -4.465 1 95.62 126 VAL B C 1
ATOM 3200 O O . VAL B 1 126 ? 19.344 -22.578 -3.248 1 95.62 126 VAL B O 1
ATOM 3203 N N . GLU B 1 127 ? 20.031 -21.438 -5.074 1 95.06 127 GLU B N 1
ATOM 3204 C CA . GLU B 1 127 ? 20.438 -20.281 -4.289 1 95.06 127 GLU B CA 1
ATOM 3205 C C . GLU B 1 127 ? 19.25 -19.359 -4.012 1 95.06 127 GLU B C 1
ATOM 3207 O O . GLU B 1 127 ? 18.438 -19.109 -4.902 1 95.06 127 GLU B O 1
ATOM 3212 N N . GLU B 1 128 ? 19.188 -18.891 -2.83 1 95.62 128 GLU B N 1
ATOM 3213 C CA . GLU B 1 128 ? 18.141 -17.953 -2.445 1 95.62 128 GLU B CA 1
ATOM 3214 C C . GLU B 1 128 ? 18.438 -16.547 -2.963 1 95.62 128 GLU B C 1
ATOM 3216 O O . GLU B 1 128 ? 19.594 -16.156 -3.074 1 95.62 128 GLU B O 1
ATOM 3221 N N . ILE B 1 129 ? 17.422 -15.852 -3.285 1 97.44 129 ILE B N 1
ATOM 3222 C CA . ILE B 1 129 ? 17.516 -14.422 -3.533 1 97.44 129 ILE B CA 1
ATOM 3223 C C . ILE B 1 129 ? 17.328 -13.656 -2.227 1 97.44 129 ILE B C 1
ATOM 3225 O O . ILE B 1 129 ? 16.234 -13.641 -1.666 1 97.44 129 ILE B O 1
ATOM 3229 N N . ILE B 1 130 ? 18.359 -13.047 -1.71 1 97.62 130 ILE B N 1
ATOM 3230 C CA . ILE B 1 130 ? 18.328 -12.32 -0.444 1 97.62 130 ILE B CA 1
ATOM 3231 C C . ILE B 1 130 ? 18.406 -10.82 -0.705 1 97.62 130 ILE B C 1
ATOM 3233 O O . ILE B 1 130 ? 19.406 -10.328 -1.221 1 97.62 130 ILE B O 1
ATOM 3237 N N . VAL B 1 131 ? 17.359 -10.094 -0.357 1 98.06 131 VAL B N 1
ATOM 3238 C CA . VAL B 1 131 ? 17.359 -8.641 -0.496 1 98.06 131 VAL B CA 1
ATOM 3239 C C . VAL B 1 131 ? 18.031 -8 0.719 1 98.06 131 VAL B C 1
ATOM 3241 O O . VAL B 1 131 ? 17.5 -8.047 1.829 1 98.06 131 VAL B O 1
ATOM 3244 N N . LYS B 1 132 ? 19.141 -7.383 0.483 1 97.19 132 LYS B N 1
ATOM 3245 C CA . LYS B 1 132 ? 19.922 -6.805 1.57 1 97.19 132 LYS B CA 1
ATOM 3246 C C . LYS B 1 132 ? 19.703 -5.297 1.66 1 97.19 132 LYS B C 1
ATOM 3248 O O . LYS B 1 132 ? 19.969 -4.688 2.701 1 97.19 132 LYS B O 1
ATOM 3253 N N . GLU B 1 133 ? 19.344 -4.656 0.542 1 96.44 133 GLU B N 1
ATOM 3254 C CA . GLU B 1 133 ? 18.969 -3.248 0.433 1 96.44 133 GLU B CA 1
ATOM 3255 C C . GLU B 1 133 ? 17.672 -3.072 -0.35 1 96.44 133 GLU B C 1
ATOM 3257 O O . GLU B 1 133 ? 17.359 -3.885 -1.221 1 96.44 133 GLU B O 1
ATOM 3262 N N . PRO B 1 134 ? 16.984 -2 -0.007 1 97.69 134 PRO B N 1
ATOM 3263 C CA . PRO B 1 134 ? 15.719 -1.818 -0.72 1 97.69 134 PRO B CA 1
ATOM 3264 C C . PRO B 1 134 ? 15.906 -1.668 -2.227 1 97.69 134 PRO B C 1
ATOM 3266 O O . PRO B 1 134 ? 16.828 -0.984 -2.672 1 97.69 134 PRO B O 1
ATOM 3269 N N . VAL B 1 135 ? 15.055 -2.371 -3.021 1 97.81 135 VAL B N 1
ATOM 3270 C CA . VAL B 1 135 ? 14.945 -2.184 -4.465 1 97.81 135 VAL B CA 1
ATOM 3271 C C . VAL B 1 135 ? 13.484 -1.957 -4.852 1 97.81 135 VAL B C 1
ATOM 3273 O O . VAL B 1 135 ? 12.578 -2.369 -4.129 1 97.81 135 VAL B O 1
ATOM 3276 N N . PHE B 1 136 ? 13.328 -1.22 -5.953 1 98.5 136 PHE B N 1
ATOM 3277 C CA . PHE B 1 136 ? 11.945 -0.889 -6.277 1 98.5 136 PHE B CA 1
ATOM 3278 C C . PHE B 1 136 ? 11.766 -0.714 -7.781 1 98.5 136 PHE B C 1
ATOM 3280 O O . PHE B 1 136 ? 12.75 -0.589 -8.516 1 98.5 136 PHE B O 1
ATOM 3287 N N . LEU B 1 137 ? 10.57 -0.842 -8.211 1 98.62 137 LEU B N 1
ATOM 3288 C CA . LEU B 1 137 ? 10.125 -0.521 -9.562 1 98.62 137 LEU B CA 1
ATOM 3289 C C . LEU B 1 137 ? 8.789 0.205 -9.539 1 98.62 137 LEU B C 1
ATOM 3291 O O . LEU B 1 137 ? 7.836 -0.266 -8.914 1 98.62 137 LEU B O 1
ATOM 3295 N N . SER B 1 138 ? 8.727 1.401 -10.156 1 97.81 138 SER B N 1
ATOM 3296 C CA . SER B 1 138 ? 7.504 2.186 -10.266 1 97.81 138 SER B CA 1
ATOM 3297 C C . SER B 1 138 ? 7.152 2.459 -11.727 1 97.81 138 SER B C 1
ATOM 3299 O O . SER B 1 138 ? 8.016 2.848 -12.516 1 97.81 138 SER B O 1
ATOM 3301 N N . LYS B 1 139 ? 5.961 2.182 -12.031 1 97.06 139 LYS B N 1
ATOM 3302 C CA . LYS B 1 139 ? 5.383 2.512 -13.336 1 97.06 139 LYS B CA 1
ATOM 3303 C C . LYS B 1 139 ? 4.023 3.184 -13.18 1 97.06 139 LYS B C 1
ATOM 3305 O O . LYS B 1 139 ? 3 2.506 -13.055 1 97.06 139 LYS B O 1
ATOM 3310 N N . GLY B 1 140 ? 4.004 4.543 -13.305 1 95.56 140 GLY B N 1
ATOM 3311 C CA . GLY B 1 140 ? 2.768 5.262 -13.031 1 95.56 140 GLY B CA 1
ATOM 3312 C C . GLY B 1 140 ? 2.309 5.137 -11.586 1 95.56 140 GLY B C 1
ATOM 3313 O O . GLY B 1 140 ? 3.031 5.523 -10.664 1 95.56 140 GLY B O 1
ATOM 3314 N N . ASP B 1 141 ? 1.153 4.52 -11.438 1 97.12 141 ASP B N 1
ATOM 3315 C CA . ASP B 1 141 ? 0.591 4.371 -10.094 1 97.12 141 ASP B CA 1
ATOM 3316 C C . ASP B 1 141 ? 0.747 2.938 -9.594 1 97.12 141 ASP B C 1
ATOM 3318 O O . ASP B 1 141 ? 0.064 2.525 -8.656 1 97.12 141 ASP B O 1
ATOM 3322 N N . LYS B 1 142 ? 1.576 2.168 -10.297 1 98.62 142 LYS B N 1
ATOM 3323 C CA . LYS B 1 142 ? 1.908 0.806 -9.883 1 98.62 142 LYS B CA 1
ATOM 3324 C C . LYS B 1 142 ? 3.303 0.742 -9.266 1 98.62 142 LYS B C 1
ATOM 3326 O O . LYS B 1 142 ? 4.258 1.293 -9.82 1 98.62 142 LYS B O 1
ATOM 3331 N N . HIS B 1 143 ? 3.418 0.105 -8.125 1 98.75 143 HIS B N 1
ATOM 3332 C CA . HIS B 1 143 ? 4.699 0.072 -7.422 1 98.75 143 HIS B CA 1
ATOM 3333 C C . HIS B 1 143 ? 4.977 -1.312 -6.848 1 98.75 143 HIS B C 1
ATOM 3335 O O . HIS B 1 143 ? 4.066 -1.971 -6.336 1 98.75 143 HIS B O 1
ATOM 3341 N N . ILE B 1 144 ? 6.168 -1.731 -6.938 1 98.88 144 ILE B N 1
ATOM 3342 C CA . ILE B 1 144 ? 6.664 -2.896 -6.215 1 98.88 144 ILE B CA 1
ATOM 3343 C C . ILE B 1 144 ? 7.973 -2.547 -5.508 1 98.88 144 ILE B C 1
ATOM 3345 O O . ILE B 1 144 ? 8.875 -1.961 -6.113 1 98.88 144 ILE B O 1
ATOM 3349 N N . ILE B 1 145 ? 8.078 -2.828 -4.262 1 98.88 145 ILE B N 1
ATOM 3350 C CA . ILE B 1 145 ? 9.258 -2.592 -3.439 1 98.88 145 ILE B CA 1
ATOM 3351 C C . ILE B 1 145 ? 9.664 -3.885 -2.738 1 98.88 145 ILE B C 1
ATOM 3353 O O . ILE B 1 145 ? 8.812 -4.625 -2.24 1 98.88 145 ILE B O 1
ATOM 3357 N N . ALA B 1 146 ? 10.867 -4.18 -2.74 1 98.75 146 ALA B N 1
ATOM 3358 C CA . ALA B 1 146 ? 11.422 -5.25 -1.918 1 98.75 146 ALA B CA 1
ATOM 3359 C C . ALA B 1 146 ? 12.312 -4.688 -0.809 1 98.75 146 ALA B C 1
ATOM 3361 O O . ALA B 1 146 ? 13.234 -3.914 -1.075 1 98.75 146 ALA B O 1
ATOM 3362 N N . LEU B 1 147 ? 12.031 -4.996 0.386 1 98.62 147 LEU B N 1
ATOM 3363 C CA . LEU B 1 147 ? 12.789 -4.574 1.56 1 98.62 147 LEU B CA 1
ATOM 3364 C C . LEU B 1 147 ? 13.531 -5.754 2.18 1 98.62 147 LEU B C 1
ATOM 3366 O O . LEU B 1 147 ? 13.094 -6.898 2.061 1 98.62 147 LEU B O 1
ATOM 3370 N N . PRO B 1 148 ? 14.648 -5.469 2.861 1 98.19 148 PRO B N 1
ATOM 3371 C CA . PRO B 1 148 ? 15.289 -6.539 3.629 1 98.19 148 PRO B CA 1
ATOM 3372 C C . PRO B 1 148 ? 14.359 -7.156 4.672 1 98.19 148 PRO B C 1
ATOM 3374 O O . PRO B 1 148 ? 13.672 -6.434 5.395 1 98.19 148 PRO B O 1
ATOM 3377 N N . TYR B 1 149 ? 14.281 -8.352 4.664 1 97.75 149 TYR B N 1
ATOM 3378 C CA . TYR B 1 149 ? 13.523 -9.148 5.625 1 97.75 149 TYR B CA 1
ATOM 3379 C C . TYR B 1 149 ? 14.258 -10.438 5.961 1 97.75 149 TYR B C 1
ATOM 3381 O O . TYR B 1 149 ? 14 -11.484 5.352 1 97.75 149 TYR B O 1
ATOM 3389 N N . PRO B 1 150 ? 15.125 -10.453 6.926 1 93.75 150 PRO B N 1
ATOM 3390 C CA . PRO B 1 150 ? 16.078 -11.539 7.129 1 93.75 150 PRO B CA 1
ATOM 3391 C C . PRO B 1 150 ? 15.398 -12.852 7.523 1 93.75 150 PRO B C 1
ATOM 3393 O O . PRO B 1 150 ? 15.961 -13.93 7.309 1 93.75 150 PRO B O 1
ATOM 3396 N N . ASP B 1 151 ? 14.195 -12.82 7.914 1 91.81 151 ASP B N 1
ATOM 3397 C CA . ASP B 1 151 ? 13.625 -14 8.547 1 91.81 151 ASP B CA 1
ATOM 3398 C C . ASP B 1 151 ? 12.641 -14.703 7.617 1 91.81 151 ASP B C 1
ATOM 3400 O O . ASP B 1 151 ? 11.898 -15.594 8.047 1 91.81 151 ASP B O 1
ATOM 3404 N N . GLY B 1 152 ? 12.617 -14.297 6.379 1 96.94 152 GLY B N 1
ATOM 3405 C CA . GLY B 1 152 ? 11.68 -15.031 5.535 1 96.94 152 GLY B CA 1
ATOM 3406 C C . GLY B 1 152 ? 11.156 -14.203 4.375 1 96.94 152 GLY B C 1
ATOM 3407 O O . GLY B 1 152 ? 11.875 -13.375 3.818 1 96.94 152 GLY B O 1
ATOM 3408 N N . TYR B 1 153 ? 9.969 -14.578 3.9 1 98.5 153 TYR B N 1
ATOM 3409 C CA . TYR B 1 153 ? 9.273 -13.953 2.779 1 98.5 153 TYR B CA 1
ATOM 3410 C C . TYR B 1 153 ? 7.93 -13.383 3.217 1 98.5 153 TYR B C 1
ATOM 3412 O O . TYR B 1 153 ? 7.059 -14.125 3.678 1 98.5 153 TYR B O 1
ATOM 3420 N N . LYS B 1 154 ? 7.828 -12.102 3.186 1 98.75 154 LYS B N 1
ATOM 3421 C CA . LYS B 1 154 ? 6.605 -11.391 3.553 1 98.75 154 LYS B CA 1
ATOM 3422 C C . LYS B 1 154 ? 6.039 -10.625 2.363 1 98.75 154 LYS B C 1
ATOM 3424 O O . LYS B 1 154 ? 6.793 -10.102 1.536 1 98.75 154 LYS B O 1
ATOM 3429 N N . LEU B 1 155 ? 4.754 -10.617 2.275 1 98.88 155 LEU B N 1
ATOM 3430 C CA . LEU B 1 155 ? 4.098 -9.914 1.18 1 98.88 155 LEU B CA 1
ATOM 3431 C C . LEU B 1 155 ? 3.025 -8.961 1.709 1 98.88 155 LEU B C 1
ATOM 3433 O O . LEU B 1 155 ? 2.189 -9.359 2.523 1 98.88 155 LEU B O 1
ATOM 3437 N N . THR B 1 156 ? 3.113 -7.719 1.389 1 98.94 156 THR B N 1
ATOM 3438 C CA . THR B 1 156 ? 2.068 -6.715 1.562 1 98.94 156 THR B CA 1
ATOM 3439 C C . THR B 1 156 ? 1.516 -6.273 0.211 1 98.94 156 THR B C 1
ATOM 3441 O O . THR B 1 156 ? 2.277 -5.926 -0.694 1 98.94 156 THR B O 1
ATOM 3444 N N . TYR B 1 157 ? 0.227 -6.363 0.044 1 98.94 157 TYR B N 1
ATOM 3445 C CA . TYR B 1 157 ? -0.37 -6.047 -1.249 1 98.94 157 TYR B CA 1
ATOM 3446 C C . TYR B 1 157 ? -1.583 -5.137 -1.082 1 98.94 157 TYR B C 1
ATOM 3448 O O . TYR B 1 157 ? -2.445 -5.391 -0.237 1 98.94 157 TYR B O 1
ATOM 3456 N N . ALA B 1 158 ? -1.613 -4.02 -1.831 1 98.94 158 ALA B N 1
ATOM 3457 C CA . ALA B 1 158 ? -2.758 -3.111 -1.855 1 98.94 158 ALA B CA 1
ATOM 3458 C C . ALA B 1 158 ? -3.336 -2.996 -3.262 1 98.94 158 ALA B C 1
ATOM 3460 O O . ALA B 1 158 ? -2.592 -2.891 -4.242 1 98.94 158 ALA B O 1
ATOM 3461 N N . ILE B 1 159 ? -4.648 -3.029 -3.326 1 98.75 159 ILE B N 1
ATOM 3462 C CA . ILE B 1 159 ? -5.324 -2.867 -4.609 1 98.75 159 ILE B CA 1
ATOM 3463 C C . ILE B 1 159 ? -6.332 -1.724 -4.52 1 98.75 159 ILE B C 1
ATOM 3465 O O . ILE B 1 159 ? -6.77 -1.358 -3.424 1 98.75 159 ILE B O 1
ATOM 3469 N N . ARG B 1 160 ? -6.672 -1.159 -5.598 1 98.25 160 ARG B N 1
ATOM 3470 C CA . ARG B 1 160 ? -7.738 -0.173 -5.742 1 98.25 160 ARG B CA 1
ATOM 3471 C C . ARG B 1 160 ? -8.359 -0.239 -7.133 1 98.25 160 ARG B C 1
ATOM 3473 O O . ARG B 1 160 ? -7.652 -0.158 -8.141 1 98.25 160 ARG B O 1
ATOM 3480 N N . PHE B 1 161 ? -9.609 -0.417 -7.156 1 96.38 161 PHE B N 1
ATOM 3481 C CA . PHE B 1 161 ? -10.367 -0.375 -8.398 1 96.38 161 PHE B CA 1
ATOM 3482 C C . PHE B 1 161 ? -11.391 0.753 -8.367 1 96.38 161 PHE B C 1
ATOM 3484 O O . PHE B 1 161 ? -11.945 1.068 -7.312 1 96.38 161 PHE B O 1
ATOM 3491 N N . GLU B 1 162 ? -11.547 1.394 -9.461 1 94 162 GLU B N 1
ATOM 3492 C CA . GLU B 1 162 ? -12.633 2.363 -9.594 1 94 162 GLU B CA 1
ATOM 3493 C C . GLU B 1 162 ? -13.969 1.667 -9.844 1 94 162 GLU B C 1
ATOM 3495 O O . GLU B 1 162 ? -14.445 1.62 -10.984 1 94 162 GLU B O 1
ATOM 3500 N N . HIS B 1 163 ? -14.531 1.133 -8.844 1 94.69 163 HIS B N 1
ATOM 3501 C CA . HIS B 1 163 ? -15.742 0.322 -8.891 1 94.69 163 HIS B CA 1
ATOM 3502 C C . HIS B 1 163 ? -16.609 0.536 -7.652 1 94.69 163 HIS B C 1
ATOM 3504 O O . HIS B 1 163 ? -16.078 0.837 -6.574 1 94.69 163 HIS B O 1
ATOM 3510 N N . THR B 1 164 ? -17.875 0.444 -7.77 1 94 164 THR B N 1
ATOM 3511 C CA . THR B 1 164 ? -18.797 0.748 -6.684 1 94 164 THR B CA 1
ATOM 3512 C C . THR B 1 164 ? -18.688 -0.294 -5.574 1 94 164 THR B C 1
ATOM 3514 O O . THR B 1 164 ? -18.766 0.042 -4.391 1 94 164 THR B O 1
ATOM 3517 N N . PHE B 1 165 ? -18.516 -1.568 -5.953 1 94.44 165 PHE B N 1
ATOM 3518 C CA . PHE B 1 165 ? -18.453 -2.645 -4.973 1 94.44 165 PHE B CA 1
ATOM 3519 C C . PHE B 1 165 ? -17.016 -2.906 -4.547 1 94.44 165 PHE B C 1
ATOM 3521 O O . PHE B 1 165 ? -16.688 -2.859 -3.359 1 94.44 165 PHE B O 1
ATOM 3528 N N . LEU B 1 166 ? -16.125 -3.201 -5.523 1 95.38 166 LEU B N 1
ATOM 3529 C CA . LEU B 1 166 ? -14.727 -3.457 -5.223 1 95.38 166 LEU B CA 1
ATOM 3530 C C . LEU B 1 166 ? -13.922 -2.16 -5.238 1 95.38 166 LEU B C 1
ATOM 3532 O O . LEU B 1 166 ? -13.609 -1.63 -6.309 1 95.38 166 LEU B O 1
ATOM 3536 N N . LYS B 1 167 ? -13.57 -1.717 -4.117 1 95.44 167 LYS B N 1
ATOM 3537 C CA . LYS B 1 167 ? -12.766 -0.501 -3.986 1 95.44 167 LYS B CA 1
ATOM 3538 C C . LYS B 1 167 ? -11.328 -0.83 -3.617 1 95.44 167 LYS B C 1
ATOM 3540 O O . LYS B 1 167 ? -10.609 -1.473 -4.391 1 95.44 167 LYS B O 1
ATOM 3545 N N . SER B 1 168 ? -10.984 -0.563 -2.385 1 98.19 168 SER B N 1
ATOM 3546 C CA . SER B 1 168 ? -9.609 -0.837 -1.973 1 98.19 168 SER B CA 1
ATOM 3547 C C . SER B 1 168 ? -9.555 -2.006 -0.994 1 98.19 168 SER B C 1
ATOM 3549 O O . SER B 1 168 ? -10.484 -2.225 -0.222 1 98.19 168 SER B O 1
ATOM 3551 N N . GLN B 1 169 ? -8.539 -2.773 -1.114 1 98.62 169 GLN B N 1
ATOM 3552 C CA . GLN B 1 169 ? -8.203 -3.799 -0.132 1 98.62 169 GLN B CA 1
ATOM 3553 C C . GLN B 1 169 ? -6.711 -3.795 0.184 1 98.62 169 GLN B C 1
ATOM 3555 O O . GLN B 1 169 ? -5.898 -3.391 -0.648 1 98.62 169 GLN B O 1
ATOM 3560 N N . LEU B 1 170 ? -6.32 -4.141 1.331 1 98.81 170 LEU B N 1
ATOM 3561 C CA . LEU B 1 170 ? -4.949 -4.27 1.815 1 98.81 170 LEU B CA 1
ATOM 3562 C C . LEU B 1 170 ? -4.777 -5.551 2.629 1 98.81 170 LEU B C 1
ATOM 3564 O O . LEU B 1 170 ? -5.609 -5.859 3.488 1 98.81 170 LEU B O 1
ATOM 3568 N N . ALA B 1 171 ? -3.756 -6.34 2.346 1 98.69 171 ALA B N 1
ATOM 3569 C CA . ALA B 1 171 ? -3.457 -7.539 3.125 1 98.69 171 ALA B CA 1
ATOM 3570 C C . ALA B 1 171 ? -1.95 -7.734 3.273 1 98.69 171 ALA B C 1
ATOM 3572 O O . ALA B 1 171 ? -1.171 -7.254 2.447 1 98.69 171 ALA B O 1
ATOM 3573 N N . GLU B 1 172 ? -1.542 -8.352 4.301 1 98.75 172 GLU B N 1
ATOM 3574 C CA . GLU B 1 172 ? -0.148 -8.664 4.602 1 98.75 172 GLU B CA 1
ATOM 3575 C C . GLU B 1 172 ? -0.019 -10.047 5.234 1 98.75 172 GLU B C 1
ATOM 3577 O O . GLU B 1 172 ? -0.717 -10.359 6.203 1 98.75 172 GLU B O 1
ATOM 3582 N N . PHE B 1 173 ? 0.823 -10.898 4.652 1 98.69 173 PHE B N 1
ATOM 3583 C CA . PHE B 1 173 ? 1.036 -12.234 5.195 1 98.69 173 PHE B CA 1
ATOM 3584 C C . PHE B 1 173 ? 2.504 -12.625 5.098 1 98.69 173 PHE B C 1
ATOM 3586 O O . PHE B 1 173 ? 3.188 -12.273 4.137 1 98.69 173 PHE B O 1
ATOM 3593 N N . GLU B 1 174 ? 2.984 -13.391 6.09 1 98.38 174 GLU B N 1
ATOM 3594 C CA . GLU B 1 174 ? 4.195 -14.188 5.902 1 98.38 174 GLU B CA 1
ATOM 3595 C C . GLU B 1 174 ? 3.939 -15.359 4.961 1 98.38 174 GLU B C 1
ATOM 3597 O O . GLU B 1 174 ? 2.949 -16.078 5.113 1 98.38 174 GLU B O 1
ATOM 3602 N N . ILE B 1 175 ? 4.828 -15.539 4.031 1 98.56 175 ILE B N 1
ATOM 3603 C CA . ILE B 1 175 ? 4.598 -16.578 3.033 1 98.56 175 ILE B CA 1
ATOM 3604 C C . ILE B 1 175 ? 5.273 -17.875 3.477 1 98.56 175 ILE B C 1
ATOM 3606 O O . ILE B 1 175 ? 6.465 -18.078 3.23 1 98.56 175 ILE B O 1
ATOM 3610 N N . THR B 1 176 ? 4.57 -18.656 4.164 1 97.81 176 THR B N 1
ATOM 3611 C CA . THR B 1 176 ? 4.879 -20.047 4.504 1 97.81 176 THR B CA 1
ATOM 3612 C C . THR B 1 176 ? 3.854 -20.984 3.887 1 97.81 176 THR B C 1
ATOM 3614 O O . THR B 1 176 ? 2.775 -20.562 3.469 1 97.81 176 THR B O 1
ATOM 3617 N N . GLU B 1 177 ? 4.215 -22.219 3.76 1 96.69 177 GLU B N 1
ATOM 3618 C CA . GLU B 1 177 ? 3.264 -23.172 3.195 1 96.69 177 GLU B CA 1
ATOM 3619 C C . GLU B 1 177 ? 1.95 -23.156 3.971 1 96.69 177 GLU B C 1
ATOM 3621 O O . GLU B 1 177 ? 0.872 -23.203 3.373 1 96.69 177 GLU B O 1
ATOM 3626 N N . GLU B 1 178 ? 2.008 -23.078 5.27 1 97.56 178 GLU B N 1
ATOM 3627 C CA . GLU B 1 178 ? 0.824 -23.094 6.125 1 97.56 178 GLU B CA 1
ATOM 3628 C C . GLU B 1 178 ? -0.035 -21.859 5.898 1 97.56 178 GLU B C 1
ATOM 3630 O O . GLU B 1 178 ? -1.236 -21.969 5.641 1 97.56 178 GLU B O 1
ATOM 3635 N N . ASN B 1 179 ? 0.573 -20.641 5.988 1 98.5 179 ASN B N 1
ATOM 3636 C CA . ASN B 1 179 ? -0.16 -19.391 5.77 1 98.5 179 ASN B CA 1
ATOM 3637 C C . ASN B 1 179 ? -0.745 -19.328 4.363 1 98.5 179 ASN B C 1
ATOM 3639 O O . ASN B 1 179 ? -1.884 -18.891 4.18 1 98.5 179 ASN B O 1
ATOM 3643 N N . TYR B 1 180 ? 0.087 -19.797 3.477 1 98.81 180 TYR B N 1
ATOM 3644 C CA . TYR B 1 180 ? -0.349 -19.75 2.086 1 98.81 180 TYR B CA 1
ATOM 3645 C C . TYR B 1 180 ? -1.58 -20.609 1.871 1 98.81 180 TYR B C 1
ATOM 3647 O O . TYR B 1 180 ? -2.559 -20.188 1.258 1 98.81 180 TYR B O 1
ATOM 3655 N N . ARG B 1 181 ? -1.557 -21.812 2.307 1 98.62 181 ARG B N 1
ATOM 3656 C CA . ARG B 1 181 ? -2.658 -22.766 2.125 1 98.62 181 ARG B CA 1
ATOM 3657 C C . ARG B 1 181 ? -3.939 -22.234 2.762 1 98.62 181 ARG B C 1
ATOM 3659 O O . ARG B 1 181 ? -5.027 -22.391 2.201 1 98.62 181 ARG B O 1
ATOM 3666 N N . LYS B 1 182 ? -3.779 -21.625 3.885 1 98.56 182 LYS B N 1
ATOM 3667 C CA . LYS B 1 182 ? -4.93 -21.172 4.668 1 98.56 182 LYS B CA 1
ATOM 3668 C C . LYS B 1 182 ? -5.449 -19.828 4.168 1 98.56 182 LYS B C 1
ATOM 3670 O O . LYS B 1 182 ? -6.664 -19.625 4.059 1 98.56 182 LYS B O 1
ATOM 3675 N N . GLU B 1 183 ? -4.531 -18.891 3.797 1 98.81 183 GLU B N 1
ATOM 3676 C CA . GLU B 1 183 ? -4.914 -17.484 3.686 1 98.81 183 GLU B CA 1
ATOM 3677 C C . GLU B 1 183 ? -4.93 -17.031 2.229 1 98.81 183 GLU B C 1
ATOM 3679 O O . GLU B 1 183 ? -5.543 -16.016 1.896 1 98.81 183 GLU B O 1
ATOM 3684 N N . ILE B 1 184 ? -4.246 -17.766 1.328 1 98.94 184 ILE B N 1
ATOM 3685 C CA . ILE B 1 184 ? -4.023 -17.219 -0.001 1 98.94 184 ILE B CA 1
ATOM 3686 C C . ILE B 1 184 ? -4.473 -18.219 -1.063 1 98.94 184 ILE B C 1
ATOM 3688 O O . ILE B 1 184 ? -5.238 -17.875 -1.965 1 98.94 184 ILE B O 1
ATOM 3692 N N . ALA B 1 185 ? -4.191 -19.438 -0.939 1 98.88 185 ALA B N 1
ATOM 3693 C CA . ALA B 1 185 ? -4.375 -20.469 -1.954 1 98.88 185 ALA B CA 1
ATOM 3694 C C . ALA B 1 185 ? -5.84 -20.562 -2.375 1 98.88 185 ALA B C 1
ATOM 3696 O O . ALA B 1 185 ? -6.141 -20.781 -3.551 1 98.88 185 ALA B O 1
ATOM 3697 N N . PRO B 1 186 ? -6.789 -20.375 -1.457 1 98.81 186 PRO B N 1
ATOM 3698 C CA . PRO B 1 186 ? -8.195 -20.562 -1.836 1 98.81 186 PRO B CA 1
ATOM 3699 C C . PRO B 1 186 ? -8.758 -19.375 -2.607 1 98.81 186 PRO B C 1
ATOM 3701 O O . PRO B 1 186 ? -9.891 -19.438 -3.102 1 98.81 186 PRO B O 1
ATOM 3704 N N . ALA B 1 187 ? -8.055 -18.297 -2.711 1 98.81 187 ALA B N 1
ATOM 3705 C CA . ALA B 1 187 ? -8.578 -17.078 -3.328 1 98.81 187 ALA B CA 1
ATOM 3706 C C . ALA B 1 187 ? -8.766 -17.266 -4.832 1 98.81 187 ALA B C 1
ATOM 3708 O O . ALA B 1 187 ? -7.805 -17.547 -5.551 1 98.81 187 ALA B O 1
ATOM 3709 N N . ARG B 1 188 ? -9.969 -17.047 -5.32 1 98.62 188 ARG B N 1
ATOM 3710 C CA . ARG B 1 188 ? -10.312 -17.297 -6.715 1 98.62 188 ARG B CA 1
ATOM 3711 C C . ARG B 1 188 ? -9.969 -16.094 -7.59 1 98.62 188 ARG B C 1
ATOM 3713 O O . ARG B 1 188 ? -9.93 -14.961 -7.105 1 98.62 188 ARG B O 1
ATOM 3720 N N . THR B 1 189 ? -9.703 -16.422 -8.883 1 98.38 189 THR B N 1
ATOM 3721 C CA . THR B 1 189 ? -9.602 -15.344 -9.867 1 98.38 189 THR B CA 1
ATOM 3722 C C . THR B 1 189 ? -10.938 -14.625 -10.023 1 98.38 189 THR B C 1
ATOM 3724 O O . THR B 1 189 ? -11.961 -15.094 -9.523 1 98.38 189 THR B O 1
ATOM 3727 N N . PHE B 1 190 ? -10.891 -13.383 -10.641 1 97.62 190 PHE B N 1
ATOM 3728 C CA . PHE B 1 190 ? -12.117 -12.609 -10.695 1 97.62 190 PHE B CA 1
ATOM 3729 C C . PHE B 1 190 ? -12.148 -11.727 -11.938 1 97.62 190 PHE B C 1
ATOM 3731 O O . PHE B 1 190 ? -11.117 -11.516 -12.586 1 97.62 190 PHE B O 1
ATOM 3738 N N . GLY B 1 191 ? -13.258 -11.367 -12.312 1 95.88 191 GLY B N 1
ATOM 3739 C CA . GLY B 1 191 ? -13.531 -10.414 -13.375 1 95.88 191 GLY B CA 1
ATOM 3740 C C . GLY B 1 191 ? -14.812 -9.633 -13.164 1 95.88 191 GLY B C 1
ATOM 3741 O O . GLY B 1 191 ? -15.625 -9.984 -12.312 1 95.88 191 GLY B 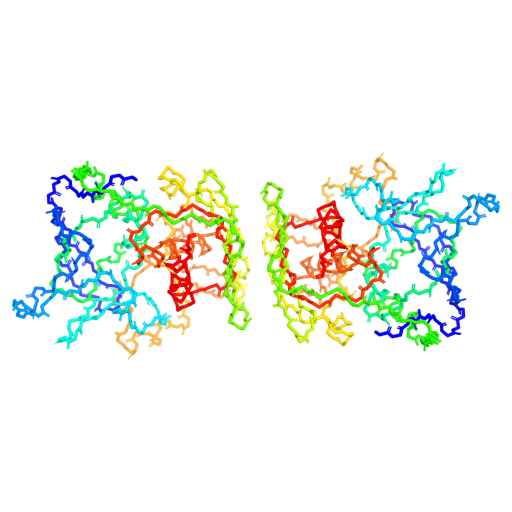O 1
ATOM 3742 N N . PHE B 1 192 ? -14.93 -8.57 -13.898 1 96.31 192 PHE B N 1
ATOM 3743 C CA . PHE B 1 192 ? -16.109 -7.723 -13.797 1 96.31 192 PHE B CA 1
ATOM 3744 C C . PHE B 1 192 ? -17.188 -8.18 -14.766 1 96.31 192 PHE B C 1
ATOM 3746 O O . PHE B 1 192 ? -16.891 -8.578 -15.898 1 96.31 192 PHE B O 1
ATOM 3753 N N . ASP B 1 193 ? -18.391 -8.031 -14.398 1 94.62 193 ASP B N 1
ATOM 3754 C CA . ASP B 1 193 ? -19.516 -8.516 -15.188 1 94.62 193 ASP B CA 1
ATOM 3755 C C . ASP B 1 193 ? -19.547 -7.844 -16.562 1 94.62 193 ASP B C 1
ATOM 3757 O O . ASP B 1 193 ? -19.781 -8.508 -17.578 1 94.62 193 ASP B O 1
ATOM 3761 N N . TYR B 1 194 ? -19.203 -6.605 -16.609 1 91.75 194 TYR B N 1
ATOM 3762 C CA . TYR B 1 194 ? -19.281 -5.852 -17.844 1 91.75 194 TYR B CA 1
ATOM 3763 C C . TYR B 1 194 ? -18.156 -6.258 -18.812 1 91.75 194 TYR B C 1
ATOM 3765 O O . TYR B 1 194 ? -18.203 -5.938 -20 1 91.75 194 TYR B O 1
ATOM 3773 N N . GLU B 1 195 ? -17.141 -6.926 -18.312 1 90.44 195 GLU B N 1
ATOM 3774 C CA . GLU B 1 195 ? -16.047 -7.355 -19.172 1 90.44 195 GLU B CA 1
ATOM 3775 C C . GLU B 1 195 ? -16.281 -8.781 -19.672 1 90.44 195 GLU B C 1
ATOM 3777 O O . GLU B 1 195 ? -15.695 -9.188 -20.688 1 90.44 195 GLU B O 1
ATOM 3782 N N . VAL B 1 196 ? -17.125 -9.516 -19 1 88.94 196 VAL B N 1
ATOM 3783 C CA . VAL B 1 196 ? -17.297 -10.938 -19.266 1 88.94 196 VAL B CA 1
ATOM 3784 C C . VAL B 1 196 ? -17.859 -11.141 -20.672 1 88.94 196 VAL B C 1
ATOM 3786 O O . VAL B 1 196 ? -17.359 -11.977 -21.438 1 88.94 196 VAL B O 1
ATOM 3789 N N . GLU B 1 197 ? -18.828 -10.359 -20.984 1 87.06 197 GLU B N 1
ATOM 3790 C CA . GLU B 1 197 ? -19.438 -10.484 -22.297 1 87.06 197 GLU B CA 1
ATOM 3791 C C . GLU B 1 197 ? -18.422 -10.141 -23.391 1 87.06 197 GLU B C 1
ATOM 3793 O O . GLU B 1 197 ? -18.328 -10.844 -24.406 1 87.06 197 GLU B O 1
ATOM 3798 N N . TYR B 1 198 ? -17.781 -9.094 -23.141 1 90.44 198 TYR B N 1
ATOM 3799 C CA . TYR B 1 198 ? -16.75 -8.68 -24.094 1 90.44 198 TYR B CA 1
ATOM 3800 C C . TYR B 1 198 ? -15.703 -9.773 -24.281 1 90.44 198 TYR B C 1
ATOM 3802 O O . TYR B 1 198 ? -15.312 -10.07 -25.422 1 90.44 198 TYR B O 1
ATOM 3810 N N . LEU B 1 199 ? -15.273 -10.375 -23.234 1 90.69 199 LEU B N 1
ATOM 3811 C CA . LEU B 1 199 ? -14.273 -11.438 -23.297 1 90.69 199 LEU B CA 1
ATOM 3812 C C . LEU B 1 199 ? -14.805 -12.633 -24.078 1 90.69 199 LEU B C 1
ATOM 3814 O O . LEU B 1 199 ? -14.125 -13.156 -24.953 1 90.69 199 LEU B O 1
ATOM 3818 N N . LYS B 1 200 ? -15.977 -12.938 -23.844 1 90.25 200 LYS B N 1
ATOM 3819 C CA . LYS B 1 200 ? -16.578 -14.086 -24.516 1 90.25 200 LYS B CA 1
ATOM 3820 C C . LYS B 1 200 ? -16.75 -13.812 -26.016 1 90.25 200 LYS B C 1
ATOM 3822 O O . LYS B 1 200 ? -16.484 -14.695 -26.844 1 90.25 200 LYS B O 1
ATOM 3827 N N . GLN B 1 201 ? -17.062 -12.602 -26.344 1 91.88 201 GLN B N 1
ATOM 3828 C CA . GLN B 1 201 ? -17.219 -12.219 -27.75 1 91.88 201 GLN B CA 1
ATOM 3829 C C . GLN B 1 201 ? -15.875 -12.273 -28.484 1 91.88 201 GLN B C 1
ATOM 3831 O O . GLN B 1 201 ? -15.836 -12.414 -29.703 1 91.88 201 GLN B O 1
ATOM 3836 N N . ASN B 1 202 ? -14.867 -12.195 -27.734 1 92 202 ASN B N 1
ATOM 3837 C CA . ASN B 1 202 ? -13.531 -12.25 -28.328 1 92 202 ASN B CA 1
ATOM 3838 C C . ASN B 1 202 ? -12.875 -13.609 -28.094 1 92 202 ASN B C 1
ATOM 3840 O O . ASN B 1 202 ? -11.648 -13.719 -28.094 1 92 202 ASN B O 1
ATOM 3844 N N . ASN B 1 203 ? -13.688 -14.586 -27.797 1 91.38 203 ASN B N 1
ATOM 3845 C CA . ASN B 1 203 ? -13.281 -15.984 -27.656 1 91.38 203 ASN B CA 1
ATOM 3846 C C . ASN B 1 203 ? -12.352 -16.188 -26.469 1 91.38 203 ASN B C 1
ATOM 3848 O O . ASN B 1 203 ? -11.383 -16.953 -26.547 1 91.38 203 ASN B O 1
ATOM 3852 N N . LEU B 1 204 ? -12.586 -15.359 -25.469 1 91.19 204 LEU B N 1
ATOM 3853 C CA . LEU B 1 204 ? -11.883 -15.477 -24.188 1 91.19 204 LEU B CA 1
ATOM 3854 C C . LEU B 1 204 ? -12.867 -15.766 -23.062 1 91.19 204 LEU B C 1
ATOM 3856 O O . LEU B 1 204 ? -14.07 -15.516 -23.188 1 91.19 204 LEU B O 1
ATOM 3860 N N . ALA B 1 205 ? -12.359 -16.391 -22 1 93.25 205 ALA B N 1
ATOM 3861 C CA . ALA B 1 205 ? -13.125 -16.703 -20.797 1 93.25 205 ALA B CA 1
ATOM 3862 C C . ALA B 1 205 ? -14.227 -17.719 -21.094 1 93.25 205 ALA B C 1
ATOM 3864 O O . ALA B 1 205 ? -15.289 -17.703 -20.469 1 93.25 205 ALA B O 1
ATOM 3865 N N . LEU B 1 206 ? -13.992 -18.562 -22.078 1 93.88 206 LEU B N 1
ATOM 3866 C CA . LEU B 1 206 ? -14.984 -19.547 -22.484 1 93.88 206 LEU B CA 1
ATOM 3867 C C . LEU B 1 206 ? -15.109 -20.656 -21.438 1 93.88 206 LEU B C 1
ATOM 3869 O O . LEU B 1 206 ? -16.141 -21.344 -21.359 1 93.88 206 LEU B O 1
ATOM 3873 N N . GLY B 1 207 ? -14.109 -20.812 -20.688 1 95.12 207 GLY B N 1
ATOM 3874 C CA . GLY B 1 207 ? -14.125 -21.828 -19.641 1 95.12 207 GLY B CA 1
ATOM 3875 C C . GLY B 1 207 ? -14.477 -21.266 -18.281 1 95.12 207 GLY B C 1
ATOM 3876 O O . GLY B 1 207 ? -14.531 -22 -17.297 1 95.12 207 GLY B O 1
ATOM 3877 N N . GLY B 1 208 ? -14.766 -19.969 -18.219 1 95.19 208 GLY B N 1
ATOM 3878 C CA . GLY B 1 208 ? -15.117 -19.328 -16.969 1 95.19 208 GLY B CA 1
ATOM 3879 C C . GLY B 1 208 ? -16.516 -19.656 -16.5 1 95.19 208 GLY B C 1
ATOM 3880 O O . GLY B 1 208 ? -17.453 -19.688 -17.297 1 95.19 208 GLY B O 1
ATOM 3881 N N . THR B 1 209 ? -16.625 -20.031 -15.273 1 94.94 209 THR B N 1
ATOM 3882 C CA . THR B 1 209 ? -17.906 -20.266 -14.609 1 94.94 209 THR B CA 1
ATOM 3883 C C . THR B 1 209 ? -17.922 -19.625 -13.219 1 94.94 209 THR B C 1
ATOM 3885 O O . THR B 1 209 ? -16.875 -19.172 -12.734 1 94.94 209 THR B O 1
ATOM 3888 N N . LEU B 1 210 ? -19.062 -19.594 -12.555 1 96 210 LEU B N 1
ATOM 3889 C CA . LEU B 1 210 ? -19.172 -19.016 -11.219 1 96 210 LEU B CA 1
ATOM 3890 C C . LEU B 1 210 ? -18.531 -19.938 -10.188 1 96 210 LEU B C 1
ATOM 3892 O O . LEU B 1 210 ? -18.344 -19.547 -9.031 1 96 210 LEU B O 1
ATOM 3896 N N . GLU B 1 211 ? -18.062 -21.109 -10.617 1 95.19 211 GLU B N 1
ATOM 3897 C CA . GLU B 1 211 ? -17.375 -22.031 -9.734 1 95.19 211 GLU B CA 1
ATOM 3898 C C . GLU B 1 211 ? -15.867 -21.766 -9.727 1 95.19 211 GLU B C 1
ATOM 3900 O O . GLU B 1 211 ? -15.18 -22.094 -8.758 1 95.19 211 GLU B O 1
ATOM 3905 N N . ASN B 1 212 ? -15.438 -21.172 -10.852 1 97.38 212 ASN B N 1
ATOM 3906 C CA . ASN B 1 212 ? -13.984 -21.062 -10.938 1 97.38 212 ASN B CA 1
ATOM 3907 C C . ASN B 1 212 ? -13.547 -19.609 -11.109 1 97.38 212 ASN B C 1
ATOM 3909 O O . ASN B 1 212 ? -12.375 -19.328 -11.359 1 97.38 212 ASN B O 1
ATOM 3913 N N . ALA B 1 213 ? -14.461 -18.688 -10.984 1 97.81 213 ALA B N 1
ATOM 3914 C CA . ALA B 1 213 ? -14.156 -17.25 -11.023 1 97.81 213 ALA B CA 1
ATOM 3915 C C . ALA B 1 213 ? -15.234 -16.438 -10.312 1 97.81 213 ALA B C 1
ATOM 3917 O O . ALA B 1 213 ? -16.422 -16.781 -10.375 1 97.81 213 ALA B O 1
ATOM 3918 N N . ILE B 1 214 ? -14.82 -15.422 -9.617 1 98.19 214 ILE B N 1
ATOM 3919 C CA . ILE B 1 214 ? -15.766 -14.469 -9.047 1 98.19 214 ILE B CA 1
ATOM 3920 C C . ILE B 1 214 ? -16.156 -13.438 -10.102 1 98.19 214 ILE B C 1
ATOM 3922 O O . ILE B 1 214 ? -15.297 -12.844 -10.758 1 98.19 214 ILE B O 1
ATOM 3926 N N . VAL B 1 215 ? -17.391 -13.289 -10.297 1 98 215 VAL B N 1
ATOM 3927 C CA . VAL B 1 215 ? -17.891 -12.258 -11.203 1 98 215 VAL B CA 1
ATOM 3928 C C . VAL B 1 215 ? -18.453 -11.086 -10.391 1 98 215 VAL B C 1
ATOM 3930 O O . VAL B 1 215 ? -19.438 -11.234 -9.664 1 98 215 VAL B O 1
ATOM 3933 N N . ILE B 1 216 ? -17.844 -9.945 -10.555 1 97.88 216 ILE B N 1
ATOM 3934 C CA . ILE B 1 216 ? -18.172 -8.766 -9.758 1 97.88 216 ILE B CA 1
ATOM 3935 C C . ILE B 1 216 ? -19.234 -7.941 -10.469 1 97.88 216 ILE B C 1
ATOM 3937 O O . ILE B 1 216 ? -19.062 -7.555 -11.625 1 97.88 216 ILE B O 1
ATOM 3941 N N . LYS B 1 217 ? -20.25 -7.664 -9.805 1 96.88 217 LYS B N 1
ATOM 3942 C CA . LYS B 1 217 ? -21.312 -6.785 -10.289 1 96.88 217 LYS B CA 1
ATOM 3943 C C . LYS B 1 217 ? -21.234 -5.418 -9.609 1 96.88 217 LYS B C 1
ATOM 3945 O O . LYS B 1 217 ? -20.281 -5.129 -8.883 1 96.88 217 LYS B O 1
ATOM 3950 N N . LYS B 1 218 ? -22.188 -4.617 -9.852 1 95.06 218 LYS B N 1
ATOM 3951 C CA . LYS B 1 218 ? -22.203 -3.234 -9.383 1 95.06 218 LYS B CA 1
ATOM 3952 C C . LYS B 1 218 ? -22.203 -3.172 -7.859 1 95.06 218 LYS B C 1
ATOM 3954 O O . LYS B 1 218 ? -21.516 -2.336 -7.27 1 95.06 218 LYS B O 1
ATOM 3959 N N . ASP B 1 219 ? -22.969 -4.07 -7.211 1 95.19 219 ASP B N 1
ATOM 3960 C CA . ASP B 1 219 ? -23.172 -3.926 -5.773 1 95.19 219 ASP B CA 1
ATOM 3961 C C . ASP B 1 219 ? -22.781 -5.199 -5.031 1 95.19 219 ASP B C 1
ATOM 3963 O O . ASP B 1 219 ? -23.172 -5.398 -3.879 1 95.19 219 ASP B O 1
ATOM 3967 N N . GLY B 1 220 ? -22.109 -6.086 -5.723 1 96.62 220 GLY B N 1
ATOM 3968 C CA . GLY B 1 220 ? -21.703 -7.352 -5.121 1 96.62 220 GLY B CA 1
ATOM 3969 C C . GLY B 1 220 ? -21.141 -8.336 -6.125 1 96.62 220 GLY B C 1
ATOM 3970 O O . GLY B 1 220 ? -20.531 -7.938 -7.125 1 96.62 220 GLY B O 1
ATOM 3971 N N . VAL B 1 221 ? -21.266 -9.602 -5.797 1 97.94 221 VAL B N 1
ATOM 3972 C CA . VAL B 1 221 ? -20.766 -10.641 -6.695 1 97.94 221 VAL B CA 1
ATOM 3973 C C . VAL B 1 221 ? -21.922 -11.508 -7.172 1 97.94 221 VAL B C 1
ATOM 3975 O O . VAL B 1 221 ? -22.922 -11.672 -6.469 1 97.94 221 VAL B O 1
ATOM 3978 N N . LEU B 1 222 ? -21.766 -12.047 -8.359 1 97.31 222 LEU B N 1
ATOM 3979 C CA . LEU B 1 222 ? -22.781 -12.922 -8.945 1 97.31 222 LEU B CA 1
ATOM 3980 C C . LEU B 1 222 ? -22.75 -14.305 -8.289 1 97.31 222 LEU B C 1
ATOM 3982 O O . LEU B 1 222 ? -23.703 -15.07 -8.414 1 97.31 222 LEU B O 1
ATOM 3986 N N . ASN B 1 223 ? -21.672 -14.648 -7.703 1 97.94 223 ASN B N 1
ATOM 3987 C CA . ASN B 1 223 ? -21.469 -15.969 -7.113 1 97.94 223 ASN B CA 1
ATOM 3988 C C . ASN B 1 223 ? -22.469 -16.234 -5.984 1 97.94 223 ASN B C 1
ATOM 3990 O O . ASN B 1 223 ? -22.5 -15.5 -4.996 1 97.94 223 ASN B O 1
ATOM 3994 N N . PRO B 1 224 ? -23.219 -17.312 -6.074 1 96.69 224 PRO B N 1
ATOM 3995 C CA . PRO B 1 224 ? -24.266 -17.562 -5.074 1 96.69 224 PRO B CA 1
ATOM 3996 C C . PRO B 1 224 ? -23.688 -17.766 -3.672 1 96.69 224 PRO B C 1
ATOM 3998 O O . PRO B 1 224 ? -24.328 -17.391 -2.682 1 96.69 224 PRO B O 1
ATOM 4001 N N . ASP B 1 225 ? -22.516 -18.391 -3.582 1 95.81 225 ASP B N 1
ATOM 4002 C CA . ASP B 1 225 ? -21.922 -18.672 -2.281 1 95.81 225 ASP B CA 1
ATOM 4003 C C . ASP B 1 225 ? -21.094 -17.484 -1.779 1 95.81 225 ASP B C 1
ATOM 4005 O O . ASP B 1 225 ? -20.484 -17.562 -0.712 1 95.81 225 ASP B O 1
ATOM 4009 N N . GLY B 1 226 ? -21.047 -16.438 -2.531 1 97.5 226 GLY B N 1
ATOM 4010 C CA . GLY B 1 226 ? -20.312 -15.25 -2.135 1 97.5 226 GLY B CA 1
ATOM 4011 C C . GLY B 1 226 ? -18.797 -15.422 -2.205 1 97.5 226 GLY B C 1
ATOM 4012 O O . GLY B 1 226 ? -18.297 -16.047 -3.135 1 97.5 226 GLY B O 1
ATOM 4013 N N . LEU B 1 227 ? -18.141 -14.789 -1.292 1 98.25 227 LEU B N 1
ATOM 4014 C CA . LEU B 1 227 ? -16.672 -14.789 -1.258 1 98.25 227 LEU B CA 1
ATOM 4015 C C . LEU B 1 227 ? -16.156 -15.797 -0.235 1 98.25 227 LEU B C 1
ATOM 4017 O O . LEU B 1 227 ? -16.844 -16.094 0.749 1 98.25 227 LEU B O 1
ATOM 4021 N N . ARG B 1 228 ? -15.023 -16.312 -0.543 1 98.31 228 ARG B N 1
ATOM 4022 C CA . ARG B 1 228 ? -14.375 -17.203 0.416 1 98.31 228 ARG B CA 1
ATOM 4023 C C . ARG B 1 228 ? -13.695 -16.406 1.523 1 98.31 228 ARG B C 1
ATOM 4025 O O . ARG B 1 228 ? -13.508 -16.906 2.633 1 98.31 228 ARG B O 1
ATOM 4032 N N . PHE B 1 229 ? -13.172 -15.203 1.243 1 98.12 229 PHE B N 1
ATOM 4033 C CA . PHE B 1 229 ? -12.609 -14.195 2.141 1 98.12 229 PHE B CA 1
ATOM 4034 C C . PHE B 1 229 ? -13.266 -12.844 1.911 1 98.12 229 PHE B C 1
ATOM 4036 O O . PHE B 1 229 ? -13.594 -12.492 0.776 1 98.12 229 PHE B O 1
ATOM 4043 N N . ASP B 1 230 ? -13.453 -12.07 2.953 1 96.12 230 ASP B N 1
ATOM 4044 C CA . ASP B 1 230 ? -13.969 -10.711 2.768 1 96.12 230 ASP B CA 1
ATOM 4045 C C . ASP B 1 230 ? -13.078 -9.914 1.812 1 96.12 230 ASP B C 1
ATOM 4047 O O . ASP B 1 230 ? -13.578 -9.094 1.037 1 96.12 230 ASP B O 1
ATOM 4051 N N . ASP B 1 231 ? -11.789 -10.18 1.909 1 98.12 231 ASP B N 1
ATOM 4052 C CA . ASP B 1 231 ? -10.828 -9.492 1.049 1 98.12 231 ASP B CA 1
ATOM 4053 C C . ASP B 1 231 ? -10.211 -10.461 0.043 1 98.12 231 ASP B C 1
ATOM 4055 O O . ASP B 1 231 ? -8.992 -10.445 -0.172 1 98.12 231 ASP B O 1
ATOM 4059 N N . GLU B 1 232 ? -10.961 -11.273 -0.577 1 98.69 232 GLU B N 1
ATOM 4060 C CA . GLU B 1 232 ? -10.516 -12.352 -1.45 1 98.69 232 GLU B CA 1
ATOM 4061 C C . GLU B 1 232 ? -9.758 -11.812 -2.66 1 98.69 232 GLU B C 1
ATOM 4063 O O . GLU B 1 232 ? -8.836 -12.461 -3.164 1 98.69 232 GLU B O 1
ATOM 4068 N N . PHE B 1 233 ? -10.102 -10.617 -3.127 1 98.75 233 PHE B N 1
ATOM 4069 C CA . PHE B 1 233 ? -9.547 -10.078 -4.359 1 98.75 233 PHE B CA 1
ATOM 4070 C C . PHE B 1 233 ? -8.07 -9.742 -4.191 1 98.75 233 PHE B C 1
ATOM 4072 O O . PHE B 1 233 ? -7.25 -10.078 -5.051 1 98.75 233 PHE B O 1
ATOM 4079 N N . VAL B 1 234 ? -7.715 -9.102 -3.074 1 98.88 234 VAL B N 1
ATOM 4080 C CA . VAL B 1 234 ? -6.312 -8.781 -2.838 1 98.88 234 VAL B CA 1
ATOM 4081 C C . VAL B 1 234 ? -5.527 -10.062 -2.57 1 98.88 234 VAL B C 1
ATOM 4083 O O . VAL B 1 234 ? -4.359 -10.18 -2.957 1 98.88 234 VAL B O 1
ATOM 4086 N N . ARG B 1 235 ? -6.133 -11.039 -1.911 1 98.94 235 ARG B N 1
ATOM 4087 C CA . ARG B 1 235 ? -5.477 -12.328 -1.681 1 98.94 235 ARG B CA 1
ATOM 4088 C C . ARG B 1 235 ? -5.16 -13.023 -3 1 98.94 235 ARG B C 1
ATOM 4090 O O . ARG B 1 235 ? -4.109 -13.648 -3.137 1 98.94 235 ARG B O 1
ATOM 4097 N N . HIS B 1 236 ? -6.055 -12.883 -3.932 1 98.88 236 HIS B N 1
ATOM 4098 C CA . HIS B 1 236 ? -5.777 -13.477 -5.23 1 98.88 236 HIS B CA 1
ATOM 4099 C C . HIS B 1 236 ? -4.629 -12.758 -5.938 1 98.88 236 HIS B C 1
ATOM 4101 O O . HIS B 1 236 ? -3.828 -13.391 -6.629 1 98.88 236 HIS B O 1
ATOM 4107 N N . LYS B 1 237 ? -4.609 -11.461 -5.848 1 98.88 237 LYS B N 1
ATOM 4108 C CA . LYS B 1 237 ? -3.486 -10.734 -6.43 1 98.88 237 LYS B CA 1
ATOM 4109 C C . LYS B 1 237 ? -2.172 -11.133 -5.766 1 98.88 237 LYS B C 1
ATOM 4111 O O . LYS B 1 237 ? -1.125 -11.156 -6.418 1 98.88 237 LYS B O 1
ATOM 4116 N N . MET B 1 238 ? -2.217 -11.406 -4.465 1 98.94 238 MET B N 1
ATOM 4117 C CA . MET B 1 238 ? -1.045 -11.953 -3.785 1 98.94 238 MET B CA 1
ATOM 4118 C C . MET B 1 238 ? -0.653 -13.305 -4.375 1 98.94 238 MET B C 1
ATOM 4120 O O . MET B 1 238 ? 0.528 -13.57 -4.605 1 98.94 238 MET B O 1
ATOM 4124 N N . LEU B 1 239 ? -1.689 -14.102 -4.574 1 98.94 239 LEU B N 1
ATOM 4125 C CA . LEU B 1 239 ? -1.471 -15.383 -5.23 1 98.94 239 LEU B CA 1
ATOM 4126 C C . LEU B 1 239 ? -0.769 -15.195 -6.57 1 98.94 239 LEU B C 1
ATOM 4128 O O . LEU B 1 239 ? 0.217 -15.875 -6.863 1 98.94 239 LEU B O 1
ATOM 4132 N N . ASP B 1 240 ? -1.193 -14.242 -7.352 1 98.88 240 ASP B N 1
ATOM 4133 C CA . ASP B 1 240 ? -0.653 -13.953 -8.68 1 98.88 240 ASP B CA 1
ATOM 4134 C C . ASP B 1 240 ? 0.815 -13.547 -8.594 1 98.88 240 ASP B C 1
ATOM 4136 O O . ASP B 1 240 ? 1.649 -14.055 -9.352 1 98.88 240 ASP B O 1
ATOM 4140 N N . ILE B 1 241 ? 1.161 -12.68 -7.684 1 98.94 241 ILE B N 1
ATOM 4141 C CA . ILE B 1 241 ? 2.525 -12.156 -7.68 1 98.94 241 ILE B CA 1
ATOM 4142 C C . ILE B 1 241 ? 3.484 -13.234 -7.172 1 98.94 241 ILE B C 1
ATOM 4144 O O . ILE B 1 241 ? 4.625 -13.32 -7.629 1 98.94 241 ILE B O 1
ATOM 4148 N N . ILE B 1 242 ? 3.045 -14.016 -6.227 1 98.94 242 ILE B N 1
ATOM 4149 C CA . ILE B 1 242 ? 3.871 -15.141 -5.805 1 98.94 242 ILE B CA 1
ATOM 4150 C C . ILE B 1 242 ? 4.176 -16.031 -7.008 1 98.94 242 ILE B C 1
ATOM 4152 O O . ILE B 1 242 ? 5.32 -16.453 -7.203 1 98.94 242 ILE B O 1
ATOM 4156 N N . GLY B 1 243 ? 3.162 -16.281 -7.781 1 98.88 243 GLY B N 1
ATOM 4157 C CA . GLY B 1 243 ? 3.336 -17.062 -9 1 98.88 243 GLY B CA 1
ATOM 4158 C C . GLY B 1 243 ? 4.227 -16.375 -10.023 1 98.88 243 GLY B C 1
ATOM 4159 O O . GLY B 1 243 ? 5.094 -17.016 -10.617 1 98.88 243 GLY B O 1
ATOM 4160 N N . ASP B 1 244 ? 3.973 -15.102 -10.266 1 98.88 244 ASP B N 1
ATOM 4161 C CA . ASP B 1 244 ? 4.762 -14.359 -11.242 1 98.88 244 ASP B CA 1
ATOM 4162 C C . ASP B 1 244 ? 6.246 -14.375 -10.875 1 98.88 244 ASP B C 1
ATOM 4164 O O . ASP B 1 244 ? 7.102 -14.57 -11.734 1 98.88 244 ASP B O 1
ATOM 4168 N N . LEU B 1 245 ? 6.574 -14.242 -9.625 1 98.81 245 LEU B N 1
ATOM 4169 C CA . LEU B 1 245 ? 7.969 -14.172 -9.203 1 98.81 245 LEU B CA 1
ATOM 4170 C C . LEU B 1 245 ? 8.594 -15.562 -9.172 1 98.81 245 LEU B C 1
ATOM 4172 O O . LEU B 1 245 ? 9.82 -15.695 -9.18 1 98.81 245 LEU B O 1
ATOM 4176 N N . LYS B 1 246 ? 7.766 -16.594 -9.172 1 98.81 246 LYS B N 1
ATOM 4177 C CA . LYS B 1 246 ? 8.266 -17.953 -9.312 1 98.81 246 LYS B CA 1
ATOM 4178 C C . LYS B 1 246 ? 8.992 -18.141 -10.641 1 98.81 246 LYS B C 1
ATOM 4180 O O . LYS B 1 246 ? 9.766 -19.094 -10.797 1 98.81 246 LYS B O 1
ATOM 4185 N N . ILE B 1 247 ? 8.812 -17.203 -11.531 1 98.62 247 ILE B N 1
ATOM 4186 C CA . ILE B 1 247 ? 9.484 -17.25 -12.828 1 98.62 247 ILE B CA 1
ATOM 4187 C C . ILE B 1 247 ? 11 -17.328 -12.617 1 98.62 247 ILE B C 1
ATOM 4189 O O . ILE B 1 247 ? 11.727 -17.812 -13.492 1 98.62 247 ILE B O 1
ATOM 4193 N N . LEU B 1 248 ? 11.516 -16.859 -11.492 1 98.19 248 LEU B N 1
ATOM 4194 C CA . LEU B 1 248 ? 12.938 -16.906 -11.172 1 98.19 248 LEU B CA 1
ATOM 4195 C C . LEU B 1 248 ? 13.352 -18.297 -10.703 1 98.19 248 LEU B C 1
ATOM 4197 O O . LEU B 1 248 ? 14.547 -18.609 -10.688 1 98.19 248 LEU B O 1
ATOM 4201 N N . ASN B 1 249 ? 12.383 -19.078 -10.227 1 98.25 249 ASN B N 1
ATOM 4202 C CA . ASN B 1 249 ? 12.562 -20.453 -9.766 1 98.25 249 ASN B CA 1
ATOM 4203 C C . ASN B 1 249 ? 13.594 -20.531 -8.641 1 98.25 249 ASN B C 1
ATOM 4205 O O . ASN B 1 249 ? 14.414 -21.453 -8.609 1 98.25 249 ASN B O 1
ATOM 4209 N N . ARG B 1 250 ? 13.648 -19.578 -7.793 1 97.5 250 ARG B N 1
ATOM 4210 C CA . ARG B 1 250 ? 14.492 -19.469 -6.609 1 97.5 250 ARG B CA 1
ATOM 4211 C C . ARG B 1 250 ? 13.695 -18.984 -5.406 1 97.5 250 ARG B C 1
ATOM 4213 O O . ARG B 1 250 ? 12.773 -18.172 -5.559 1 97.5 250 ARG B O 1
ATOM 4220 N N . PRO B 1 251 ? 14.055 -19.469 -4.195 1 97.25 251 PRO B N 1
ATOM 4221 C CA . PRO B 1 251 ? 13.414 -18.891 -3.014 1 97.25 251 PRO B CA 1
ATOM 4222 C C . PRO B 1 251 ? 13.742 -17.422 -2.82 1 97.25 251 PRO B C 1
ATOM 4224 O O . PRO B 1 251 ? 14.836 -16.969 -3.189 1 97.25 251 PRO B O 1
ATOM 4227 N N . ILE B 1 252 ? 12.828 -16.672 -2.26 1 98.12 252 ILE B N 1
ATOM 4228 C CA . ILE B 1 252 ? 12.992 -15.25 -2.037 1 98.12 252 ILE B CA 1
ATOM 4229 C C . ILE B 1 252 ? 12.977 -14.953 -0.539 1 98.12 252 ILE B C 1
ATOM 4231 O O . ILE B 1 252 ? 12.109 -15.445 0.188 1 98.12 252 ILE B O 1
ATOM 4235 N N . ARG B 1 253 ? 13.93 -14.273 -0.046 1 98.06 253 ARG B N 1
ATOM 4236 C CA . ARG B 1 253 ? 13.992 -13.727 1.307 1 98.06 253 ARG B CA 1
ATOM 4237 C C . ARG B 1 253 ? 13.906 -12.211 1.29 1 98.06 253 ARG B C 1
ATOM 4239 O O . ARG B 1 253 ? 14.922 -11.523 1.132 1 98.06 253 ARG B O 1
ATOM 4246 N N . ALA B 1 254 ? 12.734 -11.664 1.439 1 98.69 254 ALA B N 1
ATOM 4247 C CA . ALA B 1 254 ? 12.43 -10.242 1.316 1 98.69 254 ALA B CA 1
ATOM 4248 C C . ALA B 1 254 ? 11.016 -9.938 1.812 1 98.69 254 ALA B C 1
ATOM 4250 O O . ALA B 1 254 ? 10.203 -10.844 1.992 1 98.69 254 ALA B O 1
ATOM 4251 N N . HIS B 1 255 ? 10.758 -8.758 2.174 1 98.81 255 HIS B N 1
ATOM 4252 C CA . HIS B 1 255 ? 9.406 -8.211 2.258 1 98.81 255 HIS B CA 1
ATOM 4253 C C . HIS B 1 255 ? 9.023 -7.488 0.97 1 98.81 255 HIS B C 1
ATOM 4255 O O . HIS B 1 255 ? 9.555 -6.414 0.677 1 98.81 255 HIS B O 1
ATOM 4261 N N . ILE B 1 256 ? 8.148 -8.102 0.217 1 98.88 256 ILE B N 1
ATOM 4262 C CA . ILE B 1 256 ? 7.672 -7.5 -1.022 1 98.88 256 ILE B CA 1
ATOM 4263 C C . ILE B 1 256 ? 6.41 -6.684 -0.747 1 98.88 256 ILE B C 1
ATOM 4265 O O . ILE B 1 256 ? 5.461 -7.18 -0.138 1 98.88 256 ILE B O 1
ATOM 4269 N N . ILE B 1 257 ? 6.414 -5.461 -1.121 1 98.94 257 ILE B N 1
ATOM 4270 C CA . ILE B 1 257 ? 5.262 -4.57 -1.053 1 98.94 257 ILE B CA 1
ATOM 4271 C C . ILE B 1 257 ? 4.797 -4.219 -2.465 1 98.94 257 ILE B C 1
ATOM 4273 O O . ILE B 1 257 ? 5.562 -3.676 -3.262 1 98.94 257 ILE B O 1
ATOM 4277 N N . ALA B 1 258 ? 3.59 -4.574 -2.762 1 98.94 258 ALA B N 1
ATOM 4278 C CA . ALA B 1 258 ? 3.041 -4.316 -4.09 1 98.94 258 ALA B CA 1
ATOM 4279 C C . ALA B 1 258 ? 1.791 -3.445 -4.008 1 98.94 258 ALA B C 1
ATOM 4281 O O . ALA B 1 258 ? 0.896 -3.705 -3.199 1 98.94 258 ALA B O 1
ATOM 4282 N N . ILE B 1 259 ? 1.767 -2.412 -4.777 1 98.88 259 ILE B N 1
ATOM 4283 C CA . ILE B 1 259 ? 0.634 -1.498 -4.867 1 98.88 259 ILE B CA 1
ATOM 4284 C C . ILE B 1 259 ? 0.11 -1.463 -6.301 1 98.88 259 ILE B C 1
ATOM 4286 O O . ILE B 1 259 ? 0.804 -1.002 -7.211 1 98.88 259 ILE B O 1
ATOM 4290 N N . LYS B 1 260 ? -1.107 -1.937 -6.5 1 98.62 260 LYS B N 1
ATOM 4291 C CA . LYS B 1 260 ? -1.801 -1.956 -7.785 1 98.62 260 LYS B CA 1
ATOM 4292 C C . LYS B 1 260 ? -0.961 -2.652 -8.852 1 98.62 260 LYS B C 1
ATOM 4294 O O . LYS B 1 260 ? -0.946 -2.23 -10.008 1 98.62 260 LYS B O 1
ATOM 4299 N N . ALA B 1 261 ? -0.161 -3.619 -8.422 1 98.06 261 ALA B N 1
ATOM 4300 C CA . ALA B 1 261 ? 0.725 -4.301 -9.367 1 98.06 261 ALA B CA 1
ATOM 4301 C C . ALA B 1 261 ? -0.069 -5.176 -10.336 1 98.06 261 ALA B C 1
ATOM 4303 O O . ALA B 1 261 ? -1.289 -5.035 -10.445 1 98.06 261 ALA B O 1
ATOM 4304 N N . GLY B 1 262 ? 0.589 -5.965 -11.156 1 98 262 GLY B N 1
ATOM 4305 C CA . GLY B 1 262 ? 0.085 -6.848 -12.188 1 98 262 GLY B CA 1
ATOM 4306 C C . GLY B 1 262 ? 1.17 -7.688 -12.836 1 98 262 GLY B C 1
ATOM 4307 O O . GLY B 1 262 ? 2.354 -7.527 -12.531 1 98 262 GLY B O 1
ATOM 4308 N N . HIS B 1 263 ? 0.752 -8.484 -13.68 1 98.62 263 HIS B N 1
ATOM 4309 C CA . HIS B 1 263 ? 1.676 -9.477 -14.227 1 98.62 263 HIS B CA 1
ATOM 4310 C C . HIS B 1 263 ? 2.857 -8.805 -14.914 1 98.62 263 HIS B C 1
ATOM 4312 O O . HIS B 1 263 ? 4 -9.234 -14.758 1 98.62 263 HIS B O 1
ATOM 4318 N N . LEU B 1 264 ? 2.566 -7.758 -15.664 1 98.19 264 LEU B N 1
ATOM 4319 C CA . LEU B 1 264 ? 3.627 -7.09 -16.406 1 98.19 264 LEU B CA 1
ATOM 4320 C C . LEU B 1 264 ? 4.688 -6.535 -15.469 1 98.19 264 LEU B C 1
ATOM 4322 O O . LEU B 1 264 ? 5.871 -6.855 -15.594 1 98.19 264 LEU B O 1
ATOM 4326 N N . ILE B 1 265 ? 4.332 -5.734 -14.492 1 98.56 265 ILE B N 1
ATOM 4327 C CA . ILE B 1 265 ? 5.305 -5.117 -13.602 1 98.56 265 ILE B CA 1
ATOM 4328 C C . ILE B 1 265 ? 5.93 -6.184 -12.703 1 98.56 265 ILE B C 1
ATOM 4330 O O . ILE B 1 265 ? 7.105 -6.086 -12.336 1 98.56 265 ILE B O 1
ATOM 4334 N N . ASP B 1 266 ? 5.172 -7.219 -12.391 1 98.75 266 ASP B N 1
ATOM 4335 C CA . ASP B 1 266 ? 5.719 -8.312 -11.602 1 98.75 266 ASP B CA 1
ATOM 4336 C C . ASP B 1 266 ? 6.926 -8.945 -12.297 1 98.75 266 ASP B C 1
ATOM 4338 O O . ASP B 1 266 ? 7.977 -9.133 -11.68 1 98.75 266 ASP B O 1
ATOM 4342 N N . ILE B 1 267 ? 6.766 -9.227 -13.586 1 98.75 267 ILE B N 1
ATOM 4343 C CA . ILE B 1 267 ? 7.82 -9.898 -14.344 1 98.75 267 ILE B CA 1
ATOM 4344 C C . ILE B 1 267 ? 9 -8.945 -14.523 1 98.75 267 ILE B C 1
ATOM 4346 O O . ILE B 1 267 ? 10.164 -9.359 -14.445 1 98.75 267 ILE B O 1
ATOM 4350 N N . GLU B 1 268 ? 8.734 -7.711 -14.805 1 98.44 268 GLU B N 1
ATOM 4351 C CA . GLU B 1 268 ? 9.812 -6.727 -14.898 1 98.44 268 GLU B CA 1
ATOM 4352 C C . GLU B 1 268 ? 10.578 -6.621 -13.578 1 98.44 268 GLU B C 1
ATOM 4354 O O . GLU B 1 268 ? 11.797 -6.465 -13.57 1 98.44 268 GLU B O 1
ATOM 4359 N N . PHE B 1 269 ? 9.844 -6.68 -12.531 1 98.81 269 PHE B N 1
ATOM 4360 C CA . PHE B 1 269 ? 10.477 -6.625 -11.219 1 98.81 269 PHE B CA 1
ATOM 4361 C C . PHE B 1 269 ? 11.305 -7.875 -10.969 1 98.81 269 PHE B C 1
ATOM 4363 O O . PHE B 1 269 ? 12.367 -7.805 -10.336 1 98.81 269 PHE B O 1
ATOM 4370 N N . ALA B 1 270 ? 10.797 -9.039 -11.398 1 98.62 270 ALA B N 1
ATOM 4371 C CA . ALA B 1 270 ? 11.562 -10.273 -11.297 1 98.62 270 ALA B CA 1
ATOM 4372 C C . ALA B 1 270 ? 12.945 -10.117 -11.938 1 98.62 270 ALA B C 1
ATOM 4374 O O . ALA B 1 270 ? 13.945 -10.586 -11.391 1 98.62 270 ALA B O 1
ATOM 4375 N N . LYS B 1 271 ? 12.992 -9.461 -13.031 1 97.62 271 LYS B N 1
ATOM 4376 C CA . LYS B 1 271 ? 14.266 -9.227 -13.711 1 97.62 271 LYS B CA 1
ATOM 4377 C C . LYS B 1 271 ? 15.219 -8.422 -12.828 1 97.62 271 LYS B C 1
ATOM 4379 O O . LYS B 1 271 ? 16.422 -8.711 -12.789 1 97.62 271 LYS B O 1
ATOM 4384 N N . ILE B 1 272 ? 14.688 -7.457 -12.117 1 97.44 272 ILE B N 1
ATOM 4385 C CA . ILE B 1 272 ? 15.484 -6.645 -11.203 1 97.44 272 ILE B CA 1
ATOM 4386 C C . ILE B 1 272 ? 15.992 -7.508 -10.047 1 97.44 272 ILE B C 1
ATOM 4388 O O . ILE B 1 272 ? 17.172 -7.449 -9.695 1 97.44 272 ILE B O 1
ATOM 4392 N N . LEU B 1 273 ? 15.117 -8.336 -9.492 1 97.62 273 LEU B N 1
ATOM 4393 C CA . LEU B 1 273 ? 15.492 -9.211 -8.383 1 97.62 273 LEU B CA 1
ATOM 4394 C C . LEU B 1 273 ? 16.594 -10.18 -8.805 1 97.62 273 LEU B C 1
ATOM 4396 O O . LEU B 1 273 ? 17.484 -10.477 -8.016 1 97.62 273 LEU B O 1
ATOM 4400 N N . ASP B 1 274 ? 16.438 -10.656 -10.008 1 96.12 274 ASP B N 1
ATOM 4401 C CA . ASP B 1 274 ? 17.391 -11.633 -10.523 1 96.12 274 ASP B CA 1
ATOM 4402 C C . ASP B 1 274 ? 18.812 -11.055 -10.555 1 96.12 274 ASP B C 1
ATOM 4404 O O . ASP B 1 274 ? 19.781 -11.797 -10.523 1 96.12 274 ASP B O 1
ATOM 4408 N N . ASN B 1 275 ? 18.938 -9.758 -10.57 1 93.06 275 ASN B N 1
ATOM 4409 C CA . ASN B 1 275 ? 20.234 -9.102 -10.742 1 93.06 275 ASN B CA 1
ATOM 4410 C C . ASN B 1 275 ? 20.797 -8.617 -9.406 1 93.06 275 ASN B C 1
ATOM 4412 O O . ASN B 1 275 ? 21.859 -7.973 -9.375 1 93.06 275 ASN B O 1
ATOM 4416 N N . ILE B 1 276 ? 20.047 -8.914 -8.359 1 88.81 276 ILE B N 1
ATOM 4417 C CA . ILE B 1 276 ? 20.594 -8.5 -7.066 1 88.81 276 ILE B CA 1
ATOM 4418 C C . ILE B 1 276 ? 21.766 -9.398 -6.68 1 88.81 276 ILE B C 1
ATOM 4420 O O . ILE B 1 276 ? 21.734 -10.609 -6.926 1 88.81 276 ILE B O 1
ATOM 4424 N N . LYS B 1 277 ? 23 -8.883 -6.27 1 72.5 277 LYS B N 1
ATOM 4425 C CA . LYS B 1 277 ? 24.234 -9.586 -5.887 1 72.5 277 LYS B CA 1
ATOM 4426 C C . LYS B 1 277 ? 24.188 -9.984 -4.414 1 72.5 277 LYS B C 1
ATOM 4428 O O . LYS B 1 277 ? 23.594 -9.289 -3.59 1 72.5 277 LYS B O 1
#

Foldseek 3Di:
DFAKWFQDKFWDWAAFQWQRDIKIKIKDTDPPQAEWEAAPQDDPPQGIWGLALVQWDDFPPATKGDDPNGQIATHCLQLLLLCQQVLHGDIYMYMNDRYDHLVQQFNLVNNVRRVVRDMDTDPDDFDEQFDPAKDKDDDPQKIKIWHGAPPAEKEWEWEADPAQADGIDIDIDGRHSVCCNVPARPQGAEDEPVCCVVSVVVSTRPNPDLRRYWYAYRHATPRPVGGPDPRSHRSHVVSRLSSLLCSLSHGYRTYMYIYNDGNVVSSVVSVVSNPDD/DFAKWFQDKFWDWAAFQWQRDIKIKIKDTDPPQAEWEAAPQDDPPQGIWGLALVQWDDFPPATKGDDPNGQIATHCLQLLLLCQQVLHGDIYMYMNDRYDHLVQQFNLVNNVRRVVRDMDTDPDDFDEQFDPAKDKDDDPQKIKIWHGAPPAEKEWEWAADPAQADGIDIDIDGRHSVCCNPPARVQGAEDEPVCCVVSVVVSTRPNPDLRRYWYAYRHATPRPVGGPDPRSHRSHVVSRLSSLLCSLSHHYRTYMYIYNDGNVVSSVVSVVSNPDD

InterPro domains:
  IPR004463 UDP-3-O-acyl N-acetylglucosamine deacetylase [MF_00388] (1-277)
  IPR004463 UDP-3-O-acyl N-acetylglucosamine deacetylase [PF03331] (4-273)
  IPR004463 UDP-3-O-acyl N-acetylglucosamine deacetylase [PTHR33694] (3-274)
  IPR004463 UDP-3-O-acyl N-acetylglucosamine deacetylase [TIGR00325] (1-273)
  IPR011334 UDP-3-O-acyl N-acetylglucosamine deacetylase, C-terminal [G3DSA:3.30.1700.10] (129-277)
  IPR015870 UDP-3-O-acyl N-acetylglucosamine deacetylase, N-terminal [G3DSA:3.30.230.20] (1-125)
  IPR020568 Ribosomal protein uS5 domain 2-type superfamily [SSF54211] (2-123)
  IPR020568 Ribosomal protein uS5 domain 2-type superfamily [SSF54211] (133-273)

Solvent-accessible surface area (backbone atoms only — not comparable to full-atom values): 28093 Å² total; per-residue (Å²): 91,63,28,18,17,42,61,37,74,44,77,52,76,32,42,14,40,38,73,38,43,80,17,47,36,38,38,36,51,40,92,69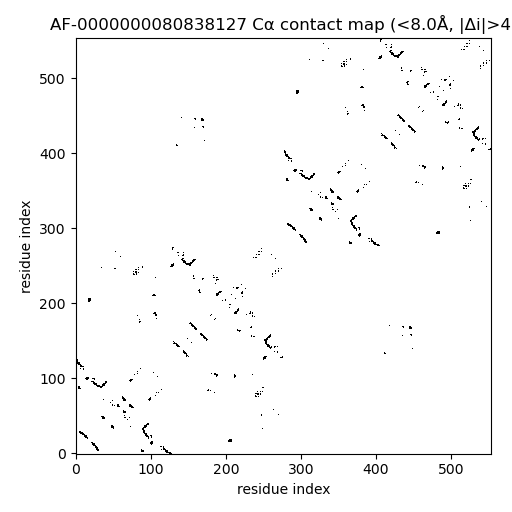,87,29,42,33,40,33,34,66,81,43,58,88,95,46,18,61,31,65,64,38,71,90,25,49,49,78,35,83,89,31,42,21,38,39,37,96,71,67,40,52,40,37,55,44,22,45,61,31,23,34,33,46,60,69,50,48,36,16,29,37,38,35,23,66,46,48,43,45,53,34,71,54,24,29,23,44,67,55,43,51,52,46,60,71,39,30,75,32,77,46,97,48,72,42,68,67,44,66,38,82,57,60,48,74,49,76,59,92,85,22,34,39,37,37,32,56,28,95,89,38,31,32,42,34,38,35,37,70,44,101,46,83,49,58,42,35,37,62,50,73,47,62,65,41,57,67,48,32,59,72,70,23,24,69,24,37,38,69,46,47,52,84,48,48,60,58,33,44,76,67,65,24,51,58,39,59,43,69,73,28,26,44,36,34,44,68,85,44,60,70,29,90,82,61,67,96,42,99,60,26,65,46,28,22,52,48,36,38,48,49,7,42,43,30,40,72,62,47,55,62,26,21,31,36,38,32,32,52,60,49,51,52,60,38,45,58,46,38,57,54,58,70,66,62,122,90,62,27,18,16,42,58,36,73,43,77,50,74,30,43,13,38,38,72,38,43,79,18,49,36,38,40,37,52,42,90,70,86,28,43,33,38,32,34,66,80,42,56,88,94,45,18,59,31,65,64,38,72,91,26,48,48,79,34,82,89,31,42,23,40,36,36,97,71,70,39,52,39,37,56,44,23,45,60,31,23,34,33,47,61,70,51,48,35,15,29,38,39,35,24,66,47,48,45,45,53,34,70,54,24,30,23,44,67,55,44,51,52,47,59,72,39,32,77,34,77,46,94,49,72,42,68,66,45,65,39,82,56,58,46,73,50,76,58,90,84,22,33,39,36,36,31,56,28,95,87,37,30,32,42,35,38,36,35,69,45,100,45,84,49,58,42,34,36,64,51,73,47,61,67,41,57,67,46,31,59,73,69,23,24,70,24,38,38,71,48,47,53,84,50,49,59,56,33,43,76,68,66,25,52,59,40,57,42,71,72,27,27,44,35,34,44,68,83,44,61,72,28,89,83,60,68,95,41,99,61,28,64,45,28,21,52,48,38,38,48,48,8,40,44,30,43,71,63,46,57,62,28,21,32,37,38,32,32,52,61,49,50,51,60,38,45,57,44,40,58,54,58,72,67,62,125

Organism: Fusobacterium vincentii (NCBI:txid155615)

Nearest PDB structures (foldseek):
  7ci8-assembly2_B  TM=9.472E-01  e=6.427E-35  Pseudomonas aeruginosa PAO1
  7k9a-assembly2_C  TM=9.388E-01  e=3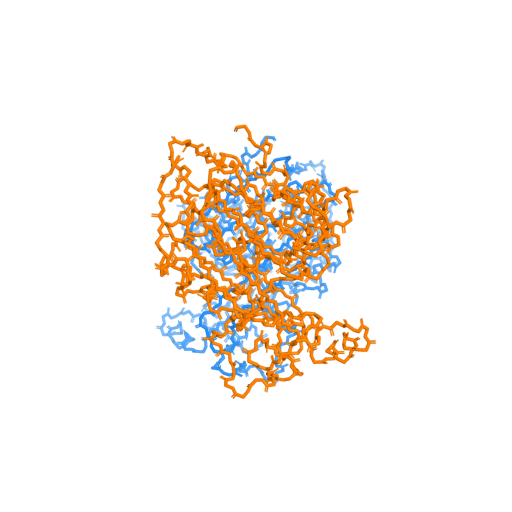.107E-35  Pseudomonas aeruginosa PAO1
  6mo5-assembly1_A  TM=9.410E-01  e=4.468E-35  Pseudomonas aeruginosa PAO1
  7cic-assembly2_B  TM=9.390E-01  e=9.821E-35  Pseudomonas aeruginosa PAO1
  4mdt-assembly3_C  TM=9.236E-01  e=3.299E-34  Escherichia coli